Protein AF-0000000086632650 (afdb_homodimer)

Solvent-accessible surface area (backbone atoms only — not comparable to full-atom values): 35530 Å² total; per-residue (Å²): 118,73,44,81,46,38,28,44,38,28,64,39,25,47,88,72,67,30,54,43,81,38,80,39,34,30,62,71,78,50,44,56,21,27,35,32,38,31,40,9,20,22,61,50,70,66,44,47,57,39,37,42,43,65,56,88,70,71,51,87,59,32,62,64,42,24,26,45,28,38,10,17,9,29,32,30,64,41,55,19,86,68,38,77,82,60,48,62,69,35,35,32,43,24,20,51,44,57,82,67,72,48,72,42,26,69,72,55,37,34,57,45,21,90,57,30,58,54,51,20,44,55,36,46,69,42,37,48,93,68,22,25,20,20,15,31,14,26,13,26,38,20,43,48,30,68,20,40,42,72,10,56,25,72,43,57,88,69,75,68,50,75,67,50,37,40,70,48,4,40,44,33,35,45,38,34,22,17,24,22,33,33,53,65,67,62,54,60,40,48,86,32,27,36,34,33,30,32,60,43,48,31,30,42,27,24,36,27,38,37,41,71,44,46,33,66,34,30,33,38,31,36,71,53,64,71,40,46,53,49,35,45,76,51,39,25,73,41,68,44,68,51,68,96,52,53,56,70,54,53,24,50,53,46,12,63,70,37,83,64,54,19,23,45,32,34,38,32,51,57,44,44,48,69,60,51,51,27,46,62,73,19,32,17,71,61,13,39,38,36,37,52,26,53,44,56,95,83,39,50,42,75,41,51,42,39,68,45,22,53,35,35,29,35,41,33,24,45,40,53,7,56,43,51,60,75,58,47,44,59,51,51,52,50,34,35,75,71,60,65,42,67,56,73,82,41,51,45,81,34,53,52,91,41,47,66,57,40,54,50,35,42,73,72,59,80,33,62,30,31,23,30,37,90,118,71,44,81,45,38,28,44,37,27,63,39,24,47,88,71,67,30,55,44,79,38,81,38,36,30,61,70,78,50,44,54,21,28,34,32,40,33,40,10,19,22,62,49,69,66,46,47,58,38,38,43,43,66,57,87,71,71,52,85,61,33,64,64,41,24,26,44,29,36,9,17,10,29,32,30,64,42,56,20,84,68,37,78,82,59,49,62,69,36,34,32,41,24,19,50,45,59,82,68,73,48,72,42,26,68,71,57,37,34,57,45,21,90,57,32,60,54,50,21,44,55,36,44,68,42,37,48,94,69,22,25,20,20,15,31,13,26,13,26,37,20,41,49,28,67,20,39,42,73,12,56,24,71,44,56,87,69,74,67,50,75,68,48,37,42,72,48,5,39,44,30,34,45,38,36,21,18,24,22,34,35,52,64,66,63,56,60,39,47,86,31,27,37,36,33,32,32,58,45,47,31,28,44,27,23,36,27,37,36,40,70,43,45,32,66,33,31,33,38,30,37,69,50,65,71,42,46,54,49,36,43,76,52,40,25,74,42,68,44,67,49,67,96,53,53,56,70,54,52,24,50,53,45,12,63,72,37,82,64,54,18,23,44,32,32,38,32,52,58,43,45,49,69,61,50,50,28,45,61,70,19,34,17,71,62,14,40,39,37,36,52,26,53,44,55,95,81,39,51,43,76,41,52,43,40,67,45,24,55,35,36,29,35,42,33,24,44,40,52,8,56,41,51,60,75,59,47,43,58,50,50,50,51,35,34,75,70,60,65,43,67,57,73,82,41,51,45,82,34,51,51,91,41,47,68,57,40,54,51,34,41,72,74,59,81,34,62,29,32,24,32,36,91

Structure (mmCIF, N/CA/C/O backbone):
data_AF-0000000086632650-model_v1
#
loop_
_entity.id
_entity.type
_entity.pdbx_description
1 polymer 'Enoyl reductase (ER) domain-containing protein'
#
loop_
_atom_site.group_PDB
_atom_site.id
_atom_site.type_symbol
_atom_site.label_atom_id
_atom_site.label_alt_id
_atom_site.label_comp_id
_atom_site.label_asym_id
_atom_site.label_entity_id
_atom_site.label_seq_id
_atom_site.pdbx_PDB_ins_code
_atom_site.Cartn_x
_atom_site.Cartn_y
_atom_site.Cartn_z
_atom_site.occupancy
_atom_site.B_iso_or_equiv
_atom_site.auth_seq_id
_atom_site.auth_comp_id
_atom_site.auth_asym_id
_atom_site.auth_atom_id
_atom_site.pdbx_PDB_model_num
ATOM 1 N N . MET A 1 1 ? -20.438 35.781 27.906 1 65.75 1 MET A N 1
ATOM 2 C CA . MET A 1 1 ? -20.297 37.125 27.312 1 65.75 1 MET A CA 1
ATOM 3 C C . MET A 1 1 ? -19.328 37.094 26.141 1 65.75 1 MET A C 1
ATOM 5 O O . MET A 1 1 ? -18.344 36.344 26.156 1 65.75 1 MET A O 1
ATOM 9 N N . PRO A 1 2 ? -19.703 37.625 25.031 1 80.56 2 PRO A N 1
ATOM 10 C CA . PRO A 1 2 ? -18.812 37.656 23.875 1 80.56 2 PRO A CA 1
ATOM 11 C C . PRO A 1 2 ? -17.406 38.188 24.219 1 80.56 2 PRO A C 1
ATOM 13 O O . PRO A 1 2 ? -17.266 39 25.141 1 80.56 2 PRO A O 1
ATOM 16 N N . PHE A 1 3 ? -16.391 37.562 23.75 1 92.69 3 PHE A N 1
ATOM 17 C CA . PHE A 1 3 ? -14.992 37.875 24 1 92.69 3 PHE A CA 1
ATOM 18 C C . PHE A 1 3 ? -14.422 38.75 22.875 1 92.69 3 PHE A C 1
ATOM 20 O O . PHE A 1 3 ? -14.398 38.312 21.719 1 92.69 3 PHE A O 1
ATOM 27 N N . GLN A 1 4 ? -13.953 40 23.25 1 96.69 4 GLN A N 1
ATOM 28 C CA . GLN A 1 4 ? -13.391 40.906 22.266 1 96.69 4 GLN A CA 1
ATOM 29 C C . GLN A 1 4 ? -11.906 40.625 22.031 1 96.69 4 GLN A C 1
ATOM 31 O O . GLN A 1 4 ? -11.172 40.344 22.969 1 96.69 4 GLN A O 1
ATOM 36 N N . SER A 1 5 ? -11.516 40.562 20.75 1 97.69 5 SER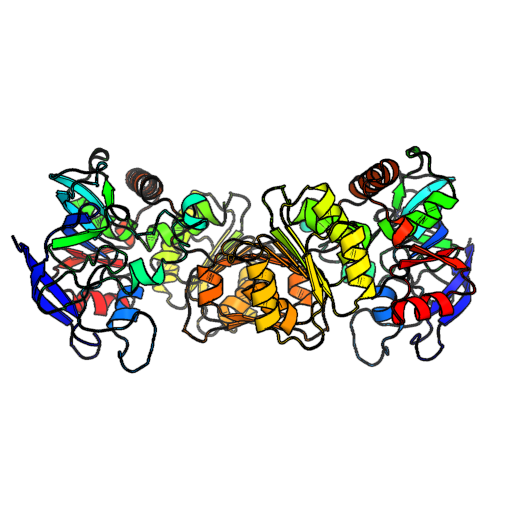 A N 1
ATOM 37 C CA . SER A 1 5 ? -10.125 40.281 20.375 1 97.69 5 SER A CA 1
ATOM 38 C C . SER A 1 5 ? -9.812 40.844 18.984 1 97.69 5 SER A C 1
ATOM 40 O O . SER A 1 5 ? -10.461 41.781 18.531 1 97.69 5 SER A O 1
ATOM 42 N N . GLU A 1 6 ? -8.727 40.406 18.359 1 98.19 6 GLU A N 1
ATOM 43 C CA . GLU A 1 6 ? -8.359 40.719 16.984 1 98.19 6 GLU A CA 1
ATOM 44 C C . GLU A 1 6 ? -7.844 39.5 16.25 1 98.19 6 GLU A C 1
ATOM 46 O O . GLU A 1 6 ? -7.359 38.531 16.875 1 98.19 6 GLU A O 1
ATOM 51 N N . ALA A 1 7 ? -7.984 39.469 14.992 1 98.69 7 ALA A N 1
ATOM 52 C CA . ALA A 1 7 ? -7.574 38.344 14.156 1 98.69 7 ALA A CA 1
ATOM 53 C C . ALA A 1 7 ? -7.168 38.812 12.758 1 98.69 7 ALA A C 1
ATOM 55 O O . ALA A 1 7 ? -7.461 39.938 12.367 1 98.69 7 ALA A O 1
ATOM 56 N N . ILE A 1 8 ? -6.367 38.062 12.109 1 98.69 8 ILE A N 1
ATOM 57 C CA . ILE A 1 8 ? -6.172 38.219 10.672 1 98.69 8 ILE A CA 1
ATOM 58 C C . ILE A 1 8 ? -7.352 37.625 9.914 1 98.69 8 ILE A C 1
ATOM 60 O O . ILE A 1 8 ? -7.457 36.406 9.781 1 98.69 8 ILE A O 1
ATOM 64 N N . VAL A 1 9 ? -8.203 38.469 9.422 1 98.5 9 VAL A N 1
ATOM 65 C CA . VAL A 1 9 ? -9.43 38.062 8.758 1 98.5 9 VAL A CA 1
ATOM 66 C C . VAL A 1 9 ? -9.211 38.031 7.242 1 98.5 9 VAL A C 1
ATOM 68 O O . VAL A 1 9 ? -8.781 39.031 6.664 1 98.5 9 VAL A O 1
ATOM 71 N N . ALA A 1 10 ? -9.422 36.906 6.625 1 98.38 10 ALA A N 1
ATOM 72 C CA . ALA A 1 10 ? -9.445 36.781 5.168 1 98.38 10 ALA A CA 1
ATOM 73 C C . ALA A 1 10 ? -10.852 37.031 4.625 1 98.38 10 ALA A C 1
ATOM 75 O O . ALA A 1 10 ? -11.75 36.219 4.816 1 98.38 10 ALA A O 1
ATOM 76 N N . ARG A 1 11 ? -11.047 38.094 3.943 1 97.69 11 ARG A N 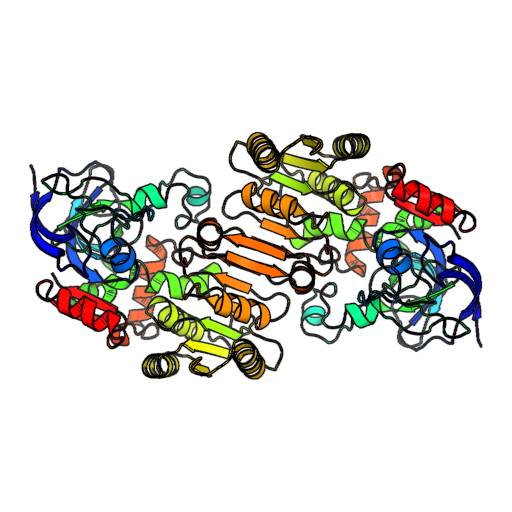1
ATOM 77 C CA . ARG A 1 11 ? -12.352 38.406 3.361 1 97.69 11 ARG A CA 1
ATOM 78 C C . ARG A 1 11 ? -12.375 38.062 1.874 1 97.69 11 ARG A C 1
ATOM 80 O O . ARG A 1 11 ? -13.414 38.188 1.221 1 97.69 11 ARG A O 1
ATOM 87 N N . GLY A 1 12 ? -11.312 37.656 1.345 1 97.44 12 GLY A N 1
ATOM 88 C CA . GLY A 1 12 ? -11.016 37.188 0 1 97.44 12 GLY A CA 1
ATOM 89 C C . GLY A 1 12 ? -9.578 36.719 -0.161 1 97.44 12 GLY A C 1
ATOM 90 O O . GLY A 1 12 ? -8.852 36.594 0.824 1 97.44 12 GLY A O 1
ATOM 91 N N . PRO A 1 13 ? -9.195 36.469 -1.425 1 97.44 13 PRO A N 1
ATOM 92 C CA . PRO A 1 13 ? -7.848 35.969 -1.656 1 97.44 13 PRO A CA 1
ATOM 93 C C . PRO A 1 13 ? -6.758 36.906 -1.166 1 97.44 13 PRO A C 1
ATOM 95 O O . PRO A 1 13 ? -6.887 38.125 -1.313 1 97.44 13 PRO A O 1
ATOM 98 N N . PHE A 1 14 ? -5.734 36.281 -0.589 1 97.62 14 PHE A N 1
ATOM 99 C CA . PHE A 1 14 ? -4.586 37.031 -0.118 1 97.62 14 PHE A CA 1
ATOM 100 C C . PHE A 1 14 ? -4 37.906 -1.241 1 97.62 14 PHE A C 1
ATOM 102 O O . PHE A 1 14 ? -3.646 39.062 -1.03 1 97.62 14 PHE A O 1
ATOM 109 N N . SER A 1 15 ? -3.895 37.312 -2.412 1 95.62 15 SER A N 1
ATOM 110 C CA . SER A 1 15 ? -3.293 37.969 -3.566 1 95.62 15 SER A CA 1
ATOM 111 C C . SER A 1 15 ? -4.098 39.188 -3.982 1 95.62 15 SER A C 1
ATOM 113 O O . SER A 1 15 ? -3.582 40.094 -4.676 1 95.62 15 SER A O 1
ATOM 115 N N . ASP A 1 16 ? -5.316 39.312 -3.555 1 96.94 16 ASP A N 1
ATOM 116 C CA . ASP A 1 16 ? -6.168 40.469 -3.842 1 96.94 16 ASP A CA 1
ATOM 117 C C . ASP A 1 16 ? -6.125 41.469 -2.705 1 96.94 16 ASP A C 1
ATOM 119 O O . ASP A 1 16 ? -6.953 42.406 -2.645 1 96.94 16 ASP A O 1
ATOM 123 N N . ASP A 1 17 ? -5.246 41.25 -1.79 1 97.12 17 ASP A N 1
ATOM 124 C CA . ASP A 1 17 ? -5.055 42.125 -0.646 1 97.12 17 ASP A CA 1
ATOM 125 C C . ASP A 1 17 ? -6.312 42.188 0.216 1 97.12 17 ASP A C 1
ATOM 127 O O . ASP A 1 17 ? -6.742 43.281 0.618 1 97.12 17 ASP A O 1
ATOM 131 N N . LYS A 1 18 ? -6.855 41.031 0.406 1 97.88 18 LYS A N 1
ATOM 132 C CA . LYS A 1 18 ? -8.125 41 1.123 1 97.88 18 LYS A CA 1
ATOM 133 C C . LYS A 1 18 ? -7.957 40.406 2.523 1 97.88 18 LYS A C 1
ATOM 135 O O . LYS A 1 18 ? -8.93 40 3.15 1 97.88 18 LYS A O 1
ATOM 140 N N . TRP A 1 19 ? -6.75 40.25 3.021 1 98.44 19 TRP A N 1
ATOM 141 C CA . TRP A 1 19 ? -6.465 39.906 4.41 1 98.44 19 TRP A CA 1
ATOM 142 C C . TRP A 1 19 ? -6.164 41.156 5.227 1 98.44 19 TRP A C 1
ATOM 144 O O . TRP A 1 19 ? -5.477 42.062 4.75 1 98.44 19 TRP A O 1
ATOM 154 N N . ALA A 1 20 ? -6.633 41.219 6.461 1 98.38 20 ALA A N 1
ATOM 155 C CA . ALA A 1 20 ? -6.336 42.344 7.344 1 98.38 20 ALA A CA 1
ATOM 156 C C . ALA A 1 20 ? -6.5 41.938 8.812 1 98.38 20 ALA A C 1
ATOM 158 O O . ALA A 1 20 ? -7.277 41.031 9.133 1 98.38 20 ALA A O 1
ATOM 159 N N . VAL A 1 21 ? -5.727 42.656 9.656 1 98.44 21 VAL A N 1
ATOM 160 C CA . VAL A 1 21 ? -5.984 42.531 11.094 1 98.44 21 VAL A CA 1
ATOM 161 C C . VAL A 1 21 ? -7.238 43.344 11.453 1 98.44 21 VAL A C 1
ATOM 163 O O . VAL A 1 21 ? -7.332 44.531 11.172 1 98.44 21 VAL A O 1
ATOM 166 N N . GLU A 1 22 ? -8.172 42.688 12.031 1 98.19 22 GLU A N 1
ATOM 167 C CA . GLU A 1 22 ? -9.453 43.312 12.375 1 98.19 22 GLU A CA 1
ATOM 168 C C . GLU A 1 22 ? -9.852 42.969 13.812 1 98.19 22 GLU A C 1
ATOM 170 O O . GLU A 1 22 ? -9.492 41.906 14.336 1 98.19 22 GLU A O 1
ATOM 175 N N . PRO A 1 23 ? -10.586 43.938 14.383 1 97.75 23 PRO A N 1
ATOM 176 C CA . PRO A 1 23 ? -11.25 43.531 15.625 1 97.75 23 PRO A CA 1
ATOM 177 C C . PRO A 1 23 ? -12.328 42.469 15.398 1 97.75 23 PRO A C 1
ATOM 179 O O . PRO A 1 23 ? -13.055 42.531 14.406 1 97.75 23 PRO A O 1
ATOM 182 N N . VAL A 1 24 ? -12.359 41.531 16.281 1 98.12 24 VAL A N 1
ATOM 183 C CA . VAL A 1 24 ? -13.383 40.469 16.188 1 98.12 24 VAL A CA 1
ATOM 184 C C . VAL A 1 24 ? -13.961 40.188 17.578 1 98.12 24 VAL A C 1
ATOM 186 O O . VAL A 1 24 ? -13.352 40.531 18.594 1 98.12 24 VAL A O 1
ATOM 189 N N . THR A 1 25 ? -15.188 39.688 17.547 1 97.88 25 THR A N 1
ATOM 190 C CA . THR A 1 25 ? -15.812 39.156 18.75 1 97.88 25 THR A CA 1
ATOM 191 C C . THR A 1 25 ? -16.031 37.656 18.641 1 97.88 25 THR A C 1
ATOM 193 O O . THR A 1 25 ? -16.547 37.188 17.625 1 97.88 25 THR A O 1
ATOM 196 N N . LEU A 1 26 ? -15.617 36.938 19.625 1 98.06 26 LEU A N 1
ATOM 197 C CA . LEU A 1 26 ? -15.789 35.5 19.625 1 98.06 26 LEU A CA 1
ATOM 198 C C . LEU A 1 26 ? -17.109 35.125 20.281 1 98.06 26 LEU A C 1
ATOM 200 O O . LEU A 1 26 ? -17.5 35.719 21.297 1 98.06 26 LEU A O 1
ATOM 204 N N . ARG A 1 27 ? -17.719 34.125 19.781 1 95.88 27 ARG A N 1
ATOM 205 C CA . ARG A 1 27 ? -18.906 33.594 20.422 1 95.88 27 ARG A CA 1
ATOM 206 C C . ARG A 1 27 ? -18.547 32.875 21.719 1 95.88 27 ARG A C 1
ATOM 208 O O . ARG A 1 27 ? -17.359 32.656 22.016 1 95.88 27 ARG A O 1
ATOM 215 N N . ASP A 1 28 ? -19.578 32.469 22.422 1 94.62 28 ASP A N 1
ATOM 216 C CA . ASP A 1 28 ? -19.391 31.719 23.672 1 94.62 28 ASP A CA 1
ATOM 217 C C . ASP A 1 28 ? -18.812 30.328 23.406 1 94.62 28 ASP A C 1
ATOM 219 O O . ASP A 1 28 ? -19.062 29.75 22.344 1 94.62 28 ASP A O 1
ATOM 223 N N . LEU A 1 29 ? -18.125 29.781 24.391 1 95.62 29 LEU A N 1
ATOM 224 C CA . LEU A 1 29 ? -17.5 28.469 24.297 1 95.62 29 LEU A CA 1
ATOM 225 C C . LEU A 1 29 ? -18.547 27.359 24.422 1 95.62 29 LEU A C 1
ATOM 227 O O . LEU A 1 29 ? -19.453 27.453 25.25 1 95.62 29 LEU A O 1
ATOM 231 N N . ARG A 1 30 ? -18.547 26.453 23.688 1 96.69 30 ARG A N 1
ATOM 232 C CA . ARG A 1 30 ? -19.266 25.203 23.906 1 96.69 30 ARG A CA 1
ATOM 233 C C . ARG A 1 30 ? -18.516 24.312 24.891 1 96.69 30 ARG A C 1
ATOM 235 O O . ARG A 1 30 ? -17.344 24.562 25.203 1 96.69 30 ARG A O 1
ATOM 242 N N . PRO A 1 31 ? -19.109 23.281 25.391 1 98.25 31 PRO A N 1
ATOM 243 C CA . PRO A 1 31 ? -18.531 22.469 26.469 1 98.25 31 PRO A CA 1
ATOM 244 C C . PRO A 1 31 ? -17.234 21.781 26.031 1 98.25 31 PRO A C 1
ATOM 246 O O . PRO A 1 31 ? -16.359 21.531 26.875 1 98.25 31 PRO A O 1
ATOM 249 N N . ASP A 1 32 ? -17.031 21.453 24.797 1 98.25 32 ASP A N 1
ATOM 250 C CA . ASP A 1 32 ? -15.867 20.688 24.328 1 98.25 32 ASP A CA 1
ATOM 251 C C . ASP A 1 32 ? -14.82 21.609 23.703 1 98.25 32 ASP A C 1
ATOM 253 O O . ASP A 1 32 ? -13.961 21.156 22.938 1 98.25 32 ASP A O 1
ATOM 257 N N . GLU A 1 33 ? -14.875 22.875 24 1 98.31 33 GLU A N 1
ATOM 258 C CA . GLU A 1 33 ? -14 23.875 23.375 1 98.31 33 GLU A CA 1
ATOM 259 C C . GLU A 1 33 ? -13.125 24.562 24.422 1 98.31 33 GLU A C 1
ATOM 261 O O . GLU A 1 33 ? -13.367 24.453 25.625 1 98.31 33 GLU A O 1
ATOM 266 N N . VAL A 1 34 ? -12.102 25.25 23.953 1 98.75 34 VAL A N 1
ATOM 267 C CA . VAL A 1 34 ? -11.133 25.984 24.766 1 98.75 34 VAL A CA 1
ATOM 268 C C . VAL A 1 34 ? -10.859 27.359 24.156 1 98.75 34 VAL A C 1
ATOM 270 O O . VAL A 1 34 ? -10.719 27.469 22.938 1 98.75 34 VAL A O 1
ATOM 273 N N . LEU A 1 35 ? -10.93 28.359 24.984 1 98.75 35 LEU A N 1
ATOM 274 C CA . LEU A 1 35 ? -10.445 29.672 24.562 1 98.75 35 LEU A CA 1
ATOM 275 C C . LEU A 1 35 ? -8.945 29.812 24.781 1 98.75 35 LEU A C 1
ATOM 277 O O . LEU A 1 35 ? -8.469 29.656 25.922 1 98.75 35 LEU A O 1
ATOM 281 N N . VAL A 1 36 ? -8.242 30.047 23.781 1 98.88 36 VAL A N 1
ATOM 282 C CA . VAL A 1 36 ? -6.789 30.125 23.875 1 98.88 36 VAL A CA 1
ATOM 283 C C . VAL A 1 36 ? -6.316 31.531 23.484 1 98.88 36 VAL A C 1
ATOM 285 O O . VAL A 1 36 ? -6.793 32.094 22.516 1 98.88 36 VAL A O 1
ATOM 288 N N . GLU A 1 37 ? -5.496 32.094 24.297 1 98.88 37 GLU A N 1
ATOM 289 C CA . GLU A 1 37 ? -4.707 33.25 23.891 1 98.88 37 GLU A CA 1
ATOM 290 C C . GLU A 1 37 ? -3.445 32.844 23.156 1 98.88 37 GLU A C 1
ATOM 292 O O . GLU A 1 37 ? -2.541 32.25 23.734 1 98.88 37 GLU A O 1
ATOM 297 N N . MET A 1 38 ? -3.395 33.219 21.938 1 98.88 38 MET A N 1
ATOM 298 C CA . MET A 1 38 ? -2.281 32.812 21.094 1 98.88 38 MET A CA 1
ATOM 299 C C . MET A 1 38 ? -1.018 33.594 21.422 1 98.88 38 MET A C 1
ATOM 301 O O . MET A 1 38 ? -1.066 34.812 21.562 1 98.88 38 MET A O 1
ATOM 305 N N . ILE A 1 39 ? 0.035 32.844 21.531 1 98.75 39 ILE A N 1
ATOM 306 C CA . ILE A 1 39 ? 1.359 33.438 21.562 1 98.75 39 ILE A CA 1
ATOM 307 C C . ILE A 1 39 ? 1.909 33.562 20.141 1 98.75 39 ILE A C 1
ATOM 309 O O . ILE A 1 39 ? 2.518 34.562 19.766 1 98.75 39 ILE A O 1
ATOM 313 N N . ALA A 1 40 ? 1.691 32.5 19.375 1 98.81 40 ALA A N 1
ATOM 314 C CA . ALA A 1 40 ? 2.217 32.469 18.016 1 98.81 40 ALA A CA 1
ATOM 315 C C . ALA A 1 40 ? 1.429 31.5 17.141 1 98.81 40 ALA A C 1
ATOM 317 O O . ALA A 1 40 ? 0.698 30.641 17.656 1 98.81 40 ALA A O 1
ATOM 318 N N . SER A 1 41 ? 1.504 31.672 15.828 1 98.75 41 SER A N 1
ATOM 319 C CA . SER A 1 41 ? 0.922 30.812 14.805 1 98.75 41 SER A CA 1
ATOM 320 C C . SER A 1 41 ? 1.884 30.609 13.641 1 98.75 41 SER A C 1
ATOM 322 O O . SER A 1 41 ? 2.414 31.578 13.086 1 98.75 41 SER A O 1
ATOM 324 N N . GLY A 1 42 ? 2.141 29.359 13.312 1 98.25 42 GLY A N 1
ATOM 325 C CA . GLY A 1 42 ? 2.871 29.109 12.078 1 98.25 42 GLY A CA 1
ATOM 326 C C . GLY A 1 42 ? 2.018 29.281 10.836 1 98.25 42 GLY A C 1
ATOM 327 O O . GLY A 1 42 ? 0.829 28.953 10.844 1 98.25 42 GLY A O 1
ATOM 328 N N . ILE A 1 43 ? 2.625 29.797 9.797 1 97.31 43 ILE A N 1
ATOM 329 C CA . ILE A 1 43 ? 1.938 29.859 8.508 1 97.31 43 ILE A CA 1
ATOM 330 C C . ILE A 1 43 ? 2.303 28.656 7.66 1 97.31 43 ILE A C 1
ATOM 332 O O . ILE A 1 43 ? 3.479 28.297 7.539 1 97.31 43 ILE A O 1
ATOM 336 N N . CYS A 1 44 ? 1.325 27.984 7.148 1 94.94 44 CYS A N 1
ATOM 337 C CA . CYS A 1 44 ? 1.495 26.797 6.324 1 94.94 44 CYS A CA 1
ATOM 338 C C . CYS A 1 44 ? 0.956 27.031 4.918 1 94.94 44 CYS A C 1
ATOM 340 O O . CYS A 1 44 ? 0.101 27.891 4.711 1 94.94 44 CYS A O 1
ATOM 342 N N . HIS A 1 45 ? 1.453 26.281 3.967 1 91.44 45 HIS A N 1
ATOM 343 C CA . HIS A 1 45 ? 0.974 26.375 2.592 1 91.44 45 HIS A CA 1
ATOM 344 C C . HIS A 1 45 ? -0.529 26.125 2.516 1 91.44 45 HIS A C 1
ATOM 346 O O . HIS A 1 45 ? -1.211 26.688 1.657 1 91.44 45 HIS A O 1
ATOM 352 N N . THR A 1 46 ? -1.017 25.312 3.352 1 93.31 46 THR A N 1
ATOM 353 C CA . THR A 1 46 ? -2.445 25.031 3.361 1 93.31 46 THR A CA 1
ATOM 354 C C . THR A 1 46 ? -3.25 26.266 3.736 1 93.31 46 THR A C 1
ATOM 356 O O . THR A 1 46 ? -4.367 26.453 3.256 1 93.31 46 THR A O 1
ATOM 359 N N . ASP A 1 47 ? -2.715 27.156 4.594 1 95.88 47 ASP A N 1
ATOM 360 C CA . ASP A 1 47 ? -3.348 28.438 4.859 1 95.88 47 ASP A CA 1
ATOM 361 C C . ASP A 1 47 ? -3.527 29.234 3.568 1 95.88 47 ASP A C 1
ATOM 363 O O . ASP A 1 47 ? -4.598 29.797 3.324 1 95.88 47 ASP A O 1
ATOM 367 N N . LEU A 1 48 ? -2.484 29.234 2.816 1 93 48 LEU A N 1
ATOM 368 C CA . LEU A 1 48 ? -2.482 30.031 1.594 1 93 48 LEU A CA 1
ATOM 369 C C . LEU A 1 48 ? -3.34 29.375 0.516 1 93 48 LEU A C 1
ATOM 371 O O . LEU A 1 48 ? -4.004 30.062 -0.258 1 93 48 LEU A O 1
ATOM 375 N N . HIS A 1 49 ? -3.287 28.047 0.466 1 90.56 49 HIS A N 1
ATOM 376 C CA . HIS A 1 49 ? -4.148 27.344 -0.482 1 90.56 49 HIS A CA 1
ATOM 377 C C . HIS A 1 49 ? -5.617 27.688 -0.244 1 90.56 49 HIS A C 1
ATOM 379 O O . HIS A 1 49 ? -6.336 28.047 -1.181 1 90.56 49 HIS A O 1
ATOM 385 N N . CYS A 1 50 ? -6.066 27.672 0.953 1 93.69 50 CYS A N 1
ATOM 386 C CA . CYS A 1 50 ? -7.461 27.922 1.298 1 93.69 50 CYS A CA 1
ATOM 387 C C . CYS A 1 50 ? -7.746 29.422 1.359 1 93.69 50 CYS A C 1
ATOM 389 O O . CYS A 1 50 ? -8.891 29.844 1.208 1 93.69 50 CYS A O 1
ATOM 391 N N . GLY A 1 51 ? -6.691 30.172 1.497 1 95.81 51 GLY A N 1
ATOM 392 C CA . GLY A 1 51 ? -6.875 31.594 1.741 1 95.81 51 GLY A CA 1
ATOM 393 C C . GLY A 1 51 ? -6.496 32.469 0.553 1 95.81 51 GLY A C 1
ATOM 394 O O . GLY A 1 51 ? -6.621 33.688 0.605 1 95.81 51 GLY A O 1
ATOM 395 N N . ASP A 1 52 ? -6.031 31.875 -0.45 1 95.19 52 ASP A N 1
ATOM 396 C CA . ASP A 1 52 ? -5.609 32.688 -1.593 1 95.19 52 ASP A CA 1
ATOM 397 C C . ASP A 1 52 ? -6.289 32.219 -2.875 1 95.19 52 ASP A C 1
ATOM 399 O O . ASP A 1 52 ? -6.055 32.781 -3.951 1 95.19 52 ASP A O 1
ATOM 403 N N . THR A 1 53 ? -7.094 31.172 -2.844 1 92.19 53 THR A N 1
ATOM 404 C CA . THR A 1 53 ? -7.891 30.703 -3.973 1 92.19 53 THR A CA 1
ATOM 405 C C . THR A 1 53 ? -9.227 31.438 -4.035 1 92.19 53 THR A C 1
ATOM 407 O O . THR A 1 53 ? -9.844 31.703 -3 1 92.19 53 THR A O 1
ATOM 410 N N . ALA A 1 54 ? -9.664 31.766 -5.277 1 92 54 ALA A N 1
ATOM 411 C CA . ALA A 1 54 ? -10.961 32.406 -5.441 1 92 54 ALA A CA 1
ATOM 412 C C . ALA A 1 54 ? -12.094 31.469 -5.055 1 92 54 ALA A C 1
ATOM 414 O O . ALA A 1 54 ? -12.047 30.266 -5.352 1 92 54 ALA A O 1
ATOM 415 N N . ASP A 1 55 ? -13.078 31.984 -4.355 1 88.94 55 ASP A N 1
ATOM 416 C CA . ASP A 1 55 ? -14.125 31.125 -3.807 1 88.94 55 ASP A CA 1
ATOM 417 C C . ASP A 1 55 ? -15.125 30.719 -4.891 1 88.94 55 ASP A C 1
ATOM 419 O O . ASP A 1 55 ? -15.984 29.875 -4.656 1 88.94 55 ASP A O 1
ATOM 423 N N . ASP A 1 56 ? -15.039 31.312 -6.031 1 88.38 56 ASP A N 1
ATOM 424 C CA . ASP A 1 56 ? -15.992 31 -7.09 1 88.38 56 ASP A CA 1
ATOM 425 C C . ASP A 1 56 ? -15.469 29.875 -7.98 1 88.38 56 ASP A C 1
ATOM 427 O O . ASP A 1 56 ? -16.094 29.516 -8.984 1 88.38 56 ASP A O 1
ATOM 431 N N . LEU A 1 57 ? -14.344 29.266 -7.562 1 84.75 57 LEU A N 1
ATOM 432 C CA . LEU A 1 57 ? -13.758 28.203 -8.375 1 84.75 57 LEU A CA 1
ATOM 433 C C . LEU A 1 57 ? -14.25 26.828 -7.91 1 84.75 57 LEU A C 1
ATOM 435 O O . LEU A 1 57 ? -13.906 25.812 -8.516 1 84.75 57 LEU A O 1
ATOM 439 N N . GLY A 1 58 ? -14.992 26.828 -6.887 1 82.25 58 GLY A N 1
ATOM 440 C CA . GLY A 1 58 ? -15.586 25.578 -6.426 1 82.25 58 GLY A CA 1
ATOM 441 C C . GLY A 1 58 ? -14.578 24.656 -5.762 1 82.25 58 GLY A C 1
ATOM 442 O O . GLY A 1 58 ? -14.789 23.438 -5.707 1 82.25 58 GLY A O 1
ATOM 443 N N . VAL A 1 59 ? -13.422 25.141 -5.379 1 84 59 VAL A N 1
ATOM 444 C CA . VAL A 1 59 ? -12.422 24.344 -4.668 1 84 59 VAL A CA 1
ATOM 445 C C . VAL A 1 59 ? -12.906 24.062 -3.25 1 84 59 VAL A C 1
ATOM 447 O O . VAL A 1 59 ? -13.234 24.984 -2.498 1 84 59 VAL A O 1
ATOM 450 N N . PRO A 1 60 ? -12.961 22.797 -2.926 1 83.88 60 PRO A N 1
ATOM 451 C CA . PRO A 1 60 ? -13.43 22.453 -1.582 1 83.88 60 PRO A CA 1
ATOM 452 C C . PRO A 1 60 ? -12.594 23.094 -0.479 1 83.88 60 PRO A C 1
ATOM 454 O O . PRO A 1 60 ? -11.359 23.156 -0.588 1 83.88 60 PRO A O 1
ATOM 457 N N . GLY A 1 61 ? -13.258 23.609 0.558 1 90.06 61 GLY A N 1
ATOM 458 C CA . GLY A 1 61 ? -12.57 24.172 1.705 1 90.06 61 GLY A CA 1
ATOM 459 C C . GLY A 1 61 ? -12.25 25.656 1.543 1 90.06 61 GLY A C 1
ATOM 460 O O . GLY A 1 61 ? -11.734 26.281 2.465 1 90.06 61 GLY A O 1
ATOM 461 N N . VAL A 1 62 ? -12.555 26.188 0.369 1 93.44 62 VAL A N 1
ATOM 462 C CA . VAL A 1 62 ? -12.297 27.594 0.11 1 93.44 62 VAL A CA 1
ATOM 463 C C . VAL A 1 62 ? -13.586 28.391 0.257 1 93.44 62 VAL A C 1
ATOM 465 O O . VAL A 1 62 ? -14.531 28.203 -0.515 1 93.44 62 VAL A O 1
ATOM 468 N N . TYR A 1 63 ? -13.57 29.312 1.216 1 95.44 63 TYR A N 1
ATOM 469 C CA . TYR A 1 63 ? -14.672 30.25 1.383 1 95.44 63 TYR A CA 1
ATOM 470 C C . TYR A 1 63 ? -14.227 31.469 2.191 1 95.44 63 TYR A C 1
ATOM 472 O O . TYR A 1 63 ? -13.219 31.406 2.898 1 95.44 63 TYR A O 1
ATOM 480 N N . TYR A 1 64 ? -14.914 32.531 2.107 1 96.44 64 TYR A N 1
ATOM 481 C CA . TYR A 1 64 ? -14.688 33.781 2.797 1 96.44 64 TYR A CA 1
ATOM 482 C C . TYR A 1 64 ? -15.992 34.375 3.332 1 96.44 64 TYR A C 1
ATOM 484 O O . TYR A 1 64 ? -17.062 34.094 2.791 1 96.44 64 TYR A O 1
ATOM 492 N N . PRO A 1 65 ? -15.969 35.188 4.445 1 97.56 65 PRO A N 1
ATOM 493 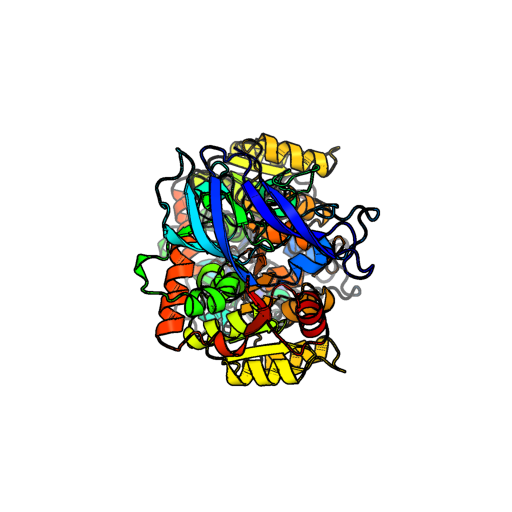C CA . PRO A 1 65 ? -14.766 35.5 5.23 1 97.56 65 PRO A CA 1
ATOM 494 C C . PRO A 1 65 ? -14.445 34.406 6.258 1 97.56 65 PRO A C 1
ATOM 496 O O . PRO A 1 65 ? -15.352 33.75 6.742 1 97.56 65 PRO A O 1
ATOM 499 N N . ARG A 1 66 ? -13.188 34.188 6.578 1 98.12 66 ARG A N 1
ATOM 500 C CA . ARG A 1 66 ? -12.812 33.25 7.633 1 98.12 66 ARG A CA 1
ATOM 501 C C . ARG A 1 66 ? -11.461 33.625 8.227 1 98.12 66 ARG A C 1
ATOM 503 O O . ARG A 1 66 ? -10.727 34.438 7.676 1 98.12 66 ARG A O 1
ATOM 510 N N . VAL A 1 67 ? -11.188 33.156 9.43 1 98.69 67 VAL A N 1
ATOM 511 C CA . VAL A 1 67 ? -9.867 33.188 10.047 1 98.69 67 VAL A CA 1
ATOM 512 C C . VAL A 1 67 ? -9.195 31.812 9.875 1 98.69 67 VAL A C 1
ATOM 514 O O . VAL A 1 67 ? -9.758 30.781 10.266 1 98.69 67 VAL A O 1
ATOM 517 N N . LEU A 1 68 ? -8.008 31.797 9.227 1 98.5 68 LEU A N 1
ATOM 518 C CA . LEU A 1 68 ? -7.254 30.578 8.992 1 98.5 68 LEU A CA 1
ATOM 519 C C . LEU A 1 68 ? -6.219 30.359 10.086 1 98.5 68 LEU A C 1
ATOM 521 O O . LEU A 1 68 ? -6.363 30.875 11.195 1 98.5 68 LEU A O 1
ATOM 525 N N . GLY A 1 69 ? -5.32 29.516 9.867 1 98.5 69 GLY A N 1
ATOM 526 C CA . GLY A 1 69 ? -4.297 29.141 10.828 1 98.5 69 GLY A CA 1
ATOM 527 C C . GLY A 1 69 ? -4.555 27.812 11.5 1 98.5 69 GLY A C 1
ATOM 528 O O . GLY A 1 69 ? -5.668 27.547 11.961 1 98.5 69 GLY A O 1
ATOM 529 N N . HIS A 1 70 ? -3.523 26.953 11.562 1 98.69 70 HIS A N 1
ATOM 530 C CA . HIS A 1 70 ? -3.701 25.625 12.141 1 98.69 70 HIS A CA 1
ATOM 531 C C . HIS A 1 70 ? -2.422 25.141 12.82 1 98.69 70 HIS A C 1
ATOM 533 O O . HIS A 1 70 ? -2.229 23.938 13.008 1 98.69 70 HIS A O 1
ATOM 539 N N . GLU A 1 71 ? -1.524 26.031 13.102 1 98.69 71 GLU A N 1
ATOM 540 C CA . GLU A 1 71 ? -0.296 25.812 13.859 1 98.69 71 GLU A CA 1
ATOM 541 C C . GLU A 1 71 ? -0.156 26.828 14.984 1 98.69 71 GLU A C 1
ATOM 543 O O . GLU A 1 71 ? 0.649 27.766 14.891 1 98.69 71 GLU A O 1
ATOM 548 N N . GLY A 1 72 ? -0.819 26.594 16.094 1 98.81 72 GLY A N 1
ATOM 549 C CA . GLY A 1 72 ? -0.868 27.594 17.141 1 98.81 72 GLY A CA 1
ATOM 550 C C . GLY A 1 72 ? -0.188 27.156 18.422 1 98.81 72 GLY A C 1
ATOM 551 O O . GLY A 1 72 ? -0.001 25.953 18.656 1 98.81 72 GLY A O 1
ATOM 552 N N . SER A 1 73 ? 0.224 28.078 19.219 1 98.88 73 SER A N 1
ATOM 553 C CA . SER A 1 73 ? 0.679 27.922 20.594 1 98.88 73 SER A CA 1
ATOM 554 C C . SER A 1 73 ? 0.143 29.031 21.484 1 98.88 73 SER A C 1
ATOM 556 O O . SER A 1 73 ? -0.15 30.125 21 1 98.88 73 SER A O 1
ATOM 558 N N . GLY A 1 74 ? -0.01 28.75 22.75 1 98.88 74 GLY A N 1
ATOM 559 C CA . GLY A 1 74 ? -0.48 29.812 23.625 1 98.88 74 GLY A CA 1
ATOM 560 C C . GLY A 1 74 ? -0.847 29.328 25.016 1 98.88 74 GLY A C 1
ATOM 561 O O . GLY A 1 74 ? -0.273 28.344 25.5 1 98.88 74 GLY A O 1
ATOM 562 N N . TYR A 1 75 ? -1.729 30.094 25.625 1 98.88 75 TYR A N 1
ATOM 563 C CA . TYR A 1 75 ? -2.205 29.781 26.969 1 98.88 75 TYR A CA 1
ATOM 564 C C . TYR A 1 75 ? -3.725 29.672 27 1 98.88 75 TYR A C 1
ATOM 566 O O . TYR A 1 75 ? -4.422 30.453 26.344 1 98.88 75 TYR A O 1
ATOM 574 N N . VAL A 1 76 ? -4.188 28.75 27.797 1 98.88 76 VAL A N 1
ATOM 575 C CA . VAL A 1 76 ? -5.625 28.578 27.984 1 98.88 76 VAL A CA 1
ATOM 576 C C . VAL A 1 76 ? -6.191 29.734 28.781 1 98.88 76 VAL A C 1
ATOM 578 O O . VAL A 1 76 ? -5.668 30.078 29.844 1 98.88 76 VAL A O 1
ATOM 581 N N . VAL A 1 77 ? -7.191 30.359 28.266 1 98.69 77 VAL A N 1
ATOM 582 C CA . VAL A 1 77 ? -7.891 31.422 28.984 1 98.69 77 VAL A CA 1
ATOM 583 C C . VAL A 1 77 ? -9.102 30.844 29.703 1 98.69 77 VAL A C 1
ATOM 585 O O . VAL A 1 77 ? -9.352 31.172 30.875 1 98.69 77 VAL A O 1
ATOM 588 N N . ARG A 1 78 ? -9.875 30.047 28.969 1 98.06 78 ARG A N 1
ATOM 589 C CA . ARG A 1 78 ? -11.055 29.359 29.484 1 98.06 78 ARG A CA 1
ATOM 590 C C . ARG A 1 78 ? -11.195 27.969 28.875 1 98.06 78 ARG A C 1
ATOM 592 O O . ARG A 1 78 ? -10.789 27.75 27.734 1 98.06 78 ARG A O 1
ATOM 599 N N . SER A 1 79 ? -11.711 27.031 29.688 1 98.06 79 SER A N 1
ATOM 600 C CA . SER A 1 79 ? -12 25.703 29.188 1 98.06 79 SER A CA 1
ATOM 601 C C . SER A 1 79 ? -13.477 25.359 29.359 1 98.06 79 SER A C 1
ATOM 603 O O . SER A 1 79 ? -14.078 25.688 30.375 1 98.06 79 SER A O 1
ATOM 605 N N . GLY A 1 80 ? -14.039 24.812 28.312 1 97.94 80 GLY A N 1
ATOM 606 C CA . GLY A 1 80 ? -15.398 24.328 28.422 1 97.94 80 GLY A CA 1
ATOM 607 C C . GLY A 1 80 ? -15.555 23.234 29.469 1 97.94 80 GLY A C 1
ATOM 608 O O . GLY A 1 80 ? -14.578 22.609 29.875 1 97.94 80 GLY A O 1
ATOM 609 N N . SER A 1 81 ? -16.812 22.922 29.812 1 97.88 81 SER A N 1
ATOM 610 C CA . SER A 1 81 ? -17.109 22.047 30.938 1 97.88 81 SER A CA 1
ATOM 611 C C . SER A 1 81 ? -16.734 20.609 30.641 1 97.88 81 SER A C 1
ATOM 613 O O . SER A 1 81 ? -16.5 19.812 31.562 1 97.88 81 SER A O 1
ATOM 615 N N . ALA A 1 82 ? -16.609 20.219 29.391 1 98.19 82 ALA A N 1
ATOM 616 C CA . ALA A 1 82 ? -16.328 18.828 29.047 1 98.19 82 ALA A CA 1
ATOM 617 C C . ALA A 1 82 ? -14.828 18.609 28.797 1 98.19 82 ALA A C 1
ATOM 619 O O . ALA A 1 82 ? -14.383 17.484 28.609 1 98.19 82 ALA A O 1
ATOM 620 N N . VAL A 1 83 ? -14.086 19.672 28.781 1 98.44 83 VAL A N 1
ATOM 621 C CA . VAL A 1 83 ? -12.641 19.578 28.562 1 98.44 83 VAL A CA 1
ATOM 622 C C . VAL A 1 83 ? -11.93 19.422 29.906 1 98.44 83 VAL A C 1
ATOM 624 O O . VAL A 1 83 ? -11.992 20.328 30.75 1 98.44 83 VAL A O 1
ATOM 627 N N . THR A 1 84 ? -11.211 18.297 30.094 1 98.12 84 THR A N 1
ATOM 628 C CA . THR A 1 84 ? -10.672 18.016 31.422 1 98.12 84 THR A CA 1
ATOM 629 C C . THR A 1 84 ? -9.141 18 31.391 1 98.12 84 THR A C 1
ATOM 631 O O . THR A 1 84 ? -8.5 18 32.438 1 98.12 84 THR A O 1
ATOM 634 N N . HIS A 1 85 ? -8.547 18 30.234 1 98.31 85 HIS A N 1
ATOM 635 C CA . HIS A 1 85 ? -7.109 17.766 30.156 1 98.31 85 HIS A CA 1
ATOM 636 C C . HIS A 1 85 ? -6.336 19.078 30.188 1 98.31 85 HIS A C 1
ATOM 638 O O . HIS A 1 85 ? -5.105 19.078 30.172 1 98.31 85 HIS A O 1
ATOM 644 N N . VAL A 1 86 ? -7.074 20.25 30.266 1 98.69 86 VAL A N 1
ATOM 645 C CA . VAL A 1 86 ? -6.426 21.547 30.422 1 98.69 86 VAL A CA 1
ATOM 646 C C . VAL A 1 86 ? -7.25 22.438 31.344 1 98.69 86 VAL A C 1
ATOM 648 O O . VAL A 1 86 ? -8.438 22.188 31.578 1 98.69 86 VAL A O 1
ATOM 651 N N . GLN A 1 87 ? -6.641 23.484 31.828 1 98.31 87 GLN A N 1
ATOM 652 C CA . GLN A 1 87 ? -7.262 24.531 32.656 1 98.31 87 GLN A CA 1
ATOM 653 C C . GLN A 1 87 ? -6.664 25.891 32.344 1 98.31 87 GLN A C 1
ATOM 655 O O . GLN A 1 87 ? -5.59 26 31.75 1 98.31 87 GLN A O 1
ATOM 660 N N . PRO A 1 88 ? -7.379 26.984 32.781 1 98.62 88 PRO A N 1
ATOM 661 C CA . PRO A 1 88 ? -6.848 28.328 32.562 1 98.62 88 PRO A CA 1
ATOM 662 C C . PRO A 1 88 ? -5.414 28.484 33.062 1 98.62 88 PRO A C 1
ATOM 664 O O . PRO A 1 88 ? -5.09 28.047 34.156 1 98.62 88 PRO A O 1
ATOM 667 N N . GLY A 1 89 ? -4.582 29 32.219 1 98.56 89 GLY A N 1
ATOM 668 C CA . GLY A 1 89 ? -3.189 29.219 32.562 1 98.56 89 GLY A CA 1
ATOM 669 C C . GLY A 1 89 ? -2.25 28.188 31.969 1 98.56 89 GLY A C 1
ATOM 670 O O . GLY A 1 89 ? -1.039 28.422 31.891 1 98.56 89 GLY A O 1
ATOM 671 N N . ASP A 1 90 ? -2.789 27.062 31.531 1 98.81 90 ASP A N 1
ATOM 672 C CA . ASP A 1 90 ? -1.957 26 30.953 1 98.81 90 ASP A CA 1
ATOM 673 C C . ASP A 1 90 ? -1.354 26.453 29.625 1 98.81 90 ASP A C 1
ATOM 675 O O . ASP A 1 90 ? -2.029 27.094 28.812 1 98.81 90 ASP A O 1
ATOM 679 N N . ALA A 1 91 ? -0 26.141 29.359 1 98.88 91 ALA A N 1
ATOM 680 C CA . ALA A 1 91 ? 0.638 26.297 28.062 1 98.88 91 ALA A CA 1
ATOM 681 C C . ALA A 1 91 ? 0.211 25.172 27.109 1 98.88 91 ALA A C 1
ATOM 683 O O . ALA A 1 91 ? 0.106 24.016 27.516 1 98.88 91 ALA A O 1
ATOM 684 N N . VAL A 1 92 ? -0.073 25.547 25.875 1 98.94 92 VAL A N 1
ATOM 685 C CA . VAL A 1 92 ? -0.578 24.547 24.953 1 98.94 92 VAL A CA 1
ATOM 686 C C . VAL A 1 92 ? 0.076 24.719 23.578 1 98.94 92 VAL A C 1
ATOM 688 O O . VAL A 1 92 ? 0.459 25.828 23.219 1 98.94 92 VAL A O 1
ATOM 691 N N . LEU A 1 93 ? 0.355 23.703 22.891 1 98.94 93 LEU A N 1
ATOM 692 C CA . LEU A 1 93 ? 0.527 23.625 21.438 1 98.94 93 LEU A CA 1
ATOM 693 C C . LEU A 1 93 ? -0.718 23.047 20.766 1 98.94 93 LEU A C 1
ATOM 695 O O . LEU A 1 93 ? -1.381 22.172 21.328 1 98.94 93 LEU A O 1
ATOM 699 N N . LEU A 1 94 ? -1.071 23.594 19.594 1 98.94 94 LEU A N 1
ATOM 700 C CA . LEU A 1 94 ? -2.344 23.234 18.984 1 98.94 94 LEU A CA 1
ATOM 701 C C . LEU A 1 94 ? -2.125 22.422 17.703 1 98.94 94 LEU A C 1
ATOM 703 O O . LEU A 1 94 ? -1.153 22.656 16.984 1 98.94 94 LEU A O 1
ATOM 707 N N . SER A 1 95 ? -2.988 21.438 17.5 1 98.75 95 SER A N 1
ATOM 708 C CA . SER A 1 95 ? -2.941 20.578 16.328 1 98.75 95 SER A CA 1
ATOM 709 C C . SER A 1 95 ? -4.328 20.391 15.719 1 98.75 95 SER A C 1
ATOM 711 O O . SER A 1 95 ? -5.129 21.328 15.703 1 98.75 95 SER A O 1
ATOM 713 N N . PHE A 1 96 ? -4.625 19.328 15.07 1 98.69 96 PHE A N 1
ATOM 714 C CA . PHE A 1 96 ? -5.863 19.125 14.32 1 98.69 96 PHE A CA 1
ATOM 715 C C . PHE A 1 96 ? -6.93 18.484 15.211 1 98.69 96 PHE A C 1
ATOM 717 O O . PHE A 1 96 ? -6.648 18.094 16.344 1 98.69 96 PHE A O 1
ATOM 724 N N . SER A 1 97 ? -8.148 18.531 14.695 1 98.62 97 SER A N 1
ATOM 725 C CA . SER A 1 97 ? -9.273 17.938 15.406 1 98.62 97 SER A CA 1
ATOM 726 C C . SER A 1 97 ? -9.773 16.688 14.703 1 98.62 97 SER A C 1
ATOM 728 O O . SER A 1 97 ? -9.219 16.281 13.68 1 98.62 97 SER A O 1
ATOM 730 N N . TYR A 1 98 ? -10.617 15.93 15.328 1 98.56 98 TYR A N 1
ATOM 731 C CA . TYR A 1 98 ? -11.195 14.688 14.844 1 98.56 98 TYR A CA 1
ATOM 732 C C . TYR A 1 98 ? -12.523 14.391 15.523 1 98.56 98 TYR A C 1
ATOM 734 O O . TYR A 1 98 ? -12.844 14.984 16.547 1 98.56 98 TYR A O 1
ATOM 742 N N . CYS A 1 99 ? -13.328 13.492 15.031 1 98.31 99 CYS A N 1
ATOM 743 C CA . CYS A 1 99 ? -14.664 13.25 15.57 1 98.31 99 CYS A CA 1
ATOM 744 C C . CYS A 1 99 ? -14.594 12.383 16.828 1 98.31 99 CYS A C 1
ATOM 746 O O . CYS A 1 99 ? -15.398 12.547 17.734 1 98.31 99 CYS A O 1
ATOM 748 N N . GLY A 1 100 ? -13.703 11.391 16.844 1 97.94 100 GLY A N 1
ATOM 749 C CA . GLY A 1 100 ? -13.523 10.508 17.969 1 97.94 100 GLY A CA 1
ATOM 750 C C . GLY A 1 100 ? -14.484 9.328 17.969 1 97.94 100 GLY A C 1
ATOM 751 O O . GLY A 1 100 ? -14.375 8.43 18.797 1 97.94 100 GLY A O 1
ATOM 752 N N . THR A 1 101 ? -15.398 9.266 16.953 1 97.88 101 THR A N 1
ATOM 753 C CA . THR A 1 101 ? -16.453 8.258 17.031 1 97.88 101 THR A CA 1
ATOM 754 C C . THR A 1 101 ? -16.375 7.32 15.82 1 97.88 101 THR A C 1
ATOM 756 O O . THR A 1 101 ? -16.906 6.207 15.859 1 97.88 101 THR A O 1
ATOM 759 N N . CYS A 1 102 ? -15.766 7.727 14.758 1 97.75 102 CYS A N 1
ATOM 760 C CA . CYS A 1 102 ? -15.688 6.855 13.594 1 97.75 102 CYS A CA 1
ATOM 761 C C . CYS A 1 102 ? -14.672 5.738 13.812 1 97.75 102 CYS A C 1
ATOM 763 O O . CYS A 1 102 ? -13.906 5.77 14.781 1 97.75 102 CYS A O 1
ATOM 765 N N . HIS A 1 103 ? -14.617 4.754 12.93 1 96.88 103 HIS A N 1
ATOM 766 C CA . HIS A 1 103 ? -13.789 3.568 13.141 1 96.88 103 HIS A CA 1
ATOM 767 C C . HIS A 1 103 ? -12.305 3.92 13.102 1 96.88 103 HIS A C 1
ATOM 769 O O . HIS A 1 103 ? -11.516 3.342 13.852 1 96.88 103 HIS A O 1
ATOM 775 N N . VAL A 1 104 ? -11.93 4.914 12.312 1 97.94 104 VAL A N 1
ATOM 776 C CA . VAL A 1 104 ? -10.516 5.258 12.195 1 97.94 104 VAL A CA 1
ATOM 777 C C . VAL A 1 104 ? -10.039 5.945 13.477 1 97.94 104 VAL A C 1
ATOM 779 O O . VAL A 1 104 ? -8.914 5.719 13.93 1 97.94 104 VAL A O 1
ATOM 782 N N . CYS A 1 105 ? -10.867 6.812 14.016 1 98.06 105 CYS A N 1
ATOM 783 C CA . CYS A 1 105 ? -10.539 7.465 15.273 1 98.06 105 CYS A CA 1
ATOM 784 C C . CYS A 1 105 ? -10.406 6.441 16.406 1 98.06 105 CYS A C 1
ATOM 786 O O . CYS A 1 105 ? -9.477 6.516 17.203 1 98.06 105 CYS A O 1
ATOM 788 N N . LYS A 1 106 ? -11.297 5.508 16.391 1 97.19 106 LYS A N 1
ATOM 789 C CA . LYS A 1 106 ? -11.281 4.484 17.438 1 97.19 106 LYS A CA 1
ATOM 790 C C . LYS A 1 106 ? -10.039 3.6 17.312 1 97.19 106 LYS A C 1
ATOM 792 O O . LYS A 1 106 ? -9.508 3.123 18.312 1 97.19 106 LYS A O 1
ATOM 797 N N . ASP A 1 107 ? -9.602 3.42 16.094 1 95.62 107 ASP A N 1
ATOM 798 C CA . ASP A 1 107 ? -8.43 2.582 15.844 1 95.62 107 ASP A CA 1
ATOM 799 C C . ASP A 1 107 ? -7.137 3.359 16.078 1 95.62 107 ASP A C 1
ATOM 801 O O . ASP A 1 107 ? -6.043 2.799 15.984 1 95.62 107 ASP A O 1
ATOM 805 N N . GLY A 1 108 ? -7.199 4.641 16.312 1 96.44 108 GLY A N 1
ATOM 806 C CA . GLY A 1 108 ? -6.035 5.434 16.688 1 96.44 108 GLY A CA 1
ATOM 807 C C . GLY A 1 108 ? -5.469 6.246 15.547 1 96.44 108 GLY A C 1
ATOM 808 O O . GLY A 1 108 ? -4.453 6.922 15.695 1 96.44 108 GLY A O 1
ATOM 809 N N . TYR A 1 109 ? -6.117 6.191 14.375 1 97.62 109 TYR A N 1
ATOM 810 C CA . TYR A 1 109 ? -5.66 6.941 13.211 1 97.62 109 TYR A CA 1
ATOM 811 C C . TYR A 1 109 ? -6.52 8.18 12.984 1 97.62 109 TYR A C 1
ATOM 813 O O . TYR A 1 109 ? -7.043 8.391 11.891 1 97.62 109 TYR A O 1
ATOM 821 N N . ARG A 1 110 ? -6.496 9.07 13.969 1 98.12 110 ARG A N 1
ATOM 822 C CA . ARG A 1 110 ? -7.402 10.211 14.062 1 98.12 110 ARG A CA 1
ATOM 823 C C . ARG A 1 110 ? -7.18 11.18 12.906 1 98.12 110 ARG A C 1
ATOM 825 O O . ARG A 1 110 ? -8.109 11.875 12.484 1 98.12 110 ARG A O 1
ATOM 832 N N . SER A 1 111 ? -5.938 11.188 12.375 1 97.94 111 SER A N 1
ATOM 833 C CA . SER A 1 111 ? -5.625 12.102 11.281 1 97.94 111 SER A CA 1
ATOM 834 C C . SER A 1 111 ? -6.383 11.727 10.016 1 97.94 111 SER A C 1
ATOM 836 O O . SER A 1 111 ? -6.48 12.523 9.078 1 97.94 111 SER A O 1
ATOM 838 N N . HIS A 1 112 ? -6.93 10.523 9.938 1 98.56 112 HIS A N 1
ATOM 839 C CA . HIS A 1 112 ? -7.707 10.047 8.805 1 98.56 112 HIS A CA 1
ATOM 840 C C . HIS A 1 112 ? -9.195 9.984 9.133 1 98.56 112 HIS A C 1
ATOM 842 O O . HIS A 1 112 ? -9.953 9.258 8.492 1 98.56 112 HIS A O 1
ATOM 848 N N . CYS A 1 113 ? -9.609 10.758 10.125 1 98.5 113 CYS A N 1
ATOM 849 C CA . CYS A 1 113 ? -11 10.82 10.555 1 98.5 113 CYS A CA 1
ATOM 850 C C . CYS A 1 113 ? -11.938 10.961 9.359 1 98.5 113 CYS A C 1
ATOM 852 O O . CYS A 1 113 ? -11.664 11.75 8.445 1 98.5 113 CYS A O 1
ATOM 854 N N . LEU A 1 114 ? -13.109 10.258 9.367 1 97.94 114 LEU A N 1
ATOM 855 C CA . LEU A 1 114 ? -14.047 10.242 8.242 1 97.94 114 LEU A CA 1
ATOM 856 C C . LEU A 1 114 ? -14.656 11.617 8.023 1 97.94 114 LEU A C 1
ATOM 858 O O . LEU A 1 114 ? -15.094 11.938 6.914 1 97.94 114 LEU A O 1
ATOM 862 N N . THR A 1 115 ? -14.688 12.43 9.047 1 97.75 115 THR A N 1
ATOM 863 C CA . THR A 1 115 ? -15.273 13.758 8.914 1 97.75 115 THR A CA 1
ATOM 864 C C . THR A 1 115 ? -14.203 14.836 9.078 1 97.75 115 THR A C 1
ATOM 866 O O . THR A 1 115 ? -14.508 15.961 9.484 1 97.75 115 THR A O 1
ATOM 869 N N . PHE A 1 116 ? -12.984 14.477 8.82 1 98.06 116 PHE A N 1
ATOM 870 C CA . PHE A 1 116 ? -11.844 15.375 8.977 1 98.06 116 PHE A CA 1
ATOM 871 C C . PHE A 1 116 ? -12.062 16.672 8.203 1 98.06 116 PHE A C 1
ATOM 873 O O . PHE A 1 116 ? -11.836 17.766 8.734 1 98.06 116 PHE A O 1
ATOM 880 N N . PHE A 1 117 ? -12.492 16.562 6.969 1 96.94 117 PHE A N 1
ATOM 881 C CA . PHE A 1 117 ? -12.648 17.719 6.094 1 96.94 117 PHE A CA 1
ATOM 882 C C . PHE A 1 117 ? -13.664 18.703 6.668 1 96.94 117 PHE A C 1
ATOM 884 O O . PHE A 1 117 ? -13.398 19.906 6.762 1 96.94 117 PHE A O 1
ATOM 891 N N . ASP A 1 118 ? -14.781 18.266 7.133 1 97.56 118 ASP A N 1
ATOM 892 C CA . ASP A 1 118 ? -15.836 19.109 7.68 1 97.56 118 ASP A CA 1
ATOM 893 C C . ASP A 1 118 ? -15.383 19.781 8.969 1 97.56 118 ASP A C 1
ATOM 895 O O . ASP A 1 118 ? -15.609 20.984 9.156 1 97.56 118 ASP A O 1
ATOM 899 N N . ILE A 1 119 ? -14.68 18.984 9.766 1 97.56 119 ILE A N 1
ATOM 900 C CA . ILE A 1 119 ? -14.289 19.453 11.086 1 97.56 119 ILE A CA 1
ATOM 901 C C . ILE A 1 119 ? -13.133 20.438 10.969 1 97.56 119 ILE A C 1
ATOM 903 O O . ILE A 1 119 ? -13.125 21.484 11.625 1 97.56 119 ILE A O 1
ATOM 907 N N . ASN A 1 120 ? -12.219 20.172 10.062 1 98 120 ASN A N 1
ATOM 908 C CA . ASN A 1 120 ? -10.938 20.859 10.086 1 98 120 ASN A CA 1
ATOM 909 C C . ASN A 1 120 ? -10.828 21.891 8.961 1 98 120 ASN A C 1
ATOM 911 O O . ASN A 1 120 ? -10.094 22.875 9.086 1 98 120 ASN A O 1
ATOM 915 N N . PHE A 1 121 ? -11.523 21.703 7.895 1 97 121 PHE A N 1
ATOM 916 C CA . PHE A 1 121 ? -11.391 22.625 6.77 1 97 121 PHE A CA 1
ATOM 917 C C . PHE A 1 121 ? -12.602 23.547 6.676 1 97 121 PHE A C 1
ATOM 919 O O . PHE A 1 121 ? -12.461 24.734 6.414 1 97 121 PHE A O 1
ATOM 926 N N . MET A 1 122 ? -13.758 23.031 6.852 1 96.5 122 MET A N 1
ATOM 927 C CA . MET A 1 122 ? -14.969 23.844 6.758 1 96.5 122 MET A CA 1
ATOM 928 C C . MET A 1 122 ? -15.195 24.625 8.047 1 96.5 122 MET A C 1
ATOM 930 O O . MET A 1 122 ? -15.391 25.844 8.008 1 96.5 122 MET A O 1
ATOM 934 N N . GLY A 1 123 ? -15.078 23.859 9.102 1 96.12 123 GLY A N 1
ATOM 935 C CA . GLY A 1 123 ? -15.258 24.516 10.391 1 96.12 123 GLY A CA 1
ATOM 936 C C . GLY A 1 123 ? -16.656 25.078 10.57 1 96.12 123 GLY A C 1
ATOM 937 O O . GLY A 1 123 ? -17.641 24.469 10.18 1 96.12 123 GLY A O 1
ATOM 938 N N . GLU A 1 124 ? -16.766 26.203 11.297 1 94.62 124 GLU A N 1
ATOM 939 C CA . GLU A 1 124 ? -18.016 26.859 11.625 1 94.62 124 GLU A CA 1
ATOM 940 C C . GLU A 1 124 ? -17.797 28.312 12.008 1 94.62 124 GLU A C 1
ATOM 942 O O . GLU A 1 124 ? -16.656 28.734 12.219 1 94.62 124 GLU A O 1
ATOM 947 N N . PRO A 1 125 ? -18.891 29.109 12.078 1 94.94 125 PRO A N 1
ATOM 948 C CA . PRO A 1 125 ? -18.734 30.5 12.531 1 94.94 125 PRO A CA 1
ATOM 949 C C . PRO A 1 125 ? -18.234 30.594 13.977 1 94.94 125 PRO A C 1
ATOM 951 O O . PRO A 1 125 ? -18.828 29.984 14.867 1 94.94 125 PRO A O 1
ATOM 954 N N . VAL A 1 126 ? -17.172 31.203 14.203 1 96.56 126 VAL A N 1
ATOM 955 C CA . VAL A 1 126 ? -16.578 31.359 15.523 1 96.56 126 VAL A CA 1
ATOM 956 C C . VAL A 1 126 ? -16.516 32.844 15.875 1 96.56 126 VAL A C 1
ATOM 958 O O . VAL A 1 126 ? -16.656 33.219 17.047 1 96.56 126 VAL A O 1
ATOM 961 N N . PHE A 1 127 ? -16.344 33.688 14.891 1 96.69 127 PHE A N 1
ATOM 962 C CA . PHE A 1 127 ? -16.109 35.125 15.055 1 96.69 127 PHE A CA 1
ATOM 963 C C . PHE A 1 127 ? -17.344 35.906 14.672 1 96.69 127 PHE A C 1
ATOM 965 O O . PHE A 1 127 ? -18.281 35.375 14.07 1 96.69 127 PHE A O 1
ATOM 972 N N . SER A 1 128 ? -17.312 37.188 15.062 1 91.12 128 SER A N 1
ATOM 973 C CA . SER A 1 128 ? -18.422 38.094 14.789 1 91.12 128 SER A CA 1
ATOM 974 C C . SER A 1 128 ? -18.688 38.219 13.289 1 91.12 128 SER A C 1
ATOM 976 O O . SER A 1 128 ? -17.781 38 12.477 1 91.12 128 SER A O 1
ATOM 978 N N . ASP A 1 129 ? -19.938 38.625 12.961 1 91.81 129 ASP A N 1
ATOM 979 C CA . ASP A 1 129 ? -20.328 39 11.602 1 91.81 129 ASP A CA 1
ATOM 980 C C . ASP A 1 129 ? -20.219 37.812 10.664 1 91.81 129 ASP A C 1
ATOM 982 O O . ASP A 1 129 ? -19.828 37.938 9.508 1 91.81 129 ASP A O 1
ATOM 986 N N . GLY A 1 130 ? -20.375 36.594 11.219 1 93.25 130 GLY A N 1
ATOM 987 C CA . GLY A 1 130 ? -20.422 35.406 10.398 1 93.25 130 GLY A CA 1
ATOM 988 C C . GLY A 1 130 ? -19.062 34.969 9.898 1 93.25 130 GLY A C 1
ATOM 989 O O . GLY A 1 130 ? -18.969 34.156 8.969 1 93.25 130 GLY A O 1
ATOM 990 N N . ILE A 1 131 ? -17.984 35.531 10.414 1 97.25 131 ILE A N 1
ATOM 991 C CA . ILE A 1 131 ? -16.625 35.156 10.023 1 97.25 131 ILE A CA 1
ATOM 992 C C . ILE A 1 131 ? -16.328 33.719 10.469 1 97.25 131 ILE A C 1
ATOM 994 O O . ILE A 1 131 ? -16.453 33.406 11.648 1 97.25 131 ILE A O 1
ATOM 998 N N . GLY A 1 132 ? -15.93 32.938 9.453 1 96.88 132 GLY A N 1
ATOM 999 C CA . GLY A 1 132 ? -15.656 31.531 9.711 1 96.88 132 GLY A CA 1
ATOM 1000 C C . GLY A 1 132 ? -14.406 31.312 10.547 1 96.88 132 GLY A C 1
ATOM 1001 O O . GLY A 1 132 ? -13.469 32.094 10.492 1 96.88 132 GLY A O 1
ATOM 1002 N N . GLY A 1 133 ? -14.266 30.344 11.367 1 96.94 133 GLY A N 1
ATOM 1003 C CA . GLY A 1 133 ? -13.148 29.797 12.117 1 96.94 133 GLY A CA 1
ATOM 1004 C C . GLY A 1 133 ? -13.164 28.281 12.195 1 96.94 133 GLY A C 1
ATOM 1005 O O . GLY A 1 133 ? -13.688 27.625 11.297 1 96.94 133 GLY A O 1
ATOM 1006 N N . ARG A 1 134 ? -12.086 27.703 12.891 1 84.38 134 ARG A N 1
ATOM 1007 C CA . ARG A 1 134 ? -12.102 26.281 13.203 1 84.38 134 ARG A CA 1
ATOM 1008 C C . ARG A 1 134 ? -11.586 25.453 12.023 1 84.38 134 ARG A C 1
ATOM 1010 O O . ARG A 1 134 ? -11.859 24.266 11.93 1 84.38 134 ARG A O 1
ATOM 1017 N N . PHE A 1 135 ? -11.031 26.125 11.32 1 97.25 135 PHE A N 1
ATOM 1018 C CA . PHE A 1 135 ? -9.977 25.547 10.5 1 97.25 135 PHE A CA 1
ATOM 1019 C C . PHE A 1 135 ? -8.984 24.766 11.352 1 97.25 135 PHE A C 1
ATOM 1021 O O . PHE A 1 135 ? -9.156 24.672 12.57 1 97.25 135 PHE A O 1
ATOM 1028 N N . PHE A 1 136 ? -8.07 24.031 10.852 1 78.25 136 PHE A N 1
ATOM 1029 C CA . PHE A 1 136 ? -7.535 22.859 11.531 1 78.25 136 PHE A CA 1
ATOM 1030 C C . PHE A 1 136 ? -7.238 23.172 12.992 1 78.25 136 PHE A C 1
ATOM 1032 O O . PHE A 1 136 ? -6.469 24.078 13.297 1 78.25 136 PHE A O 1
ATOM 1039 N N . GLY A 1 137 ? -8.547 22.688 13.641 1 72.62 137 GLY A N 1
ATOM 1040 C CA . GLY A 1 137 ? -9.555 23.078 14.609 1 72.62 137 GLY A CA 1
ATOM 1041 C C . GLY A 1 137 ? -8.992 23.891 15.758 1 72.62 137 GLY A C 1
ATOM 1042 O O . GLY A 1 137 ? -9.586 23.938 16.844 1 72.62 137 GLY A O 1
ATOM 1043 N N . GLN A 1 138 ? -8.602 25.219 15.117 1 98.44 138 GLN A N 1
ATOM 1044 C CA . GLN A 1 138 ? -8.07 26.219 16.047 1 98.44 138 GLN A CA 1
ATOM 1045 C C . GLN A 1 138 ? -8.156 27.625 15.453 1 98.44 138 GLN A C 1
ATOM 1047 O O . GLN A 1 138 ? -8.344 28.594 16.188 1 98.44 138 GLN A O 1
ATOM 1052 N N . SER A 1 139 ? -8.023 27.859 14.156 1 98.69 139 SER A N 1
ATOM 1053 C CA . SER A 1 139 ? -7.949 29.188 13.547 1 98.69 139 SER A CA 1
ATOM 1054 C C . SER A 1 139 ? -7.016 30.109 14.328 1 98.69 139 SER A C 1
ATOM 1056 O O . SER A 1 139 ? -7.43 31.172 14.789 1 98.69 139 SER A O 1
ATOM 1058 N N . SER A 1 140 ? -5.75 29.75 14.266 1 98.81 140 SER A N 1
ATOM 1059 C CA . SER A 1 140 ? -4.777 30.344 15.172 1 98.81 140 SER A CA 1
ATOM 1060 C C . SER A 1 140 ? -4.266 31.672 14.633 1 98.81 140 SER A C 1
ATOM 1062 O O . SER A 1 140 ? -3.539 32.406 15.32 1 98.81 140 SER A O 1
ATOM 1064 N N . LEU A 1 141 ? -4.648 32.062 13.43 1 98.75 141 LEU A N 1
ATOM 1065 C CA . LEU A 1 141 ? -4.305 33.406 12.977 1 98.75 141 LEU A CA 1
ATOM 1066 C C . LEU A 1 141 ? -5.203 34.438 13.633 1 98.75 141 LEU A C 1
ATOM 1068 O O . LEU A 1 141 ? -5.84 35.25 12.938 1 98.75 141 LEU A O 1
ATOM 1072 N N . ALA A 1 142 ? -5.199 34.438 14.914 1 98.75 142 ALA A N 1
ATOM 1073 C CA . ALA A 1 142 ? -5.977 35.312 15.805 1 98.75 142 ALA A CA 1
ATOM 1074 C C . ALA A 1 142 ? -5.301 35.438 17.172 1 98.75 142 ALA A C 1
ATOM 1076 O O . ALA A 1 142 ? -4.652 34.5 17.641 1 98.75 142 ALA A O 1
ATOM 1077 N N . ARG A 1 143 ? -5.48 36.562 17.797 1 98.69 143 ARG A N 1
ATOM 1078 C CA . ARG A 1 143 ? -4.93 36.75 19.141 1 98.69 143 ARG A CA 1
ATOM 1079 C C . ARG A 1 143 ? -5.602 35.812 20.141 1 98.69 143 ARG A C 1
ATOM 1081 O O . ARG A 1 143 ? -4.965 35.375 21.094 1 98.69 143 ARG A O 1
ATOM 1088 N N . HIS A 1 144 ? -6.871 35.688 20.016 1 98.62 144 HIS A N 1
ATOM 1089 C CA . HIS A 1 144 ? -7.668 34.719 20.734 1 98.62 144 HIS A CA 1
ATOM 1090 C C . HIS A 1 144 ? -8.539 33.906 19.781 1 98.62 144 HIS A C 1
ATOM 1092 O O . HIS A 1 144 ? -9.07 34.438 18.812 1 98.62 144 HIS A O 1
ATOM 1098 N N . SER A 1 145 ? -8.695 32.656 20.109 1 98.38 145 SER A N 1
ATOM 1099 C CA . SER A 1 145 ? -9.562 31.844 19.266 1 98.38 145 SER A CA 1
ATOM 1100 C C . SER A 1 145 ? -10.281 30.781 20.094 1 98.38 145 SER A C 1
ATOM 1102 O O . SER A 1 145 ? -9.82 30.406 21.172 1 98.38 145 SER A O 1
ATOM 1104 N N . VAL A 1 146 ? -11.469 30.391 19.594 1 98.25 146 VAL A N 1
ATOM 1105 C CA . VAL A 1 146 ? -12.148 29.203 20.094 1 98.25 146 VAL A CA 1
ATOM 1106 C C . VAL A 1 146 ? -11.562 27.953 19.438 1 98.25 146 VAL A C 1
ATOM 1108 O O . VAL A 1 146 ? -11.648 27.781 18.219 1 98.25 146 VAL A O 1
ATOM 1111 N N . VAL A 1 147 ? -10.969 27.047 20.25 1 98.62 147 VAL A N 1
ATOM 1112 C CA . VAL A 1 147 ? -10.234 25.891 19.766 1 98.62 147 VAL A CA 1
ATOM 1113 C C . VAL A 1 147 ? -10.953 24.609 20.219 1 98.62 147 VAL A C 1
ATOM 1115 O O . VAL A 1 147 ? -11.461 24.531 21.328 1 98.62 147 VAL A O 1
ATOM 1118 N N . SER A 1 148 ? -11.047 23.625 19.297 1 98.62 148 SER A N 1
ATOM 1119 C CA . SER A 1 148 ? -11.555 22.328 19.719 1 98.62 148 SER A CA 1
ATOM 1120 C C . SER A 1 148 ? -10.711 21.75 20.844 1 98.62 148 SER A C 1
ATOM 1122 O O . SER A 1 148 ? -9.477 21.734 20.781 1 98.62 148 SER A O 1
ATOM 1124 N N . GLY A 1 149 ? -11.383 21.25 21.875 1 98.69 149 GLY A N 1
ATOM 1125 C CA . GLY A 1 149 ? -10.641 20.594 22.938 1 98.69 149 GLY A CA 1
ATOM 1126 C C . GLY A 1 149 ? -9.727 19.484 22.438 1 98.69 149 GLY A C 1
ATOM 1127 O O . GLY A 1 149 ? -8.648 19.25 23 1 98.69 149 GLY A O 1
ATOM 1128 N N . LYS A 1 150 ? -10.031 18.828 21.328 1 98.31 150 LYS A N 1
ATOM 1129 C CA . LYS A 1 150 ? -9.281 17.719 20.766 1 98.31 150 LYS A CA 1
ATOM 1130 C C . LYS A 1 150 ? -8.023 18.203 20.062 1 98.31 150 LYS A C 1
ATOM 1132 O O . LYS A 1 150 ? -7.125 17.406 19.766 1 98.31 150 LYS A O 1
ATOM 1137 N N . SER A 1 151 ? -7.926 19.5 19.797 1 98.62 151 SER A N 1
ATOM 1138 C CA . SER A 1 151 ? -6.789 20.078 19.109 1 98.62 151 SER A CA 1
ATOM 1139 C C . SER A 1 151 ? -5.738 20.594 20.078 1 98.62 151 SER A C 1
ATOM 1141 O O . SER A 1 151 ? -4.684 21.078 19.672 1 98.62 151 SER A O 1
ATOM 1143 N N . VAL A 1 152 ? -6.012 20.5 21.375 1 98.88 152 VAL A N 1
ATOM 1144 C CA . VAL A 1 152 ? -5.18 21.156 22.391 1 98.88 152 VAL A CA 1
ATOM 1145 C C . VAL A 1 152 ? -4.238 20.125 23.016 1 98.88 152 VAL A C 1
ATOM 1147 O O . VAL A 1 152 ? -4.688 19.125 23.562 1 98.88 152 VAL A O 1
ATOM 1150 N N . VAL A 1 153 ? -2.963 20.328 22.938 1 98.88 153 VAL A N 1
ATOM 1151 C CA . VAL A 1 153 ? -1.94 19.531 23.594 1 98.88 153 VAL A CA 1
ATOM 1152 C C . VAL A 1 153 ? -1.371 20.297 24.781 1 98.88 153 VAL A C 1
ATOM 1154 O O . VAL A 1 153 ? -0.751 21.359 24.609 1 98.88 153 VAL A O 1
ATOM 1157 N N . ASN A 1 154 ? -1.621 19.766 25.953 1 98.88 154 ASN A N 1
ATOM 1158 C CA . ASN A 1 154 ? -1.101 20.406 27.156 1 98.88 154 ASN A CA 1
ATOM 1159 C C . ASN A 1 154 ? 0.407 20.203 27.281 1 98.88 154 ASN A C 1
ATOM 1161 O O . ASN A 1 154 ? 0.888 19.078 27.344 1 98.88 154 ASN A O 1
ATOM 1165 N N . VAL A 1 155 ? 1.146 21.281 27.359 1 98.75 155 VAL A N 1
ATOM 1166 C CA . VAL A 1 155 ? 2.6 21.156 27.438 1 98.75 155 VAL A CA 1
ATOM 1167 C C . VAL A 1 155 ? 3.107 21.891 28.672 1 98.75 155 VAL A C 1
ATOM 1169 O O . VAL A 1 155 ? 4.277 22.266 28.75 1 98.75 155 VAL A O 1
ATOM 1172 N N . SER A 1 156 ? 2.285 22.109 29.656 1 98.44 156 SER A N 1
ATOM 1173 C CA . SER A 1 156 ? 2.607 22.875 30.844 1 98.44 156 SER A CA 1
ATOM 1174 C C . SER A 1 156 ? 3.734 22.234 31.641 1 98.44 156 SER A C 1
ATOM 1176 O O . SER A 1 156 ? 4.52 22.922 32.312 1 98.44 156 SER A O 1
ATOM 1178 N N . ASP A 1 157 ? 3.787 20.953 31.547 1 97.88 157 ASP A N 1
ATOM 1179 C CA . ASP A 1 157 ? 4.734 20.219 32.406 1 97.88 157 ASP A CA 1
ATOM 1180 C C . ASP A 1 157 ? 6.094 20.109 31.703 1 97.88 157 ASP A C 1
ATOM 1182 O O . ASP A 1 157 ? 7.031 19.531 32.281 1 97.88 157 ASP A O 1
ATOM 1186 N N . LEU A 1 158 ? 6.223 20.688 30.578 1 98.31 158 LEU A N 1
ATOM 1187 C CA . LEU A 1 158 ? 7.449 20.484 29.828 1 98.31 158 LEU A CA 1
ATOM 1188 C C . LEU A 1 158 ? 8.43 21.625 30.047 1 98.31 158 LEU A C 1
ATOM 1190 O O . LEU A 1 158 ? 9.516 21.641 29.453 1 98.31 158 LEU A O 1
ATOM 1194 N N . GLY A 1 159 ? 8.078 22.609 30.875 1 97.5 159 GLY A N 1
ATOM 1195 C CA . GLY A 1 159 ? 8.984 23.688 31.25 1 97.5 159 GLY A CA 1
ATOM 1196 C C . GLY A 1 159 ? 9.281 24.625 30.094 1 97.5 159 GLY A C 1
ATOM 1197 O O . GLY A 1 159 ? 10.414 25.078 29.938 1 97.5 159 GLY A O 1
ATOM 1198 N N . LEU A 1 160 ? 8.281 24.953 29.312 1 98.31 160 LEU A N 1
ATOM 1199 C CA . LEU A 1 160 ? 8.477 25.812 28.141 1 98.31 160 LEU A CA 1
ATOM 1200 C C . LEU A 1 160 ? 8.273 27.281 28.5 1 98.31 160 LEU A C 1
ATOM 1202 O O . LEU A 1 160 ? 7.324 27.625 29.203 1 98.31 160 LEU A O 1
ATOM 1206 N N . SER A 1 161 ? 9.172 28.125 28.031 1 98.25 161 SER A N 1
ATOM 1207 C CA . SER A 1 161 ? 8.992 29.562 28.125 1 98.25 161 SER A CA 1
ATOM 1208 C C . SER A 1 161 ? 8.055 30.094 27.047 1 98.25 161 SER A C 1
ATOM 1210 O O . SER A 1 161 ? 7.688 29.344 26.125 1 98.25 161 SER A O 1
ATOM 1212 N N . ARG A 1 162 ? 7.699 31.328 27.203 1 97.44 162 ARG A N 1
ATOM 1213 C CA . ARG A 1 162 ? 6.898 31.984 26.172 1 97.44 162 ARG A CA 1
ATOM 1214 C C . ARG A 1 162 ? 7.613 31.969 24.828 1 97.44 162 ARG A C 1
ATOM 1216 O O . ARG A 1 162 ? 6.988 31.75 23.797 1 97.44 162 ARG A O 1
ATOM 1223 N N . ASP A 1 163 ? 8.898 32.188 24.891 1 97.69 163 ASP A N 1
ATOM 1224 C CA . ASP A 1 163 ? 9.695 32.156 23.672 1 97.69 163 ASP A CA 1
ATOM 1225 C C . ASP A 1 163 ? 9.75 30.766 23.062 1 97.69 163 ASP A C 1
ATOM 1227 O O . ASP A 1 163 ? 9.781 30.625 21.828 1 97.69 163 ASP A O 1
ATOM 1231 N N . ASP A 1 164 ? 9.828 29.734 23.906 1 98.12 164 ASP A N 1
ATOM 1232 C CA . ASP A 1 164 ? 9.766 28.359 23.391 1 98.12 164 ASP A CA 1
ATOM 1233 C C . ASP A 1 164 ? 8.445 28.094 22.672 1 98.12 164 ASP A C 1
ATOM 1235 O O . ASP A 1 164 ? 8.438 27.5 21.594 1 98.12 164 ASP A O 1
ATOM 1239 N N . LEU A 1 165 ? 7.367 28.547 23.25 1 98.31 165 LEU A N 1
ATOM 1240 C CA . LEU A 1 165 ? 6.055 28.359 22.641 1 98.31 165 LEU A CA 1
ATOM 1241 C C . LEU A 1 165 ? 5.988 29.016 21.266 1 98.31 165 LEU A C 1
ATOM 1243 O O . LEU A 1 165 ? 5.383 28.469 20.344 1 98.31 165 LEU A O 1
ATOM 1247 N N . LYS A 1 166 ? 6.59 30.234 21.156 1 97.56 166 LYS A N 1
ATOM 1248 C CA . LYS A 1 166 ? 6.645 30.922 19.875 1 97.56 166 LYS A CA 1
ATOM 1249 C C . LYS A 1 166 ? 7.344 30.062 18.812 1 97.56 166 LYS A C 1
ATOM 1251 O O . LYS A 1 166 ? 6.832 29.891 17.703 1 97.56 166 LYS A O 1
ATOM 1256 N N . LEU A 1 167 ? 8.422 29.531 19.25 1 97.5 167 LEU A N 1
ATOM 1257 C CA . LEU A 1 167 ? 9.273 28.75 18.359 1 97.5 167 LEU A CA 1
ATOM 1258 C C . LEU A 1 167 ? 8.594 27.453 17.953 1 97.5 167 LEU A C 1
ATOM 1260 O O . LEU A 1 167 ? 8.734 27 16.812 1 97.5 167 LEU A O 1
ATOM 1264 N N . LEU A 1 168 ? 7.82 26.844 18.844 1 98.44 168 LEU A N 1
ATOM 1265 C CA . LEU A 1 168 ? 7.359 25.469 18.688 1 98.44 168 LEU A CA 1
ATOM 1266 C C . LEU A 1 168 ? 5.938 25.438 18.141 1 98.44 168 LEU A C 1
ATOM 1268 O O . LEU A 1 168 ? 5.379 24.359 17.906 1 98.44 168 LEU A O 1
ATOM 1272 N N . ALA A 1 169 ? 5.391 26.609 17.812 1 98.44 169 ALA A N 1
ATOM 1273 C CA . ALA A 1 169 ? 4.023 26.703 17.312 1 98.44 169 ALA A CA 1
ATOM 1274 C C . ALA A 1 169 ? 3.814 25.797 16.094 1 98.44 169 ALA A C 1
ATOM 1276 O O . ALA A 1 169 ? 2.779 25.141 15.984 1 98.44 169 ALA A O 1
ATOM 1277 N N . PRO A 1 170 ? 4.828 25.594 15.195 1 98.06 170 PRO A N 1
ATOM 1278 C CA . PRO A 1 170 ? 4.613 24.797 13.984 1 98.06 170 PRO A CA 1
ATOM 1279 C C . PRO A 1 170 ? 4.633 23.297 14.25 1 98.06 170 PRO A C 1
ATOM 1281 O O . PRO A 1 170 ? 4.5 22.5 13.32 1 98.06 170 PRO A O 1
ATOM 1284 N N . PHE A 1 171 ? 4.75 22.828 15.5 1 98.5 171 PHE A N 1
ATOM 1285 C CA . PHE A 1 171 ? 4.84 21.406 15.82 1 98.5 171 PHE A CA 1
ATOM 1286 C C . PHE A 1 171 ? 3.502 20.719 15.586 1 98.5 171 PHE A C 1
ATOM 1288 O O . PHE A 1 171 ? 3.445 19.5 15.445 1 98.5 171 PHE A O 1
ATOM 1295 N N . GLY A 1 172 ? 2.48 21.5 15.477 1 97.75 172 GLY A N 1
ATOM 1296 C CA . GLY A 1 172 ? 1.147 20.922 15.5 1 97.75 172 GLY A CA 1
ATOM 1297 C C . GLY A 1 172 ? 0.68 20.453 14.141 1 97.75 172 GLY A C 1
ATOM 1298 O O . GLY A 1 172 ? -0.416 19.906 14.008 1 97.75 172 GLY A O 1
ATOM 1299 N N . CYS A 1 173 ? 1.488 20.656 13.039 1 97.69 173 CYS A N 1
ATOM 1300 C CA . CYS A 1 173 ? 1.034 20.203 11.727 1 97.69 173 CYS A CA 1
ATOM 1301 C C . CYS A 1 173 ? 2.211 19.766 10.859 1 97.69 173 CYS A C 1
ATOM 1303 O O . CYS A 1 173 ? 2.619 18.609 10.906 1 97.69 173 CYS A O 1
ATOM 1305 N N . GLY A 1 174 ? 2.949 20.672 10.25 1 96.38 174 GLY A N 1
ATOM 1306 C CA . GLY A 1 174 ? 3.959 20.359 9.258 1 96.38 174 GLY A CA 1
ATOM 1307 C C . GLY A 1 174 ? 5.086 19.5 9.797 1 96.38 174 GLY A C 1
ATOM 1308 O O . GLY A 1 174 ? 5.484 18.516 9.18 1 96.38 174 GLY A O 1
ATOM 1309 N N . PHE A 1 175 ? 5.645 19.906 10.961 1 98.19 175 PHE A N 1
ATOM 1310 C CA . PHE A 1 175 ? 6.789 19.203 11.523 1 98.19 175 PHE A CA 1
ATOM 1311 C C . PHE A 1 175 ? 6.375 17.828 12.023 1 98.19 175 PHE A C 1
ATOM 1313 O O . PHE A 1 175 ? 7.105 16.844 11.852 1 98.19 175 PHE A O 1
ATOM 1320 N N . GLN A 1 176 ? 5.168 17.781 12.641 1 98.31 176 GLN A N 1
ATOM 1321 C CA . GLN A 1 176 ? 4.66 16.469 13.062 1 98.31 176 GLN A CA 1
ATOM 1322 C C . GLN A 1 176 ? 4.348 15.594 11.859 1 98.31 176 GLN A C 1
ATOM 1324 O O . GLN A 1 176 ? 4.5 14.367 11.922 1 98.31 176 GLN A O 1
ATOM 1329 N N . THR A 1 177 ? 3.873 16.188 10.758 1 98.38 177 THR A N 1
ATOM 1330 C CA . THR A 1 177 ? 3.557 15.453 9.539 1 98.38 177 THR A CA 1
ATOM 1331 C C . THR A 1 177 ? 4.812 14.805 8.961 1 98.38 177 THR A C 1
ATOM 1333 O O . THR A 1 177 ? 4.84 13.594 8.734 1 98.38 177 THR A O 1
ATOM 1336 N N . GLY A 1 178 ? 5.832 15.594 8.758 1 98.56 178 GLY A N 1
ATOM 1337 C CA . GLY A 1 178 ? 7.059 15.086 8.164 1 98.56 178 GLY A CA 1
ATOM 1338 C C . GLY A 1 178 ? 7.75 14.047 9.016 1 98.56 178 GLY A C 1
ATOM 1339 O O . GLY A 1 178 ? 8.047 12.945 8.539 1 98.56 178 GLY A O 1
ATOM 1340 N N . SER A 1 179 ? 7.984 14.359 10.305 1 98.81 179 SER A N 1
ATOM 1341 C CA . SER A 1 179 ? 8.703 13.445 11.195 1 98.81 179 SER A CA 1
ATOM 1342 C C . SER A 1 179 ? 7.875 12.203 11.492 1 98.81 179 SER A C 1
ATOM 1344 O O . SER A 1 179 ? 8.398 11.086 11.5 1 98.81 179 SER A O 1
ATOM 1346 N N . GLY A 1 180 ? 6.57 12.422 11.703 1 98.75 180 GLY A N 1
ATOM 1347 C CA . GLY A 1 180 ? 5.695 11.289 11.984 1 98.75 180 GLY A CA 1
ATOM 1348 C C . GLY A 1 180 ? 5.594 10.312 10.828 1 98.75 180 GLY A C 1
ATOM 1349 O O . GLY A 1 180 ? 5.438 9.109 11.039 1 98.75 180 GLY A O 1
ATOM 1350 N N . THR A 1 181 ? 5.68 10.812 9.586 1 98.94 181 THR A N 1
ATOM 1351 C CA . THR A 1 181 ? 5.645 9.93 8.422 1 98.94 181 THR A CA 1
ATOM 1352 C C . THR A 1 181 ? 6.844 8.984 8.422 1 98.94 181 THR A C 1
ATOM 1354 O O . THR A 1 181 ? 6.711 7.805 8.102 1 98.94 181 THR A O 1
ATOM 1357 N N . VAL A 1 182 ? 7.996 9.469 8.828 1 98.94 182 VAL A N 1
ATOM 1358 C CA . VAL A 1 182 ? 9.211 8.656 8.875 1 98.94 182 VAL A CA 1
ATOM 1359 C C . VAL A 1 182 ? 9.117 7.66 10.031 1 98.94 182 VAL A C 1
ATOM 1361 O O . VAL A 1 182 ? 9.438 6.48 9.867 1 98.94 182 VAL A O 1
ATOM 1364 N N . ILE A 1 183 ? 8.609 8.109 11.164 1 98.62 183 ILE A N 1
ATOM 1365 C CA . ILE A 1 183 ? 8.703 7.332 12.398 1 98.62 183 ILE A CA 1
ATOM 1366 C C . ILE A 1 183 ? 7.488 6.41 12.523 1 98.62 183 ILE A C 1
ATOM 1368 O O . ILE A 1 183 ? 7.637 5.195 12.664 1 98.62 183 ILE A O 1
ATOM 1372 N N . ASN A 1 184 ? 6.309 6.988 12.422 1 98.44 184 ASN A N 1
ATOM 1373 C CA . ASN A 1 184 ? 5.086 6.242 12.711 1 98.44 184 ASN A CA 1
ATOM 1374 C C . ASN A 1 184 ? 4.598 5.473 11.484 1 98.44 184 ASN A C 1
ATOM 1376 O O . ASN A 1 184 ? 4.148 4.332 11.602 1 98.44 184 ASN A O 1
ATOM 1380 N N . VAL A 1 185 ? 4.68 6.098 10.289 1 98.69 185 VAL A N 1
ATOM 1381 C CA . VAL A 1 185 ? 4.066 5.531 9.094 1 98.69 185 VAL A CA 1
ATOM 1382 C C . VAL A 1 185 ? 5.039 4.562 8.422 1 98.69 185 VAL A C 1
ATOM 1384 O O . VAL A 1 185 ? 4.715 3.393 8.211 1 98.69 185 VAL A O 1
ATOM 1387 N N . ALA A 1 186 ? 6.266 5.047 8.125 1 98.75 186 ALA A N 1
ATOM 1388 C CA . ALA A 1 186 ? 7.266 4.238 7.438 1 98.75 186 ALA A CA 1
ATOM 1389 C C . ALA A 1 186 ? 7.949 3.273 8.398 1 98.75 186 ALA A C 1
ATOM 1391 O O . ALA A 1 186 ? 8.461 2.229 7.984 1 98.75 186 ALA A O 1
ATOM 1392 N N . ASN A 1 187 ? 7.98 3.637 9.719 1 98.56 187 ASN A N 1
ATOM 1393 C CA . ASN A 1 187 ? 8.758 2.891 10.711 1 98.56 187 ASN A CA 1
ATOM 1394 C C . ASN A 1 187 ? 10.188 2.652 10.234 1 98.56 187 ASN A C 1
ATOM 1396 O O . ASN A 1 187 ? 10.648 1.512 10.195 1 98.56 187 ASN A O 1
ATOM 1400 N N . ALA A 1 188 ? 10.852 3.723 9.82 1 98.75 188 ALA A N 1
ATOM 1401 C CA . ALA A 1 188 ? 12.18 3.66 9.211 1 98.75 188 ALA A CA 1
ATOM 1402 C C . ALA A 1 188 ? 13.211 3.131 10.203 1 98.75 188 ALA A C 1
ATOM 1404 O O . ALA A 1 188 ? 13.055 3.291 11.414 1 98.75 188 ALA A O 1
ATOM 1405 N N . SER A 1 189 ? 14.242 2.494 9.742 1 98.56 189 SER A N 1
ATOM 1406 C CA . SER A 1 189 ? 15.328 1.9 10.508 1 98.56 189 SER A CA 1
ATOM 1407 C C . SER A 1 189 ? 16.688 2.227 9.891 1 98.56 189 SER A C 1
ATOM 1409 O O . SER A 1 189 ? 16.75 2.805 8.805 1 98.56 189 SER A O 1
ATOM 1411 N N . PRO A 1 190 ? 17.734 1.9 10.562 1 98.56 190 PRO A N 1
ATOM 1412 C CA . PRO A 1 190 ? 19.062 2.18 10.039 1 98.56 190 PRO A CA 1
ATOM 1413 C C . PRO A 1 190 ? 19.359 1.453 8.727 1 98.56 190 PRO A C 1
ATOM 1415 O O . PRO A 1 190 ? 20.297 1.799 8.023 1 98.56 190 PRO A O 1
ATOM 1418 N N . ASP A 1 191 ? 18.578 0.479 8.328 1 97.75 191 ASP A N 1
ATOM 1419 C CA . ASP A 1 191 ? 18.781 -0.276 7.098 1 97.75 191 ASP A CA 1
ATOM 1420 C C . ASP A 1 191 ? 18.141 0.428 5.906 1 97.75 191 ASP A C 1
ATOM 1422 O O . ASP A 1 191 ? 18.406 0.083 4.754 1 97.75 191 ASP A O 1
ATOM 1426 N N . ASP A 1 192 ? 17.391 1.469 6.184 1 98.75 192 ASP A N 1
ATOM 1427 C CA . ASP A 1 192 ? 16.547 2.047 5.137 1 98.75 192 ASP A CA 1
ATOM 1428 C C . ASP A 1 192 ? 17.312 3.105 4.344 1 98.75 192 ASP A C 1
ATOM 1430 O O . ASP A 1 192 ? 18.188 3.793 4.891 1 98.75 192 ASP A O 1
ATOM 1434 N N . CYS A 1 193 ? 17.031 3.168 3.041 1 98.88 193 CYS A N 1
ATOM 1435 C CA . CYS A 1 193 ? 17.312 4.262 2.119 1 98.88 193 CYS A CA 1
ATOM 1436 C C . CYS A 1 193 ? 16.062 5.059 1.809 1 98.88 193 CYS A C 1
ATOM 1438 O O . CYS A 1 193 ? 15.148 4.555 1.147 1 98.88 193 CYS A O 1
ATOM 1440 N N . ILE A 1 194 ? 16.062 6.305 2.246 1 98.94 194 ILE A N 1
ATOM 1441 C CA . ILE A 1 194 ? 14.82 7.07 2.193 1 98.94 194 ILE A CA 1
ATOM 1442 C C . ILE A 1 194 ? 14.984 8.258 1.244 1 98.94 194 ILE A C 1
ATOM 1444 O O . ILE A 1 194 ? 16.031 8.914 1.237 1 98.94 194 ILE A O 1
ATOM 1448 N N . THR A 1 195 ? 14.039 8.422 0.309 1 98.94 195 THR A N 1
ATOM 1449 C CA . THR A 1 195 ? 13.938 9.625 -0.507 1 98.94 195 THR A CA 1
ATOM 1450 C C . THR A 1 195 ? 12.789 10.508 -0.032 1 98.94 195 THR A C 1
ATOM 1452 O O . THR A 1 195 ? 11.68 10.016 0.193 1 98.94 195 THR A O 1
ATOM 1455 N N . VAL A 1 196 ? 13.023 11.75 0.179 1 98.94 196 VAL A N 1
ATOM 1456 C CA . VAL A 1 196 ? 12.008 12.75 0.522 1 98.94 196 VAL A CA 1
ATOM 1457 C C . VAL A 1 196 ? 11.93 13.805 -0.578 1 98.94 196 VAL A C 1
ATOM 1459 O O . VAL A 1 196 ? 12.922 14.469 -0.884 1 98.94 196 VAL A O 1
ATOM 1462 N N . VAL A 1 197 ? 10.727 13.914 -1.156 1 98.69 197 VAL A N 1
ATOM 1463 C CA . VAL A 1 197 ? 10.516 14.875 -2.236 1 98.69 197 VAL A CA 1
ATOM 1464 C C . VAL A 1 197 ? 9.82 16.125 -1.692 1 98.69 197 VAL A C 1
ATOM 1466 O O . VAL A 1 197 ? 8.719 16.031 -1.138 1 98.69 197 VAL A O 1
ATOM 1469 N N . GLY A 1 198 ? 10.43 17.281 -1.921 1 97.25 198 GLY A N 1
ATOM 1470 C CA . GLY A 1 198 ? 9.977 18.547 -1.366 1 97.25 198 GLY A CA 1
ATOM 1471 C C . GLY A 1 198 ? 10.695 18.922 -0.086 1 97.25 198 GLY A C 1
ATOM 1472 O O . GLY A 1 198 ? 10.641 18.188 0.906 1 97.25 198 GLY A O 1
ATOM 1473 N N . MET A 1 199 ? 11.391 20.125 -0.171 1 96.88 199 MET A N 1
ATOM 1474 C CA . MET A 1 199 ? 12.172 20.547 0.986 1 96.88 199 MET A CA 1
ATOM 1475 C C . MET A 1 199 ? 11.555 21.766 1.642 1 96.88 199 MET A C 1
ATOM 1477 O O . MET A 1 199 ? 12.242 22.766 1.895 1 96.88 199 MET A O 1
ATOM 1481 N N . GLY A 1 200 ? 10.25 21.703 1.8 1 95.56 200 GLY A N 1
ATOM 1482 C CA . GLY A 1 200 ? 9.562 22.594 2.721 1 95.56 200 GLY A CA 1
ATOM 1483 C C . GLY A 1 200 ? 9.609 22.125 4.16 1 95.56 200 GLY A C 1
ATOM 1484 O O . GLY A 1 200 ? 10.422 21.266 4.508 1 95.56 200 GLY A O 1
ATOM 1485 N N . GLY A 1 201 ? 8.766 22.734 4.984 1 95.94 201 GLY A N 1
ATOM 1486 C CA . GLY A 1 201 ? 8.75 22.375 6.395 1 95.94 201 GLY A CA 1
ATOM 1487 C C . GLY A 1 201 ? 8.508 20.891 6.617 1 95.94 201 GLY A C 1
ATOM 1488 O O . GLY A 1 201 ? 9.195 20.266 7.43 1 95.94 201 GLY A O 1
ATOM 1489 N N . VAL A 1 202 ? 7.559 20.297 5.902 1 97.44 202 VAL A N 1
ATOM 1490 C CA . VAL A 1 202 ? 7.215 18.891 6.047 1 97.44 202 VAL A CA 1
ATOM 1491 C C . VAL A 1 202 ? 8.398 18.016 5.625 1 97.44 202 VAL A C 1
ATOM 1493 O O . VAL A 1 202 ? 8.82 17.125 6.367 1 97.44 202 VAL A O 1
ATOM 1496 N N . GLY A 1 203 ? 8.961 18.297 4.488 1 98.31 203 GLY A N 1
ATOM 1497 C CA . GLY A 1 203 ? 10.07 17.516 3.971 1 98.31 203 GLY A CA 1
ATOM 1498 C C . GLY A 1 203 ? 11.312 17.609 4.836 1 98.31 203 GLY A C 1
ATOM 1499 O O . GLY A 1 203 ? 11.977 16.594 5.082 1 98.31 203 GLY A O 1
ATOM 1500 N N . LEU A 1 204 ? 11.648 18.797 5.285 1 98.5 204 LEU A N 1
ATOM 1501 C CA . LEU A 1 204 ? 12.844 18.969 6.105 1 98.5 204 LEU A CA 1
ATOM 1502 C C . LEU A 1 204 ? 12.672 18.297 7.461 1 98.5 204 LEU A C 1
ATOM 1504 O O . LEU A 1 204 ? 13.633 17.734 8.008 1 98.5 204 LEU A O 1
ATOM 1508 N N . ALA A 1 205 ? 11.445 18.312 7.961 1 98.56 205 ALA A N 1
ATOM 1509 C CA . ALA A 1 205 ? 11.18 17.562 9.18 1 98.56 205 ALA A CA 1
ATOM 1510 C C . ALA A 1 205 ? 11.391 16.062 8.961 1 98.56 205 ALA A C 1
ATOM 1512 O O . ALA A 1 205 ? 11.898 15.367 9.844 1 98.56 205 ALA A O 1
ATOM 1513 N N . ALA A 1 206 ? 11.008 15.57 7.836 1 98.88 206 ALA A N 1
ATOM 1514 C CA . ALA A 1 206 ? 11.234 14.172 7.492 1 98.88 206 ALA A CA 1
ATOM 1515 C C . ALA A 1 206 ? 12.719 13.859 7.391 1 98.88 206 ALA A C 1
ATOM 1517 O O . ALA A 1 206 ? 13.172 12.805 7.844 1 98.88 206 ALA A O 1
ATOM 1518 N N . ILE A 1 207 ? 13.508 14.805 6.809 1 98.88 207 ILE A N 1
ATOM 1519 C CA . ILE A 1 207 ? 14.953 14.641 6.707 1 98.88 207 ILE A CA 1
ATOM 1520 C C . ILE A 1 207 ? 15.555 14.508 8.102 1 98.88 207 ILE A C 1
ATOM 1522 O O . ILE A 1 207 ? 16.344 13.594 8.359 1 98.88 207 ILE A O 1
ATOM 1526 N N . ILE A 1 208 ? 15.156 15.375 8.992 1 98.81 208 ILE A N 1
ATOM 1527 C CA . ILE A 1 208 ? 15.672 15.359 10.359 1 98.81 208 ILE A CA 1
ATOM 1528 C C . ILE A 1 208 ? 15.32 14.039 11.031 1 98.81 208 ILE A C 1
ATOM 1530 O O . ILE A 1 208 ? 16.172 13.406 11.664 1 98.81 208 ILE A O 1
ATOM 1534 N N . ALA A 1 209 ? 14.07 13.602 10.898 1 98.81 209 ALA A N 1
ATOM 1535 C CA . ALA A 1 209 ? 13.617 12.352 11.516 1 98.81 209 ALA A CA 1
ATOM 1536 C C . ALA A 1 209 ? 14.383 11.156 10.953 1 98.81 209 ALA A C 1
ATOM 1538 O O . ALA A 1 209 ? 14.727 10.227 11.688 1 98.81 209 ALA A O 1
ATOM 1539 N N . ALA A 1 210 ? 14.609 11.133 9.648 1 98.94 210 ALA A N 1
ATOM 1540 C CA . ALA A 1 210 ? 15.359 10.047 9.016 1 98.94 210 ALA A CA 1
ATOM 1541 C C . ALA A 1 210 ? 16.781 9.969 9.578 1 98.94 210 ALA A C 1
ATOM 1543 O O . ALA A 1 210 ? 17.281 8.875 9.844 1 98.94 210 ALA A O 1
ATOM 1544 N N . LYS A 1 211 ? 17.406 11.117 9.711 1 98.75 211 LYS A N 1
ATOM 1545 C CA . LYS A 1 211 ? 18.719 11.164 10.336 1 98.75 211 LYS A CA 1
ATOM 1546 C C . LYS A 1 211 ? 18.688 10.602 11.75 1 98.75 211 LYS A C 1
ATOM 1548 O O . LYS A 1 211 ? 19.531 9.805 12.133 1 98.75 211 LYS A O 1
ATOM 1553 N N . ASN A 1 212 ? 17.656 11.031 12.469 1 98.06 212 ASN A N 1
ATOM 1554 C CA . ASN A 1 212 ? 17.516 10.586 13.852 1 98.06 212 ASN A CA 1
ATOM 1555 C C . ASN A 1 212 ? 17.312 9.078 13.945 1 98.06 212 ASN A C 1
ATOM 1557 O O . ASN A 1 212 ? 17.734 8.453 14.914 1 98.06 212 ASN A O 1
ATOM 1561 N N . ARG A 1 213 ? 16.703 8.5 12.961 1 98.38 213 ARG A N 1
ATOM 1562 C CA . ARG A 1 213 ? 16.516 7.055 12.898 1 98.38 213 ARG A CA 1
ATOM 1563 C C . ARG A 1 213 ? 17.766 6.363 12.344 1 98.38 213 ARG A C 1
ATOM 1565 O O . ARG A 1 213 ? 17.797 5.137 12.227 1 98.38 213 ARG A O 1
ATOM 1572 N N . LYS A 1 214 ? 18.766 7.141 11.969 1 98.69 214 LYS A N 1
ATOM 1573 C CA . LYS A 1 214 ? 20.062 6.66 11.469 1 98.69 214 LYS A CA 1
ATOM 1574 C C . LYS A 1 214 ? 19.891 5.898 10.156 1 98.69 214 LYS A C 1
ATOM 1576 O O . LYS A 1 214 ? 20.547 4.883 9.93 1 98.69 214 LYS A O 1
ATOM 1581 N N . CYS A 1 215 ? 18.938 6.34 9.344 1 98.81 215 CYS A N 1
ATOM 1582 C CA . CYS A 1 215 ? 18.781 5.711 8.031 1 98.81 215 CYS A CA 1
ATOM 1583 C C . CYS A 1 215 ? 20.094 5.723 7.262 1 98.81 215 CYS A C 1
ATOM 1585 O O . CYS A 1 215 ? 20.828 6.711 7.289 1 98.81 215 CYS A O 1
ATOM 1587 N N . ARG A 1 216 ? 20.312 4.664 6.551 1 98.62 216 ARG A N 1
ATOM 1588 C CA . ARG A 1 216 ? 21.578 4.465 5.863 1 98.62 216 ARG A CA 1
ATOM 1589 C C . ARG A 1 216 ? 21.797 5.527 4.789 1 98.62 216 ARG A C 1
ATOM 1591 O O . ARG A 1 216 ? 22.891 6.043 4.629 1 98.62 216 ARG A O 1
ATOM 1598 N N . VAL A 1 217 ? 20.797 5.781 3.996 1 98.88 217 VAL A N 1
ATOM 1599 C CA . VAL A 1 217 ? 20.797 6.797 2.949 1 98.88 217 VAL A CA 1
ATOM 1600 C C . VAL A 1 217 ? 19.578 7.695 3.098 1 98.88 217 VAL A C 1
ATOM 1602 O O . VAL A 1 217 ? 18.469 7.207 3.328 1 98.88 217 VAL A O 1
ATOM 1605 N N . VAL A 1 218 ? 19.797 9 3.102 1 98.94 218 VAL A N 1
ATOM 1606 C CA . VAL A 1 218 ? 18.734 9.992 3.139 1 98.94 218 VAL A CA 1
ATOM 1607 C C . VAL A 1 218 ? 18.891 10.961 1.966 1 98.94 218 VAL A C 1
ATOM 1609 O O . VAL A 1 218 ? 19.844 11.75 1.925 1 98.94 218 VAL A O 1
ATOM 1612 N N . ILE A 1 219 ? 17.953 10.914 1.009 1 99 219 ILE A N 1
ATOM 1613 C CA . ILE A 1 219 ? 18.047 11.711 -0.214 1 99 219 ILE A CA 1
ATOM 1614 C C . ILE A 1 219 ? 16.969 12.805 -0.197 1 99 219 ILE A C 1
ATOM 1616 O O . ILE A 1 219 ? 15.781 12.516 -0.126 1 99 219 ILE A O 1
ATOM 1620 N N . GLY A 1 220 ? 17.344 14.062 -0.22 1 98.94 220 GLY A N 1
ATOM 1621 C CA . GLY A 1 220 ? 16.438 15.172 -0.415 1 98.94 220 GLY A CA 1
ATOM 1622 C C . GLY A 1 220 ? 16.297 15.594 -1.868 1 98.94 220 GLY A C 1
ATOM 1623 O O . GLY A 1 220 ? 17.312 15.742 -2.57 1 98.94 220 GLY A O 1
ATOM 1624 N N . VAL A 1 221 ? 15.125 15.734 -2.398 1 98.88 221 VAL A N 1
ATOM 1625 C CA . VAL A 1 221 ? 14.859 16.109 -3.783 1 98.88 221 VAL A CA 1
ATOM 1626 C C . VAL A 1 221 ? 14.07 17.422 -3.818 1 98.88 221 VAL A C 1
ATOM 1628 O O . VAL A 1 221 ? 13.016 17.531 -3.18 1 98.88 221 VAL A O 1
ATOM 1631 N N . ASP A 1 222 ? 14.508 18.391 -4.48 1 97.81 222 ASP A N 1
ATOM 1632 C CA . ASP A 1 222 ? 13.859 19.688 -4.617 1 97.81 222 ASP A CA 1
ATOM 1633 C C . ASP A 1 222 ? 14.414 20.453 -5.816 1 97.81 222 ASP A C 1
ATOM 1635 O O . ASP A 1 222 ? 15.391 20.016 -6.441 1 97.81 222 ASP A O 1
ATOM 1639 N N . ARG A 1 223 ? 13.766 21.594 -6.164 1 96 223 ARG A N 1
ATOM 1640 C CA . ARG A 1 223 ? 14.258 22.406 -7.266 1 96 223 ARG A CA 1
ATOM 1641 C C . ARG A 1 223 ? 15.07 23.594 -6.746 1 96 223 ARG A C 1
ATOM 1643 O O . ARG A 1 223 ? 15.797 24.219 -7.508 1 96 223 ARG A O 1
ATOM 1650 N N . VAL A 1 224 ? 14.961 23.922 -5.449 1 94.56 224 VAL A N 1
ATOM 1651 C CA . VAL A 1 224 ? 15.578 25.109 -4.879 1 94.56 224 VAL A CA 1
ATOM 1652 C C . VAL A 1 224 ? 16.891 24.734 -4.188 1 94.56 224 VAL A C 1
ATOM 1654 O O . VAL A 1 224 ? 16.891 24.031 -3.17 1 94.56 224 VAL A O 1
ATOM 1657 N N . GLU A 1 225 ? 17.984 25.281 -4.648 1 95.69 225 GLU A N 1
ATOM 1658 C CA . GLU A 1 225 ? 19.312 24.906 -4.188 1 95.69 225 GLU A CA 1
ATOM 1659 C C . GLU A 1 225 ? 19.484 25.219 -2.705 1 95.69 225 GLU A C 1
ATOM 1661 O O . GLU A 1 225 ? 20.078 24.422 -1.965 1 95.69 225 GLU A O 1
ATOM 1666 N N . SER A 1 226 ? 19.047 26.359 -2.297 1 94.5 226 SER A N 1
ATOM 1667 C CA . SER A 1 226 ? 19.219 26.75 -0.903 1 94.5 226 SER A CA 1
ATOM 1668 C C . SER A 1 226 ? 18.5 25.781 0.042 1 94.5 226 SER A C 1
ATOM 1670 O O . SER A 1 226 ? 18.984 25.516 1.146 1 94.5 226 SER A O 1
ATOM 1672 N N . ARG A 1 227 ? 17.391 25.234 -0.382 1 95.38 227 ARG A N 1
ATOM 1673 C CA . ARG A 1 227 ? 16.656 24.25 0.411 1 95.38 227 ARG A CA 1
ATOM 1674 C C . ARG A 1 227 ? 17.406 22.922 0.465 1 95.38 227 ARG A C 1
ATOM 1676 O O . ARG A 1 227 ? 17.375 22.234 1.483 1 95.38 227 ARG A O 1
ATOM 1683 N N . LEU A 1 228 ? 18.016 22.578 -0.624 1 97.94 228 LEU A N 1
ATOM 1684 C CA . LEU A 1 228 ? 18.812 21.359 -0.668 1 97.94 228 LEU A CA 1
ATOM 1685 C C . LEU A 1 228 ? 20.031 21.469 0.233 1 97.94 228 LEU A C 1
ATOM 1687 O O . LEU A 1 228 ? 20.406 20.5 0.918 1 97.94 228 LEU A O 1
ATOM 1691 N N . ASP A 1 229 ? 20.641 22.672 0.225 1 97.62 229 ASP A N 1
ATOM 1692 C CA . ASP A 1 229 ? 21.766 22.922 1.132 1 97.62 229 ASP A CA 1
ATOM 1693 C C . ASP A 1 229 ? 21.328 22.766 2.588 1 97.62 229 ASP A C 1
ATOM 1695 O O . ASP A 1 229 ? 22.047 22.172 3.398 1 97.62 229 ASP A O 1
ATOM 1699 N N . LEU A 1 230 ? 20.188 23.344 2.807 1 97 230 LEU A N 1
ATOM 1700 C CA . LEU A 1 230 ? 19.641 23.219 4.152 1 97 230 LEU A CA 1
ATOM 1701 C C . LEU A 1 230 ? 19.359 21.766 4.5 1 97 230 LEU A C 1
ATOM 1703 O O . LEU A 1 230 ? 19.656 21.328 5.617 1 97 230 LEU A O 1
ATOM 1707 N N . ALA A 1 231 ? 18.828 20.969 3.617 1 98.44 231 ALA A N 1
ATOM 1708 C CA . ALA A 1 231 ? 18.562 19.547 3.83 1 98.44 231 ALA A CA 1
ATOM 1709 C C . ALA A 1 231 ? 19.859 18.812 4.195 1 98.44 231 ALA A C 1
ATOM 1711 O O . ALA A 1 231 ? 19.859 17.984 5.109 1 98.44 231 ALA A O 1
ATOM 1712 N N . LYS A 1 232 ? 20.922 19.078 3.514 1 98.56 232 LYS A N 1
ATOM 1713 C CA . LYS A 1 232 ? 22.219 18.453 3.814 1 98.56 232 LYS A CA 1
ATOM 1714 C C . LYS A 1 232 ? 22.656 18.781 5.238 1 98.56 232 LYS A C 1
ATOM 1716 O O . LYS A 1 232 ? 23.125 17.906 5.965 1 98.56 232 LYS A O 1
ATOM 1721 N N . SER A 1 233 ? 22.469 20.016 5.566 1 98.06 233 SER A N 1
ATOM 1722 C CA . SER A 1 233 ? 22.891 20.453 6.895 1 98.06 233 SER A CA 1
ATOM 1723 C C . SER A 1 233 ? 22.062 19.797 7.984 1 98.06 233 SER A C 1
ATOM 1725 O O . SER A 1 233 ? 22.516 19.641 9.117 1 98.06 233 SER A O 1
ATOM 1727 N N . LEU A 1 234 ? 20.875 19.344 7.613 1 98.19 234 LEU A N 1
ATOM 1728 C CA . LEU A 1 234 ? 19.953 18.828 8.617 1 98.19 234 LEU A CA 1
ATOM 1729 C C . LEU A 1 234 ? 19.984 17.297 8.641 1 98.19 234 LEU A C 1
ATOM 1731 O O . LEU A 1 234 ? 19.391 16.688 9.531 1 98.19 234 LEU A O 1
ATOM 1735 N N . GLY A 1 235 ? 20.625 16.672 7.617 1 98.5 235 GLY A N 1
ATOM 1736 C CA . GLY A 1 235 ? 20.734 15.227 7.777 1 98.5 235 GLY A CA 1
ATOM 1737 C C . GLY A 1 235 ? 20.719 14.477 6.461 1 98.5 235 GLY A C 1
ATOM 1738 O O . GLY A 1 235 ? 21 13.281 6.418 1 98.5 235 GLY A O 1
ATOM 1739 N N . ALA A 1 236 ? 20.453 15.117 5.34 1 98.88 236 ALA A N 1
ATOM 1740 C CA . ALA A 1 236 ? 20.469 14.438 4.051 1 98.88 236 ALA A CA 1
ATOM 1741 C C . ALA A 1 236 ? 21.875 13.984 3.682 1 98.88 236 ALA A C 1
ATOM 1743 O O . ALA A 1 236 ? 22.828 14.766 3.777 1 98.88 236 ALA A O 1
ATOM 1744 N N . THR A 1 237 ? 21.984 12.758 3.271 1 98.88 237 THR A N 1
ATOM 1745 C CA . THR A 1 237 ? 23.266 12.25 2.801 1 98.88 237 THR A CA 1
ATOM 1746 C C . THR A 1 237 ? 23.484 12.602 1.332 1 98.88 237 THR A C 1
ATOM 1748 O O . THR A 1 237 ? 24.625 12.703 0.873 1 98.88 237 THR A O 1
ATOM 1751 N N . HIS A 1 238 ? 22.438 12.695 0.573 1 98.88 238 HIS A N 1
ATOM 1752 C CA . HIS A 1 238 ? 22.406 13.062 -0.839 1 98.88 238 HIS A CA 1
ATOM 1753 C C . HIS A 1 238 ? 21.297 14.07 -1.127 1 98.88 238 HIS A C 1
ATOM 1755 O O . HIS A 1 238 ? 20.312 14.148 -0.386 1 98.88 238 HIS A O 1
ATOM 1761 N N . VAL A 1 239 ? 21.531 14.883 -2.125 1 98.88 239 VAL A N 1
ATOM 1762 C CA . VAL A 1 239 ? 20.469 15.773 -2.6 1 98.88 239 VAL A CA 1
ATOM 1763 C C . VAL A 1 239 ? 20.406 15.727 -4.125 1 98.88 239 VAL A C 1
ATOM 1765 O O . VAL A 1 239 ? 21.406 15.453 -4.789 1 98.88 239 VAL A O 1
ATOM 1768 N N . ILE A 1 240 ? 19.266 15.906 -4.668 1 98.88 240 ILE A N 1
ATOM 1769 C CA . ILE A 1 240 ? 19.031 15.969 -6.105 1 98.88 240 ILE A CA 1
ATOM 1770 C C . ILE A 1 240 ? 18.281 17.25 -6.457 1 98.88 240 ILE A C 1
ATOM 1772 O O . ILE A 1 240 ? 17.141 17.453 -6.031 1 98.88 240 ILE A O 1
ATOM 1776 N N . ASN A 1 241 ? 18.906 18.125 -7.137 1 98.62 241 ASN A N 1
ATOM 1777 C CA . ASN A 1 241 ? 18.25 19.281 -7.742 1 98.62 241 ASN A CA 1
ATOM 1778 C C . ASN A 1 241 ? 17.578 18.922 -9.055 1 98.62 241 ASN A C 1
ATOM 1780 O O . ASN A 1 241 ? 18.234 18.562 -10.023 1 98.62 241 ASN A O 1
ATOM 1784 N N . THR A 1 242 ? 16.266 18.953 -9.125 1 98.12 242 THR A N 1
ATOM 1785 C CA . THR A 1 242 ? 15.508 18.438 -10.258 1 98.12 242 THR A CA 1
ATOM 1786 C C . THR A 1 242 ? 15.57 19.391 -11.438 1 98.12 242 THR A C 1
ATOM 1788 O O . THR A 1 242 ? 15.117 19.062 -12.539 1 98.12 242 THR A O 1
ATOM 1791 N N . THR A 1 243 ? 16.094 20.641 -11.211 1 97.12 243 THR A N 1
ATOM 1792 C CA . THR A 1 243 ? 16.141 21.641 -12.266 1 97.12 243 THR A CA 1
ATOM 1793 C C . THR A 1 243 ? 16.906 21.125 -13.484 1 97.12 243 THR A C 1
ATOM 1795 O O . THR A 1 243 ? 18.062 20.719 -13.359 1 97.12 243 THR A O 1
ATOM 1798 N N . GLY A 1 244 ? 16.203 21.141 -14.633 1 97 244 GLY A N 1
ATOM 1799 C CA . GLY A 1 244 ? 16.828 20.75 -15.883 1 97 244 GLY A CA 1
ATOM 1800 C C . GLY A 1 244 ? 16.922 19.234 -16.047 1 97 244 GLY A C 1
ATOM 1801 O O . GLY A 1 244 ? 17.469 18.75 -17.047 1 97 244 GLY A O 1
ATOM 1802 N N . LEU A 1 245 ? 16.375 18.469 -15.133 1 97.88 245 LEU A N 1
ATOM 1803 C CA . LEU A 1 245 ? 16.438 17.016 -15.211 1 97.88 245 LEU A CA 1
ATOM 1804 C C . LEU A 1 245 ? 15.109 16.453 -15.711 1 97.88 245 LEU A C 1
ATOM 1806 O O . LEU A 1 245 ? 14.039 16.938 -15.352 1 97.88 245 LEU A O 1
ATOM 1810 N N . GLN A 1 246 ? 15.227 15.5 -16.5 1 98.12 246 GLN A N 1
ATOM 1811 C CA . GLN A 1 246 ? 14.062 14.688 -16.844 1 98.12 246 GLN A CA 1
ATOM 1812 C C . GLN A 1 246 ? 13.758 13.688 -15.727 1 98.12 246 GLN A C 1
ATOM 1814 O O . GLN A 1 246 ? 14.625 13.359 -14.922 1 98.12 246 GLN A O 1
ATOM 1819 N N . MET A 1 247 ? 12.539 13.195 -15.727 1 98.12 247 MET A N 1
ATOM 1820 C CA . MET A 1 247 ? 12.094 12.305 -14.656 1 98.12 247 MET A CA 1
ATOM 1821 C C . MET A 1 247 ? 12.938 11.039 -14.609 1 98.12 247 MET A C 1
ATOM 1823 O O . MET A 1 247 ? 13.273 10.547 -13.531 1 98.12 247 MET A O 1
ATOM 1827 N N . ASP A 1 248 ? 13.266 10.484 -15.781 1 98.06 248 ASP A N 1
ATOM 1828 C CA . ASP A 1 248 ? 14.07 9.258 -15.828 1 98.06 248 ASP A CA 1
ATOM 1829 C C . ASP A 1 248 ? 15.461 9.492 -15.258 1 98.06 248 ASP A C 1
ATOM 1831 O O . ASP A 1 248 ? 16.078 8.586 -14.703 1 98.06 248 ASP A O 1
ATOM 1835 N N . GLU A 1 249 ? 15.992 10.695 -15.352 1 98.69 249 GLU A N 1
ATOM 1836 C CA . GLU A 1 249 ? 17.281 11.039 -14.773 1 98.69 249 GLU A CA 1
ATOM 1837 C C . GLU A 1 249 ? 17.203 11.109 -13.25 1 98.69 249 GLU A C 1
ATOM 1839 O O . GLU A 1 249 ? 18.156 10.727 -12.555 1 98.69 249 GLU A O 1
ATOM 1844 N N . ILE A 1 250 ? 16.062 11.625 -12.773 1 98.75 250 ILE A N 1
ATOM 1845 C CA . ILE A 1 250 ? 15.844 11.656 -11.328 1 98.75 250 ILE A CA 1
ATOM 1846 C C . ILE A 1 250 ? 15.82 10.227 -10.789 1 98.75 250 ILE A C 1
ATOM 1848 O O . ILE A 1 250 ? 16.469 9.93 -9.773 1 98.75 250 ILE A O 1
ATOM 1852 N N . VAL A 1 251 ? 15.125 9.328 -11.484 1 98.88 251 VAL A N 1
ATOM 1853 C CA . VAL A 1 251 ? 15.062 7.918 -11.117 1 98.88 251 VAL A CA 1
ATOM 1854 C C . VAL A 1 251 ? 16.469 7.328 -11.062 1 98.88 251 VAL A C 1
ATOM 1856 O O . VAL A 1 251 ? 16.828 6.66 -10.094 1 98.88 251 VAL A O 1
ATOM 1859 N N . THR A 1 252 ? 17.25 7.57 -12.078 1 98.75 252 THR A N 1
ATOM 1860 C CA . THR A 1 252 ? 18.609 7.051 -12.172 1 98.75 252 THR A CA 1
ATOM 1861 C C . THR A 1 252 ? 19.469 7.547 -11.008 1 98.75 252 THR A C 1
ATOM 1863 O O . THR A 1 252 ? 20.203 6.766 -10.391 1 98.75 252 THR A O 1
ATOM 1866 N N . LYS A 1 253 ? 19.391 8.844 -10.633 1 98.81 253 LYS A N 1
ATOM 1867 C CA . LYS A 1 253 ? 20.188 9.43 -9.555 1 98.81 253 LYS A CA 1
ATOM 1868 C C . LYS A 1 253 ? 19.812 8.812 -8.211 1 98.81 253 LYS A C 1
ATOM 1870 O O . LYS A 1 253 ? 20.688 8.57 -7.371 1 98.81 253 LYS A O 1
ATOM 1875 N N . ILE A 1 254 ? 18.516 8.586 -7.988 1 98.88 254 ILE A N 1
ATOM 1876 C CA . ILE A 1 254 ? 18.078 7.949 -6.746 1 98.88 254 ILE A CA 1
ATOM 1877 C C . ILE A 1 254 ? 18.641 6.531 -6.668 1 98.88 254 ILE A C 1
ATOM 1879 O O . ILE A 1 254 ? 19.172 6.121 -5.633 1 98.88 254 ILE A O 1
ATOM 1883 N N . LYS A 1 255 ? 18.516 5.766 -7.758 1 98.75 255 LYS A N 1
ATOM 1884 C CA . LYS A 1 255 ? 19 4.391 -7.77 1 98.75 255 LYS A CA 1
ATOM 1885 C C . LYS A 1 255 ? 20.516 4.352 -7.562 1 98.75 255 LYS A C 1
ATOM 1887 O O . LYS A 1 255 ? 21.031 3.494 -6.836 1 98.75 255 LYS A O 1
ATOM 1892 N N . GLU A 1 256 ? 21.266 5.281 -8.164 1 98.62 256 GLU A N 1
ATOM 1893 C CA . GLU A 1 256 ? 22.703 5.359 -7.988 1 98.62 256 GLU A CA 1
ATOM 1894 C C . GLU A 1 256 ? 23.062 5.59 -6.523 1 98.62 256 GLU A C 1
ATOM 1896 O O . GLU A 1 256 ? 24.031 5.016 -6.02 1 98.62 256 GLU A O 1
ATOM 1901 N N . ALA A 1 257 ? 22.234 6.383 -5.82 1 98.62 257 ALA A N 1
ATOM 1902 C CA . ALA A 1 257 ? 22.5 6.727 -4.426 1 98.62 257 ALA A CA 1
ATOM 1903 C C . ALA A 1 257 ? 22.125 5.574 -3.498 1 98.62 257 ALA A C 1
ATOM 1905 O O . ALA A 1 257 ? 22.469 5.594 -2.311 1 98.62 257 ALA A O 1
ATOM 1906 N N . THR A 1 258 ? 21.438 4.57 -3.99 1 98.44 258 THR A N 1
ATOM 1907 C CA . THR A 1 258 ? 20.906 3.49 -3.166 1 98.44 258 THR A CA 1
ATOM 1908 C C . THR A 1 258 ? 21.359 2.133 -3.697 1 98.44 258 THR A C 1
ATOM 1910 O O . THR A 1 258 ? 20.562 1.197 -3.787 1 98.44 258 THR A O 1
ATOM 1913 N N . ASP A 1 259 ? 22.594 2.018 -4.176 1 95.56 259 AS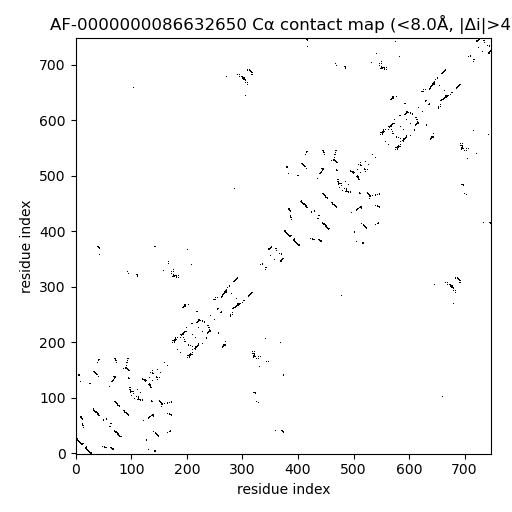P A N 1
ATOM 1914 C CA . ASP A 1 259 ? 23.281 0.792 -4.57 1 95.56 259 ASP A CA 1
ATOM 1915 C C . ASP A 1 259 ? 22.641 0.192 -5.828 1 95.56 259 ASP A C 1
ATOM 1917 O O . ASP A 1 259 ? 22.641 -1.028 -6 1 95.56 259 ASP A O 1
ATOM 1921 N N . GLY A 1 260 ? 21.969 1.029 -6.578 1 97.5 260 GLY A N 1
ATOM 1922 C CA . GLY A 1 260 ? 21.391 0.582 -7.836 1 97.5 260 GLY A CA 1
ATOM 1923 C C . GLY A 1 260 ? 20.031 -0.074 -7.668 1 97.5 260 GLY A C 1
ATOM 1924 O O . GLY A 1 260 ? 19.375 -0.422 -8.656 1 97.5 260 GLY A O 1
ATOM 1925 N N . LEU A 1 261 ? 19.5 -0.203 -6.48 1 97.19 261 LEU A N 1
ATOM 1926 C CA . LEU A 1 261 ? 18.297 -0.973 -6.195 1 97.19 261 LEU A CA 1
ATOM 1927 C C . LEU A 1 261 ? 17.078 -0.058 -6.086 1 97.19 261 LEU A C 1
ATOM 1929 O O . LEU A 1 261 ? 15.945 -0.49 -6.32 1 97.19 261 LEU A O 1
ATOM 1933 N N . GLY A 1 262 ? 17.281 1.231 -5.715 1 98.56 262 GLY A N 1
ATOM 1934 C CA . GLY A 1 262 ? 16.188 2.15 -5.426 1 98.56 262 GLY A CA 1
ATOM 1935 C C . GLY A 1 262 ? 15.945 2.344 -3.943 1 98.56 262 GLY A C 1
ATOM 1936 O O . GLY A 1 262 ? 16.469 1.594 -3.119 1 98.56 262 GLY A O 1
ATOM 1937 N N . ALA A 1 263 ? 15.164 3.309 -3.607 1 98.88 263 ALA A N 1
ATOM 1938 C CA . ALA A 1 263 ? 14.852 3.631 -2.217 1 98.88 263 ALA A CA 1
ATOM 1939 C C . ALA A 1 263 ? 13.969 2.562 -1.589 1 98.88 263 ALA A C 1
ATOM 1941 O O . ALA A 1 263 ? 13.133 1.959 -2.27 1 98.88 263 ALA A O 1
ATOM 1942 N N . THR A 1 264 ? 14.172 2.271 -0.255 1 98.81 264 THR A N 1
ATOM 1943 C CA . THR A 1 264 ? 13.258 1.405 0.484 1 98.81 264 THR A CA 1
ATOM 1944 C C . THR A 1 264 ? 11.984 2.156 0.855 1 98.81 264 THR A C 1
ATOM 1946 O O . THR A 1 264 ? 10.922 1.549 1 1 98.81 264 THR A O 1
ATOM 1949 N N . ILE A 1 265 ? 12.109 3.473 1.064 1 98.94 265 ILE A N 1
ATOM 1950 C CA . ILE A 1 265 ? 11.008 4.352 1.428 1 98.94 265 ILE A CA 1
ATOM 1951 C C . ILE A 1 265 ? 11.062 5.625 0.588 1 98.94 265 ILE A C 1
ATOM 1953 O O . ILE A 1 265 ? 12.109 6.277 0.506 1 98.94 265 ILE A O 1
ATOM 1957 N N . SER A 1 266 ? 10 5.934 -0.11 1 98.94 266 SER A N 1
ATOM 1958 C CA . SER A 1 266 ? 9.852 7.207 -0.806 1 98.94 266 SER A CA 1
ATOM 1959 C C . SER A 1 266 ? 8.711 8.031 -0.212 1 98.94 266 SER A C 1
ATOM 1961 O O . SER A 1 266 ? 7.562 7.57 -0.166 1 98.94 266 SER A O 1
ATOM 1963 N N . ILE A 1 267 ? 9 9.219 0.26 1 98.94 267 ILE A N 1
ATOM 1964 C CA . ILE A 1 267 ? 8.008 10.141 0.815 1 98.94 267 ILE A CA 1
ATOM 1965 C C . ILE A 1 267 ? 7.848 11.344 -0.109 1 98.94 267 ILE A C 1
ATOM 1967 O O . ILE A 1 267 ? 8.82 12.023 -0.425 1 98.94 267 ILE A O 1
ATOM 1971 N N . ASP A 1 268 ? 6.66 11.586 -0.538 1 98.81 268 ASP A N 1
ATOM 1972 C CA . ASP A 1 268 ? 6.402 12.695 -1.452 1 98.81 268 ASP A CA 1
ATOM 1973 C C . ASP A 1 268 ? 5.582 13.789 -0.773 1 98.81 268 ASP A C 1
ATOM 1975 O O . ASP A 1 268 ? 4.441 13.555 -0.371 1 98.81 268 ASP A O 1
ATOM 1979 N N . THR A 1 269 ? 6.137 14.93 -0.632 1 97.56 269 THR A N 1
ATOM 1980 C CA . THR A 1 269 ? 5.391 16.047 -0.065 1 97.56 269 THR A CA 1
ATOM 1981 C C . THR A 1 269 ? 4.977 17.031 -1.156 1 97.56 269 THR A C 1
ATOM 1983 O O . THR A 1 269 ? 4.441 18.109 -0.864 1 97.56 269 THR A O 1
ATOM 1986 N N . SER A 1 270 ? 5.133 16.719 -2.414 1 94.19 270 SER A N 1
ATOM 1987 C CA . SER A 1 270 ? 4.855 17.641 -3.516 1 94.19 270 SER A CA 1
ATOM 1988 C C . SER A 1 270 ? 3.508 17.328 -4.16 1 94.19 270 SER A C 1
ATOM 1990 O O . SER A 1 270 ? 2.807 18.234 -4.609 1 94.19 270 SER A O 1
ATOM 1992 N N . ALA A 1 271 ? 3.23 16.078 -4.309 1 93.19 271 ALA A N 1
ATOM 1993 C CA . ALA A 1 271 ? 2.066 15.547 -5.012 1 93.19 271 ALA A CA 1
ATOM 1994 C C . ALA A 1 271 ? 2.064 15.977 -6.477 1 93.19 271 ALA A C 1
ATOM 1996 O O . ALA A 1 271 ? 1.002 16.172 -7.07 1 93.19 271 ALA A O 1
ATOM 1997 N N . HIS A 1 272 ? 3.215 16.312 -7.02 1 95.81 272 HIS A N 1
ATOM 1998 C CA . HIS A 1 272 ? 3.352 16.5 -8.461 1 95.81 272 HIS A CA 1
ATOM 1999 C C . HIS A 1 272 ? 3.379 15.172 -9.195 1 95.81 272 HIS A C 1
ATOM 2001 O O . HIS A 1 272 ? 4.344 14.414 -9.078 1 95.81 272 HIS A O 1
ATOM 2007 N N . PRO A 1 273 ? 2.32 14.898 -10.008 1 97 273 PRO A N 1
ATOM 2008 C CA . PRO A 1 273 ? 2.115 13.531 -10.492 1 97 273 PRO A CA 1
ATOM 2009 C C . PRO A 1 273 ? 3.34 12.969 -11.211 1 97 273 PRO A C 1
ATOM 2011 O O . PRO A 1 273 ? 3.756 11.844 -10.938 1 97 273 PRO A O 1
ATOM 2014 N N . PRO A 1 274 ? 4.062 13.703 -12.117 1 96.94 274 PRO A N 1
ATOM 2015 C CA . PRO A 1 274 ? 5.246 13.141 -12.766 1 96.94 274 PRO A CA 1
ATOM 2016 C C . PRO A 1 274 ? 6.348 12.781 -11.773 1 96.94 274 PRO A C 1
ATOM 2018 O O . PRO A 1 274 ? 7.043 11.781 -11.953 1 96.94 274 PRO A O 1
ATOM 2021 N N . LEU A 1 275 ? 6.504 13.578 -10.766 1 97.44 275 LEU A N 1
ATOM 2022 C CA . LEU A 1 275 ? 7.535 13.32 -9.766 1 97.44 275 LEU A CA 1
ATOM 2023 C C . LEU A 1 275 ? 7.156 12.133 -8.891 1 97.44 275 LEU A C 1
ATOM 2025 O O . LEU A 1 275 ? 8.023 11.352 -8.484 1 97.44 275 LEU A O 1
ATOM 2029 N N . VAL A 1 276 ? 5.855 12.07 -8.555 1 98.31 276 VAL A N 1
ATOM 2030 C CA . VAL A 1 276 ? 5.395 10.898 -7.812 1 98.31 276 VAL A CA 1
ATOM 2031 C C . VAL A 1 276 ? 5.617 9.641 -8.648 1 98.31 276 VAL A C 1
ATOM 2033 O O . VAL A 1 276 ? 6.066 8.617 -8.125 1 98.31 276 VAL A O 1
ATOM 2036 N N . GLN A 1 277 ? 5.309 9.719 -9.945 1 98.31 277 GLN A N 1
ATOM 2037 C CA . GLN A 1 277 ? 5.57 8.594 -10.828 1 98.31 277 GLN A CA 1
ATOM 2038 C C . GLN A 1 277 ? 7.051 8.219 -10.828 1 98.31 277 GLN A C 1
ATOM 2040 O O . GLN A 1 277 ? 7.402 7.039 -10.828 1 98.31 277 GLN A O 1
ATOM 2045 N N . ALA A 1 278 ? 7.945 9.188 -10.867 1 98.56 278 ALA A N 1
ATOM 2046 C CA . ALA A 1 278 ? 9.383 8.938 -10.805 1 98.56 278 ALA A CA 1
ATOM 2047 C C . ALA A 1 278 ? 9.75 8.211 -9.516 1 98.56 278 ALA A C 1
ATOM 2049 O O . ALA A 1 278 ? 10.648 7.359 -9.508 1 98.56 278 ALA A O 1
ATOM 2050 N N . GLN A 1 279 ? 9.07 8.547 -8.414 1 98.62 279 GLN A N 1
ATOM 2051 C CA . GLN A 1 279 ? 9.32 7.855 -7.152 1 98.62 279 GLN A CA 1
ATOM 2052 C C . GLN A 1 279 ? 8.852 6.406 -7.219 1 98.62 279 GLN A C 1
ATOM 2054 O O . GLN A 1 279 ? 9.508 5.516 -6.668 1 98.62 279 GLN A O 1
ATOM 2059 N N . VAL A 1 280 ? 7.711 6.195 -7.84 1 98.69 280 VAL A N 1
ATOM 2060 C CA . VAL A 1 280 ? 7.246 4.828 -8.047 1 98.69 280 VAL A CA 1
ATOM 2061 C C . VAL A 1 280 ? 8.328 4.02 -8.766 1 98.69 280 VAL A C 1
ATOM 2063 O O . VAL A 1 280 ? 8.656 2.904 -8.352 1 98.69 280 VAL A O 1
ATOM 2066 N N . ASP A 1 281 ? 8.922 4.602 -9.773 1 98.62 281 ASP A N 1
ATOM 2067 C CA . ASP A 1 281 ? 9.93 3.922 -10.578 1 98.62 281 ASP A CA 1
ATOM 2068 C C . ASP A 1 281 ? 11.234 3.773 -9.805 1 98.62 281 ASP A C 1
ATOM 2070 O O . ASP A 1 281 ? 11.977 2.809 -10.008 1 98.62 281 ASP A O 1
ATOM 2074 N N . ALA A 1 282 ? 11.547 4.676 -8.867 1 98.81 282 ALA A N 1
ATOM 2075 C CA . ALA A 1 282 ? 12.836 4.746 -8.195 1 98.81 282 ALA A CA 1
ATOM 2076 C C . ALA A 1 282 ? 12.82 3.951 -6.891 1 98.81 282 ALA A C 1
ATOM 2078 O O . ALA A 1 282 ? 13.867 3.729 -6.277 1 98.81 282 ALA A O 1
ATOM 2079 N N . THR A 1 283 ? 11.648 3.564 -6.445 1 98.88 283 THR A N 1
ATOM 2080 C CA . THR A 1 283 ? 11.539 2.762 -5.23 1 98.88 283 THR A CA 1
ATOM 2081 C C . THR A 1 283 ? 11.828 1.294 -5.523 1 98.88 283 THR A C 1
ATOM 2083 O O . THR A 1 283 ? 11.375 0.758 -6.539 1 98.88 283 THR A O 1
ATOM 2086 N N . ARG A 1 284 ? 12.594 0.658 -4.715 1 98.5 284 ARG A N 1
ATOM 2087 C CA . ARG A 1 284 ? 12.977 -0.723 -4.992 1 98.5 284 ARG A CA 1
ATOM 2088 C C . ARG A 1 284 ? 11.812 -1.675 -4.738 1 98.5 284 ARG A C 1
ATOM 2090 O O . ARG A 1 284 ? 10.797 -1.282 -4.156 1 98.5 284 ARG A O 1
ATOM 2097 N N . TYR A 1 285 ? 11.898 -2.939 -5.199 1 98.62 285 TYR A N 1
ATOM 2098 C CA . TYR A 1 285 ? 10.898 -3.965 -4.93 1 98.62 285 TYR A CA 1
ATOM 2099 C C . TYR A 1 285 ? 10.602 -4.062 -3.439 1 98.62 285 TYR A C 1
ATOM 2101 O O . TYR A 1 285 ? 11.508 -3.947 -2.611 1 98.62 285 TYR A O 1
ATOM 2109 N N . MET A 1 286 ? 9.336 -4.219 -3.086 1 98.56 286 MET A N 1
ATOM 2110 C CA . MET A 1 286 ? 8.852 -4.402 -1.723 1 98.56 286 MET A CA 1
ATOM 2111 C C . MET A 1 286 ? 8.969 -3.107 -0.924 1 98.56 286 MET A C 1
ATOM 2113 O O . MET A 1 286 ? 8.797 -3.109 0.297 1 98.56 286 MET A O 1
ATOM 2117 N N . GLY A 1 287 ? 9.336 -1.983 -1.582 1 98.75 287 GLY A N 1
ATOM 2118 C CA . GLY A 1 287 ? 9.461 -0.709 -0.891 1 98.75 287 GLY A CA 1
ATOM 2119 C C . GLY A 1 287 ? 8.133 -0.013 -0.68 1 98.75 287 GLY A C 1
ATOM 2120 O O . GLY A 1 287 ? 7.086 -0.517 -1.098 1 98.75 287 GLY A O 1
ATOM 2121 N N . LYS A 1 288 ? 8.188 1.147 -0.017 1 98.81 288 LYS A N 1
ATOM 2122 C CA . LYS A 1 288 ? 7.012 1.95 0.303 1 98.81 288 LYS A CA 1
ATOM 2123 C C . LYS A 1 288 ? 7.055 3.301 -0.407 1 98.81 288 LYS A C 1
ATOM 2125 O O . LYS A 1 288 ? 8.109 3.945 -0.461 1 98.81 288 LYS A O 1
ATOM 2130 N N . ILE A 1 289 ? 5.977 3.678 -1.045 1 98.94 289 ILE A N 1
ATOM 2131 C CA . ILE A 1 289 ? 5.762 5.012 -1.596 1 98.94 289 ILE A CA 1
ATOM 2132 C C . ILE A 1 289 ? 4.641 5.711 -0.834 1 98.94 289 ILE A C 1
ATOM 2134 O O . ILE A 1 289 ? 3.475 5.316 -0.932 1 98.94 289 ILE A O 1
ATOM 2138 N N . ILE A 1 290 ? 4.984 6.73 -0.085 1 98.94 290 ILE A N 1
ATOM 2139 C CA . ILE A 1 290 ? 4.062 7.383 0.835 1 98.94 290 ILE A CA 1
ATOM 2140 C C . ILE A 1 290 ? 3.752 8.797 0.34 1 98.94 290 ILE A C 1
ATOM 2142 O O . ILE A 1 290 ? 4.633 9.656 0.31 1 98.94 290 ILE A O 1
ATOM 2146 N N . GLN A 1 291 ? 2.541 9.008 -0.037 1 98.69 291 GLN A N 1
ATOM 2147 C CA . GLN A 1 291 ? 2.102 10.328 -0.457 1 98.69 291 GLN A CA 1
ATOM 2148 C C . GLN A 1 291 ? 1.662 11.172 0.741 1 98.69 291 GLN A C 1
ATOM 2150 O O . GLN A 1 291 ? 0.769 10.766 1.49 1 98.69 291 GLN A O 1
ATOM 2155 N N . VAL A 1 292 ? 2.266 12.273 0.916 1 98.25 292 VAL A N 1
ATOM 2156 C CA . VAL A 1 292 ? 1.941 13.211 1.99 1 98.25 292 VAL A CA 1
ATOM 2157 C C . VAL A 1 292 ? 1.346 14.484 1.404 1 98.25 292 VAL A C 1
ATOM 2159 O O . VAL A 1 292 ? 0.417 15.062 1.975 1 98.25 292 VAL A O 1
ATOM 2162 N N . GLY A 1 293 ? 1.843 14.859 0.288 1 95.44 293 GLY A N 1
ATOM 2163 C CA . GLY A 1 293 ? 1.288 16.016 -0.384 1 95.44 293 GLY A CA 1
ATOM 2164 C C . GLY A 1 293 ? -0.107 15.789 -0.931 1 95.44 293 GLY A C 1
ATOM 2165 O O . GLY A 1 293 ? -0.413 14.695 -1.42 1 95.44 293 GLY A O 1
ATOM 2166 N N . THR A 1 294 ? -1.062 16.641 -0.882 1 86.19 294 THR A N 1
ATOM 2167 C CA . THR A 1 294 ? -2.455 16.5 -1.292 1 86.19 294 THR A CA 1
ATOM 2168 C C . THR A 1 294 ? -2.596 16.656 -2.803 1 86.19 294 THR A C 1
ATOM 2170 O O . THR A 1 294 ? -3.371 15.945 -3.441 1 86.19 294 THR A O 1
ATOM 2173 N N . GLY A 1 295 ? -1.846 17.328 -3.516 1 78.44 295 GLY A N 1
ATOM 2174 C CA . GLY A 1 295 ? -1.922 17.594 -4.945 1 78.44 295 GLY A CA 1
ATOM 2175 C C . GLY A 1 295 ? -3.088 18.484 -5.328 1 78.44 295 GLY A C 1
ATOM 2176 O O . GLY A 1 295 ? -3.924 18.812 -4.484 1 78.44 295 GLY A O 1
ATOM 2177 N N . MET A 1 296 ? -3.176 18.844 -6.559 1 85 296 MET A N 1
ATOM 2178 C CA . MET A 1 296 ? -4.289 19.594 -7.133 1 85 296 MET A CA 1
ATOM 2179 C C . MET A 1 296 ? -5.562 18.75 -7.141 1 85 296 MET A C 1
ATOM 2181 O O . MET A 1 296 ? -5.504 17.531 -7.125 1 85 296 MET A O 1
ATOM 2185 N N . PRO A 1 297 ? -6.699 19.359 -7.184 1 85.81 297 PRO A N 1
ATOM 2186 C CA . PRO A 1 297 ? -7.969 18.641 -7.07 1 85.81 297 PRO A CA 1
ATOM 2187 C C . PRO A 1 297 ? -8.125 17.547 -8.117 1 85.81 297 PRO A C 1
ATOM 2189 O O . PRO A 1 297 ? -8.719 16.5 -7.844 1 85.81 297 PRO A O 1
ATOM 2192 N N . ASP A 1 298 ? -7.52 17.656 -9.25 1 91.06 298 ASP A N 1
ATOM 2193 C CA . ASP A 1 298 ? -7.746 16.688 -10.328 1 91.06 298 ASP A CA 1
ATOM 2194 C C . ASP A 1 298 ? -6.496 15.852 -10.578 1 91.06 298 ASP A C 1
ATOM 2196 O O . ASP A 1 298 ? -6.406 15.148 -11.594 1 91.06 298 ASP A O 1
ATOM 2200 N N . ALA A 1 299 ? -5.59 15.93 -9.656 1 94.69 299 ALA A N 1
ATOM 2201 C CA . ALA A 1 299 ? -4.344 15.195 -9.844 1 94.69 299 ALA A CA 1
ATOM 2202 C C . ALA A 1 299 ? -4.57 13.695 -9.688 1 94.69 299 ALA A C 1
ATOM 2204 O O . ALA A 1 299 ? -5.281 13.258 -8.781 1 94.69 299 ALA A O 1
ATOM 2205 N N . HIS A 1 300 ? -4.027 12.922 -10.672 1 97.81 300 HIS A N 1
ATOM 2206 C CA . HIS A 1 300 ? -4.105 11.469 -10.656 1 97.81 300 HIS A CA 1
ATOM 2207 C C . HIS A 1 300 ? -2.73 10.844 -10.859 1 97.81 300 HIS A C 1
ATOM 2209 O O . HIS A 1 300 ? -1.892 11.391 -11.578 1 97.81 300 HIS A O 1
ATOM 2215 N N . LEU A 1 301 ? -2.51 9.789 -10.203 1 98 301 LEU A N 1
ATOM 2216 C CA . LEU A 1 301 ? -1.361 8.93 -10.469 1 98 301 LEU A CA 1
ATOM 2217 C C . LEU A 1 301 ? -1.771 7.723 -11.305 1 98 301 LEU A C 1
ATOM 2219 O O . LEU A 1 301 ? -2.73 7.023 -10.969 1 98 301 LEU A O 1
ATOM 2223 N N . SER A 1 302 ? -1.15 7.5 -12.391 1 97.81 302 SER A N 1
ATOM 2224 C CA . SER A 1 302 ? -1.396 6.348 -13.242 1 97.81 302 SER A CA 1
ATOM 2225 C C . SER A 1 302 ? -0.395 5.23 -12.961 1 97.81 302 SER A C 1
ATOM 2227 O O . SER A 1 302 ? 0.795 5.367 -13.258 1 97.81 302 SER A O 1
ATOM 2229 N N . ILE A 1 303 ? -0.857 4.125 -12.43 1 97.69 303 ILE A N 1
ATOM 2230 C CA . ILE A 1 303 ? 0.005 3.014 -12.039 1 97.69 303 ILE A CA 1
ATOM 2231 C C . ILE A 1 303 ? -0.089 1.899 -13.078 1 97.69 303 ILE A C 1
ATOM 2233 O O . ILE A 1 303 ? -1.18 1.399 -13.367 1 97.69 303 ILE A O 1
ATOM 2237 N N . HIS A 1 304 ? 0.99 1.561 -13.703 1 97.69 304 HIS A N 1
ATOM 2238 C CA . HIS A 1 304 ? 1.025 0.379 -14.562 1 97.69 304 HIS A CA 1
ATOM 2239 C C . HIS A 1 304 ? 0.801 -0.894 -13.75 1 97.69 304 HIS A C 1
ATOM 2241 O O . HIS A 1 304 ? 1.643 -1.27 -12.93 1 97.69 304 HIS A O 1
ATOM 2247 N N . MET A 1 305 ? -0.23 -1.613 -13.992 1 97.12 305 MET A N 1
ATOM 2248 C CA . MET A 1 305 ? -0.756 -2.621 -13.078 1 97.12 305 MET A CA 1
ATOM 2249 C C . MET A 1 305 ? 0.186 -3.816 -12.984 1 97.12 305 MET A C 1
ATOM 2251 O O . MET A 1 305 ? 0.489 -4.289 -11.891 1 97.12 305 MET A O 1
ATOM 2255 N N . GLN A 1 306 ? 0.718 -4.309 -14.055 1 95.44 306 GLN A N 1
ATOM 2256 C CA . GLN A 1 306 ? 1.537 -5.516 -14.039 1 95.44 306 GLN A CA 1
ATOM 2257 C C . GLN A 1 306 ? 2.852 -5.281 -13.305 1 95.44 306 GLN A C 1
ATOM 2259 O O . GLN A 1 306 ? 3.186 -6.016 -12.375 1 95.44 306 GLN A O 1
ATOM 2264 N N . SER A 1 307 ? 3.594 -4.223 -13.734 1 96.38 307 SER A N 1
ATOM 2265 C CA . SER A 1 307 ? 4.91 -3.996 -13.141 1 96.38 307 SER A CA 1
ATOM 2266 C C . SER A 1 307 ? 4.797 -3.629 -11.664 1 96.38 307 SER A C 1
ATOM 2268 O O . SER A 1 307 ? 5.656 -4 -10.859 1 96.38 307 SER A O 1
ATOM 2270 N N . PHE A 1 308 ? 3.727 -2.904 -11.328 1 97.88 308 PHE A N 1
ATOM 2271 C CA . PHE A 1 308 ? 3.541 -2.535 -9.93 1 97.88 308 PHE A CA 1
ATOM 2272 C C . PHE A 1 308 ? 3.246 -3.764 -9.078 1 97.88 308 PHE A C 1
ATOM 2274 O O . PHE A 1 308 ? 3.838 -3.945 -8.016 1 97.88 308 PHE A O 1
ATOM 2281 N N . MET A 1 309 ? 2.43 -4.629 -9.531 1 97.81 309 MET A N 1
ATOM 2282 C CA . MET A 1 309 ? 2.08 -5.852 -8.82 1 97.81 309 MET A CA 1
ATOM 2283 C C . MET A 1 309 ? 3.318 -6.707 -8.57 1 97.81 309 MET A C 1
ATOM 2285 O O . MET A 1 309 ? 3.564 -7.133 -7.438 1 97.81 309 MET A O 1
ATOM 2289 N N . VAL A 1 310 ? 4.125 -6.906 -9.57 1 97.25 310 VAL A N 1
ATOM 2290 C CA . VAL A 1 310 ? 5.262 -7.816 -9.492 1 97.25 310 VAL A CA 1
ATOM 2291 C C . VAL A 1 310 ? 6.32 -7.242 -8.547 1 97.25 310 VAL A C 1
ATOM 2293 O O . VAL A 1 310 ? 7.008 -7.988 -7.848 1 97.25 310 VAL A O 1
ATOM 2296 N N . SER A 1 311 ? 6.371 -5.914 -8.43 1 98.12 311 SER A N 1
ATOM 2297 C CA . SER A 1 311 ? 7.383 -5.266 -7.598 1 98.12 311 SER A CA 1
ATOM 2298 C C . SER A 1 311 ? 7.066 -5.418 -6.117 1 98.12 311 SER A C 1
ATOM 2300 O O . SER A 1 311 ? 7.949 -5.285 -5.27 1 98.12 311 SER A O 1
ATOM 2302 N N . GLY A 1 312 ? 5.746 -5.641 -5.805 1 98.56 312 GLY A N 1
ATOM 2303 C CA . GLY A 1 312 ? 5.328 -5.746 -4.418 1 98.56 312 GLY A CA 1
ATOM 2304 C C . GLY A 1 312 ? 5.406 -4.434 -3.664 1 98.56 312 GLY A C 1
ATOM 2305 O O . GLY A 1 312 ? 5.293 -4.406 -2.438 1 98.56 312 GLY A O 1
ATOM 2306 N N . LYS A 1 313 ? 5.645 -3.293 -4.359 1 98.69 313 LYS A N 1
ATOM 2307 C CA . LYS A 1 313 ? 5.66 -1.975 -3.734 1 98.69 313 LYS A CA 1
ATOM 2308 C C . LYS A 1 313 ? 4.301 -1.634 -3.131 1 98.69 313 LYS A C 1
ATOM 2310 O O . LYS A 1 313 ? 3.273 -2.166 -3.561 1 98.69 313 LYS A O 1
ATOM 2315 N N . HIS A 1 314 ? 4.34 -0.779 -2.15 1 98.88 314 HIS A N 1
ATOM 2316 C CA . HIS A 1 314 ? 3.125 -0.27 -1.522 1 98.88 314 HIS A CA 1
ATOM 2317 C C . HIS A 1 314 ? 2.949 1.221 -1.792 1 98.88 314 HIS A C 1
ATOM 2319 O O . HIS A 1 314 ? 3.871 2.01 -1.571 1 98.88 314 HIS A O 1
ATOM 2325 N N . TYR A 1 315 ? 1.826 1.522 -2.322 1 98.88 315 TYR A N 1
ATOM 2326 C CA . TYR A 1 315 ? 1.458 2.93 -2.441 1 98.88 315 TYR A CA 1
ATOM 2327 C C . TYR A 1 315 ? 0.333 3.281 -1.476 1 98.88 315 TYR A C 1
ATOM 2329 O O . TYR A 1 315 ? -0.712 2.627 -1.465 1 98.88 315 TYR A O 1
ATOM 2337 N N . PHE A 1 316 ? 0.548 4.289 -0.57 1 98.81 316 PHE A N 1
ATOM 2338 C CA . PHE A 1 316 ? -0.469 4.711 0.385 1 98.81 316 PHE A CA 1
ATOM 2339 C C . PHE A 1 316 ? -0.213 6.137 0.853 1 98.81 316 PHE A C 1
ATOM 2341 O O . PHE A 1 316 ? 0.794 6.746 0.485 1 98.81 316 PHE A O 1
ATOM 2348 N N . GLY A 1 317 ? -1.161 6.715 1.506 1 98.38 317 GLY A N 1
ATOM 2349 C CA . GLY A 1 317 ? -1.057 8.086 1.967 1 98.38 317 GLY A CA 1
ATOM 2350 C C . GLY A 1 317 ? -0.842 8.203 3.465 1 98.38 317 GLY A C 1
ATOM 2351 O O . GLY A 1 317 ? -1.079 7.242 4.203 1 98.38 317 GLY A O 1
ATOM 2352 N N . ALA A 1 318 ? -0.365 9.336 3.879 1 98.31 318 ALA A N 1
ATOM 2353 C CA . ALA A 1 318 ? -0.228 9.664 5.293 1 98.31 318 ALA A CA 1
ATOM 2354 C C . ALA A 1 318 ? -0.686 11.102 5.566 1 98.31 318 ALA A C 1
ATOM 2356 O O . ALA A 1 318 ? -0.315 12.023 4.844 1 98.31 318 ALA A O 1
ATOM 2357 N N . VAL A 1 319 ? -1.504 11.258 6.543 1 98.19 319 VAL A N 1
ATOM 2358 C CA . VAL A 1 319 ? -1.968 12.555 7.008 1 98.19 319 VAL A CA 1
ATOM 2359 C C . VAL A 1 319 ? -1.459 12.812 8.43 1 98.19 319 VAL A C 1
ATOM 2361 O O . VAL A 1 319 ? -1.544 11.93 9.289 1 98.19 319 VAL A O 1
ATOM 2364 N N . GLN A 1 320 ? -0.841 13.945 8.617 1 98.25 320 GLN A N 1
ATOM 2365 C CA . GLN A 1 320 ? -0.346 14.383 9.922 1 98.25 320 GLN A CA 1
ATOM 2366 C C . GLN A 1 320 ? 0.591 13.344 10.531 1 98.25 320 GLN A C 1
ATOM 2368 O O . GLN A 1 320 ? 0.632 13.172 11.75 1 98.25 320 GLN A O 1
ATOM 2373 N N . GLY A 1 321 ? 1.244 12.492 9.648 1 98.38 321 GLY A N 1
ATOM 2374 C CA . GLY A 1 321 ? 2.215 11.508 10.117 1 98.38 321 GLY A CA 1
ATOM 2375 C C . GLY A 1 321 ? 1.593 10.406 10.953 1 98.38 321 GLY A C 1
ATOM 2376 O O . GLY A 1 321 ? 2.27 9.789 11.773 1 98.38 321 GLY A O 1
ATOM 2377 N N . HIS A 1 322 ? 0.263 10.227 10.844 1 98.31 322 HIS A N 1
ATOM 2378 C CA . HIS A 1 322 ? -0.457 9.273 11.688 1 98.31 322 HIS A CA 1
ATOM 2379 C C . HIS A 1 322 ? -0.192 9.531 13.164 1 98.31 322 HIS A C 1
ATOM 2381 O O . HIS A 1 322 ? -0.076 8.594 13.953 1 98.31 322 HIS A O 1
ATOM 2387 N N . SER A 1 323 ? -0.085 10.781 13.539 1 97.19 323 SER A N 1
ATOM 2388 C CA . SER A 1 323 ? 0.33 11.117 14.898 1 97.19 323 SER A CA 1
ATOM 2389 C C . SER A 1 323 ? -0.867 11.18 15.844 1 97.19 323 SER A C 1
ATOM 2391 O O . SER A 1 323 ? -1.958 11.594 15.445 1 97.19 323 SER A O 1
ATOM 2393 N N . LYS A 1 324 ? -0.662 10.68 17.078 1 97.69 324 LYS A N 1
ATOM 2394 C CA . LYS A 1 324 ? -1.441 11.125 18.219 1 97.69 324 LYS A CA 1
ATOM 2395 C C . LYS A 1 324 ? -0.827 12.375 18.859 1 97.69 324 LYS A C 1
ATOM 2397 O O . LYS A 1 324 ? 0.112 12.273 19.656 1 97.69 324 LYS A O 1
ATOM 2402 N N . SER A 1 325 ? -1.421 13.492 18.547 1 98.06 325 SER A N 1
ATOM 2403 C CA . SER A 1 325 ? -0.772 14.773 18.812 1 98.06 325 SER A CA 1
ATOM 2404 C C . SER A 1 325 ? -0.407 14.906 20.297 1 98.06 325 SER A C 1
ATOM 2406 O O . SER A 1 325 ? 0.654 15.438 20.625 1 98.06 325 SER A O 1
ATOM 2408 N N . GLU A 1 326 ? -1.248 14.406 21.203 1 97.88 326 GLU A N 1
ATOM 2409 C CA . GLU A 1 326 ? -1.039 14.562 22.625 1 97.88 326 GLU A CA 1
ATOM 2410 C C . GLU A 1 326 ? 0.178 13.773 23.109 1 97.88 326 GLU A C 1
ATOM 2412 O O . GLU A 1 326 ? 0.72 14.039 24.172 1 97.88 326 GLU A O 1
ATOM 2417 N N . GLU A 1 327 ? 0.599 12.789 22.328 1 98.25 327 GLU A N 1
ATOM 2418 C CA . GLU A 1 327 ? 1.78 11.984 22.641 1 98.25 327 GLU A CA 1
ATOM 2419 C C . GLU A 1 327 ? 2.98 12.422 21.812 1 98.25 327 GLU A C 1
ATOM 2421 O O . GLU A 1 327 ? 4.094 12.531 22.328 1 98.25 327 GLU A O 1
ATOM 2426 N N . TYR A 1 328 ? 2.736 12.68 20.578 1 98.62 328 TYR A N 1
ATOM 2427 C CA . TYR A 1 328 ? 3.828 12.867 19.625 1 98.62 328 TYR A CA 1
ATOM 2428 C C . TYR A 1 328 ? 4.453 14.25 19.781 1 98.62 328 TYR A C 1
ATOM 2430 O O . TYR A 1 328 ? 5.672 14.406 19.672 1 98.62 328 TYR A O 1
ATOM 2438 N N . ILE A 1 329 ? 3.627 15.289 19.984 1 98.75 329 ILE A N 1
ATOM 2439 C CA . ILE A 1 329 ? 4.148 16.641 20.078 1 98.75 329 ILE A CA 1
ATOM 2440 C C . ILE A 1 329 ? 5.066 16.766 21.297 1 98.75 329 ILE A C 1
ATOM 2442 O O . ILE A 1 329 ? 6.188 17.266 21.188 1 98.75 329 ILE A O 1
ATOM 2446 N N . PRO A 1 330 ? 4.672 16.234 22.469 1 98.75 330 PRO A N 1
ATOM 2447 C CA . PRO A 1 330 ? 5.617 16.234 23.594 1 98.75 330 PRO A CA 1
ATOM 2448 C C . PRO A 1 330 ? 6.918 15.508 23.266 1 98.75 330 PRO A C 1
ATOM 2450 O O . PRO A 1 330 ? 7.996 15.945 23.688 1 98.75 330 PRO A O 1
ATOM 2453 N N . GLN A 1 331 ? 6.832 14.414 22.547 1 98.44 331 GLN A N 1
ATOM 2454 C CA . GLN A 1 331 ? 8.039 13.695 22.125 1 98.44 331 GLN A CA 1
ATOM 2455 C C . GLN A 1 331 ? 8.914 14.57 21.234 1 98.44 331 GLN A C 1
ATOM 2457 O O . GLN A 1 331 ? 10.141 14.578 21.391 1 98.44 331 GLN A O 1
ATOM 2462 N N . MET A 1 332 ? 8.328 15.273 20.359 1 98.56 332 MET A N 1
ATOM 2463 C CA . MET A 1 332 ? 9.078 16.188 19.5 1 98.56 332 MET A CA 1
ATOM 2464 C C . MET A 1 332 ? 9.734 17.297 20.312 1 98.56 332 MET A C 1
ATOM 2466 O O . MET A 1 332 ? 10.859 17.703 20.016 1 98.56 332 MET A O 1
ATOM 2470 N N . VAL A 1 333 ? 8.992 17.781 21.312 1 98.69 333 VAL A N 1
ATOM 2471 C CA . VAL A 1 333 ? 9.555 18.812 22.188 1 98.69 333 VAL A CA 1
ATOM 2472 C C . VAL A 1 333 ? 10.797 18.266 22.891 1 98.69 333 VAL A C 1
ATOM 2474 O O . VAL A 1 333 ? 11.805 18.969 23 1 98.69 333 VAL A O 1
ATOM 2477 N N . GLN A 1 334 ? 10.727 17.031 23.312 1 98.38 334 GLN A N 1
ATOM 2478 C CA . GLN A 1 334 ? 11.883 16.422 23.953 1 98.38 334 GLN A CA 1
ATOM 2479 C C . GLN A 1 334 ? 13.055 16.312 22.984 1 98.38 334 GLN A C 1
ATOM 2481 O O . GLN A 1 334 ? 14.203 16.578 23.359 1 98.38 334 GLN A O 1
ATOM 2486 N N . TRP A 1 335 ? 12.797 15.906 21.766 1 98.31 335 TRP A N 1
ATOM 2487 C CA . TRP A 1 335 ? 13.852 15.836 20.75 1 98.31 335 TRP A CA 1
ATOM 2488 C C . TRP A 1 335 ? 14.484 17.203 20.531 1 98.31 335 TRP A C 1
ATOM 2490 O O . TRP A 1 335 ? 15.703 17.312 20.344 1 98.31 335 TRP A O 1
ATOM 2500 N N . TRP A 1 336 ? 13.664 18.203 20.5 1 98.31 336 TRP A N 1
ATOM 2501 C CA . TRP A 1 336 ? 14.164 19.578 20.328 1 98.31 336 TRP A CA 1
ATOM 2502 C C . TRP A 1 336 ? 15.055 19.969 21.5 1 98.31 336 TRP A C 1
ATOM 2504 O O . TRP A 1 336 ? 16.141 20.516 21.297 1 98.31 336 TRP A O 1
ATOM 2514 N N . LYS A 1 337 ? 14.641 19.656 22.703 1 98.12 337 LYS A N 1
ATOM 2515 C CA . LYS A 1 337 ? 15.43 19.953 23.906 1 98.12 337 LYS A CA 1
ATOM 2516 C C . LYS A 1 337 ? 16.781 19.234 23.859 1 98.12 337 LYS A C 1
ATOM 2518 O O . LYS A 1 337 ? 17.781 19.766 24.328 1 98.12 337 LYS A O 1
ATOM 2523 N N . GLU A 1 338 ? 16.781 18.094 23.266 1 97.88 338 GLU A N 1
ATOM 2524 C CA . GLU A 1 338 ? 17.984 17.266 23.188 1 97.88 338 GLU A CA 1
ATOM 2525 C C . GLU A 1 338 ? 18.859 17.672 22 1 97.88 338 GLU A C 1
ATOM 2527 O O . GLU A 1 338 ? 19.953 17.141 21.828 1 97.88 338 GLU A O 1
ATOM 2532 N N . GLY A 1 339 ? 18.391 18.484 21.141 1 97.31 339 GLY A N 1
ATOM 2533 C CA . GLY A 1 339 ? 19.172 19.016 20.031 1 97.31 339 GLY A CA 1
ATOM 2534 C C . GLY A 1 339 ? 19.094 18.156 18.797 1 97.31 339 GLY A C 1
ATOM 2535 O O . GLY A 1 339 ? 19.781 18.422 17.797 1 97.31 339 GLY A O 1
ATOM 2536 N N . ILE A 1 340 ? 18.234 17.188 18.734 1 96.94 340 ILE A N 1
ATOM 2537 C CA . ILE A 1 340 ? 18.25 16.281 17.594 1 96.94 340 ILE A CA 1
ATOM 2538 C C . ILE A 1 340 ? 17.078 16.609 16.656 1 96.94 340 ILE A C 1
ATOM 2540 O O . ILE A 1 340 ? 16.891 15.938 15.641 1 96.94 340 ILE A O 1
ATOM 2544 N N . PHE A 1 341 ? 16.281 17.594 17.047 1 97.56 341 PHE A N 1
ATOM 2545 C CA . PHE A 1 341 ? 15.273 18.156 16.156 1 97.56 341 PHE A CA 1
ATOM 2546 C C . PHE A 1 341 ? 15.383 19.688 16.125 1 97.56 341 PHE A C 1
ATOM 2548 O O . PHE A 1 341 ? 14.523 20.375 16.656 1 97.56 341 PHE A O 1
ATOM 2555 N N . PRO A 1 342 ? 16.344 20.219 15.422 1 96.44 342 PRO A N 1
ATOM 2556 C CA . PRO A 1 342 ? 16.688 21.641 15.492 1 96.44 342 PRO A CA 1
ATOM 2557 C C . PRO A 1 342 ? 15.789 22.5 14.617 1 96.44 342 PRO A C 1
ATOM 2559 O O . PRO A 1 342 ? 16.25 23.062 13.617 1 96.44 342 PRO A O 1
ATOM 2562 N N . VAL A 1 343 ? 14.617 22.766 15.055 1 92.81 343 VAL A N 1
ATOM 2563 C CA . VAL A 1 343 ? 13.633 23.469 14.242 1 92.81 343 VAL A CA 1
ATOM 2564 C C . VAL A 1 343 ? 13.945 24.969 14.234 1 92.81 343 VAL A C 1
ATOM 2566 O O . VAL A 1 343 ? 13.422 25.719 13.414 1 92.81 343 VAL A O 1
ATOM 2569 N N . ASP A 1 344 ? 14.836 25.391 15.078 1 94.25 344 ASP A N 1
ATOM 2570 C CA . ASP A 1 344 ? 15.25 26.797 15.125 1 94.25 344 ASP A CA 1
ATOM 2571 C C . ASP A 1 344 ? 15.758 27.25 13.758 1 94.25 344 ASP A C 1
ATOM 2573 O O . ASP A 1 344 ? 15.547 28.406 13.375 1 94.25 344 ASP A O 1
ATOM 2577 N N . GLU A 1 345 ? 16.297 26.359 13.039 1 90.31 345 GLU A N 1
ATOM 2578 C CA . GLU A 1 345 ? 16.922 26.641 11.75 1 90.31 345 GLU A CA 1
ATOM 2579 C C . GLU A 1 345 ? 15.867 26.812 10.664 1 90.31 345 GLU A C 1
ATOM 2581 O O . GLU A 1 345 ? 16.156 27.344 9.586 1 90.31 345 GLU A O 1
ATOM 2586 N N . LEU A 1 346 ? 14.656 26.484 10.969 1 95.56 346 LEU A N 1
ATOM 2587 C CA . LEU A 1 346 ? 13.609 26.453 9.953 1 95.56 346 LEU A CA 1
ATOM 2588 C C . LEU A 1 346 ? 12.633 27.609 10.141 1 95.56 346 LEU A C 1
ATOM 2590 O O . LEU A 1 346 ? 11.883 27.953 9.219 1 95.56 346 LEU A O 1
ATOM 2594 N N . VAL A 1 347 ? 12.688 28.234 11.289 1 96.5 347 VAL A N 1
ATOM 2595 C CA . VAL A 1 347 ? 11.617 29.141 11.711 1 96.5 347 VAL A CA 1
ATOM 2596 C C . VAL A 1 347 ? 12.109 30.578 11.664 1 96.5 347 VAL A C 1
ATOM 2598 O O . VAL A 1 347 ? 13.25 30.875 12.047 1 96.5 347 VAL A O 1
ATOM 2601 N N . LYS A 1 348 ? 11.312 31.438 11.195 1 97 348 LYS A N 1
ATOM 2602 C CA . LYS A 1 348 ? 11.5 32.875 11.328 1 97 348 LYS A CA 1
ATOM 2603 C C . LYS A 1 348 ? 10.25 33.562 11.891 1 97 348 LYS A C 1
ATOM 2605 O O . LYS A 1 348 ? 9.141 33.312 11.414 1 97 348 LYS A O 1
ATOM 2610 N N . VAL A 1 349 ? 10.445 34.406 12.914 1 97.75 349 VAL A N 1
ATOM 2611 C CA . VAL A 1 349 ? 9.328 35 13.617 1 97.75 349 VAL A CA 1
ATOM 2612 C C . VAL A 1 349 ? 9.062 36.406 13.07 1 97.75 349 VAL A C 1
ATOM 2614 O O . VAL A 1 349 ? 9.992 37.156 12.797 1 97.75 349 VAL A O 1
ATOM 2617 N N . PHE A 1 350 ? 7.816 36.719 12.805 1 98.25 350 PHE A N 1
ATOM 2618 C CA . PHE A 1 350 ? 7.312 38.031 12.406 1 98.25 350 PHE A CA 1
ATOM 2619 C C . PHE A 1 350 ? 6.258 38.531 13.383 1 98.25 350 PHE A C 1
ATOM 2621 O O . PHE A 1 350 ? 5.508 37.719 13.961 1 98.25 350 PHE A O 1
ATOM 2628 N N . ALA A 1 351 ? 6.156 39.812 13.578 1 98.44 351 ALA A N 1
ATOM 2629 C CA . ALA A 1 351 ? 5.016 40.375 14.297 1 98.44 351 ALA A CA 1
ATOM 2630 C C . ALA A 1 351 ? 3.719 40.156 13.523 1 98.44 351 ALA A C 1
ATOM 2632 O O . ALA A 1 351 ? 3.715 40.188 12.289 1 98.44 351 ALA A O 1
ATOM 2633 N N . TYR A 1 352 ? 2.633 39.938 14.25 1 98.19 352 TYR A N 1
ATOM 2634 C CA . TYR A 1 352 ? 1.363 39.688 13.578 1 98.19 352 TYR A CA 1
ATOM 2635 C C . TYR A 1 352 ? 1.005 40.844 12.633 1 98.19 352 TYR A C 1
ATOM 2637 O O . TYR A 1 352 ? 0.359 40.625 11.609 1 98.19 352 TYR A O 1
ATOM 2645 N N . SER A 1 353 ? 1.422 42.031 12.922 1 98 353 SER A N 1
ATOM 2646 C CA . SER A 1 353 ? 1.16 43.188 12.07 1 98 353 SER A CA 1
ATOM 2647 C C . SER A 1 353 ? 1.916 43.062 10.75 1 98 353 SER A C 1
ATOM 2649 O O . SER A 1 353 ? 1.579 43.75 9.781 1 98 353 SER A O 1
ATOM 2651 N N . ASP A 1 354 ? 2.91 42.25 10.711 1 98 354 ASP A N 1
ATOM 2652 C CA . ASP A 1 354 ? 3.75 42.094 9.531 1 98 354 ASP A CA 1
ATOM 2653 C C . ASP A 1 354 ? 3.441 40.781 8.805 1 98 354 ASP A C 1
ATOM 2655 O O . ASP A 1 354 ? 4.312 40.188 8.141 1 98 354 ASP A O 1
ATOM 2659 N N . PHE A 1 355 ? 2.213 40.25 8.984 1 98.12 355 PHE A N 1
ATOM 2660 C CA . PHE A 1 355 ? 1.874 38.938 8.445 1 98.12 355 PHE A CA 1
ATOM 2661 C C . PHE A 1 355 ? 2.025 38.906 6.93 1 98.12 355 PHE A C 1
ATOM 2663 O O . PHE A 1 355 ? 2.34 37.875 6.344 1 98.12 355 PHE A O 1
ATOM 2670 N N . LYS A 1 356 ? 1.859 40.062 6.238 1 97.94 356 LYS A N 1
ATOM 2671 C CA . LYS A 1 356 ? 2.016 40.094 4.785 1 97.94 356 LYS A CA 1
ATOM 2672 C C . LYS A 1 356 ? 3.463 39.844 4.379 1 97.94 356 LYS A C 1
ATOM 2674 O O . LYS A 1 356 ? 3.719 39.156 3.379 1 97.94 356 LYS A O 1
ATOM 2679 N N . GLN A 1 357 ? 4.312 40.375 5.129 1 97.06 357 GLN A N 1
ATOM 2680 C CA . GLN A 1 357 ? 5.727 40.094 4.887 1 97.06 357 GLN A CA 1
ATOM 2681 C C . GLN A 1 357 ? 6.062 38.625 5.121 1 97.06 357 GLN A C 1
ATOM 2683 O O . GLN A 1 357 ? 6.879 38.062 4.402 1 97.06 357 GLN A O 1
ATOM 2688 N N . ALA A 1 358 ? 5.496 38.094 6.152 1 97.38 358 ALA A N 1
ATOM 2689 C CA . ALA A 1 358 ? 5.703 36.656 6.449 1 97.38 358 ALA A CA 1
ATOM 2690 C C . ALA A 1 358 ? 5.281 35.812 5.27 1 97.38 358 ALA A C 1
ATOM 2692 O O . ALA A 1 358 ? 6.031 34.906 4.844 1 97.38 358 ALA A O 1
ATOM 2693 N N . VAL A 1 359 ? 4.117 36.031 4.707 1 96.56 359 VAL A N 1
ATOM 2694 C CA . VAL A 1 359 ? 3.588 35.281 3.58 1 96.56 359 VAL A CA 1
ATOM 2695 C C . VAL A 1 359 ? 4.484 35.469 2.359 1 96.56 359 VAL A C 1
ATOM 2697 O O . VAL A 1 359 ? 4.789 34.5 1.648 1 96.56 359 VAL A O 1
ATOM 2700 N N . ALA A 1 360 ? 4.914 36.719 2.117 1 95 360 ALA A N 1
ATOM 2701 C CA . ALA A 1 360 ? 5.789 37.031 0.986 1 95 360 ALA A CA 1
ATOM 2702 C C . ALA A 1 360 ? 7.105 36.25 1.097 1 95 360 ALA A C 1
ATOM 2704 O O . ALA A 1 360 ? 7.625 35.75 0.097 1 95 360 ALA A O 1
ATOM 2705 N N . SER A 1 361 ? 7.621 36.219 2.277 1 93.62 361 SER A N 1
ATOM 2706 C CA . SER A 1 361 ? 8.891 35.531 2.5 1 93.62 361 SER A CA 1
ATOM 2707 C C . SER A 1 361 ? 8.758 34.031 2.26 1 93.62 361 SER A C 1
ATOM 2709 O O . SER A 1 361 ? 9.68 33.406 1.751 1 93.62 361 SER A O 1
ATOM 2711 N N . MET A 1 362 ? 7.688 33.469 2.652 1 91.75 362 MET A N 1
ATOM 2712 C CA . MET A 1 362 ? 7.414 32.062 2.416 1 91.75 362 MET A CA 1
ATOM 2713 C C . MET A 1 362 ? 7.316 31.766 0.923 1 91.75 362 MET A C 1
ATOM 2715 O O . MET A 1 362 ? 7.883 30.781 0.442 1 91.75 362 MET A O 1
ATOM 2719 N N . ARG A 1 363 ? 6.719 32.594 0.184 1 88.75 363 ARG A N 1
ATOM 2720 C CA . ARG A 1 363 ? 6.516 32.406 -1.25 1 88.75 363 ARG A CA 1
ATOM 2721 C C . ARG A 1 363 ? 7.836 32.5 -2.006 1 88.75 363 ARG A C 1
ATOM 2723 O O . ARG A 1 363 ? 8.062 31.766 -2.971 1 88.75 363 ARG A O 1
ATOM 2730 N N . ARG A 1 364 ? 8.641 33.406 -1.527 1 88.12 364 ARG A N 1
ATOM 2731 C CA . ARG A 1 364 ? 9.938 33.594 -2.176 1 88.12 364 ARG A CA 1
ATOM 2732 C C . ARG A 1 364 ? 10.859 32.406 -1.872 1 88.12 364 ARG A C 1
ATOM 2734 O O . ARG A 1 364 ? 11.836 32.188 -2.592 1 88.12 364 ARG A O 1
ATOM 2741 N N . GLY A 1 365 ? 10.555 31.766 -0.817 1 85 365 GLY A N 1
ATOM 2742 C CA . GLY A 1 365 ? 11.367 30.609 -0.453 1 85 365 GLY A CA 1
ATOM 2743 C C . GLY A 1 365 ? 12.484 30.953 0.514 1 85 365 GLY A C 1
ATOM 2744 O O . GLY A 1 365 ? 13.273 30.078 0.886 1 85 365 GLY A O 1
ATOM 2745 N N . ASP A 1 366 ? 12.539 32.125 1.014 1 86.56 366 ASP A N 1
ATOM 2746 C CA . ASP A 1 366 ? 13.594 32.594 1.918 1 86.56 366 ASP A CA 1
ATOM 2747 C C . ASP A 1 366 ? 13.391 32 3.322 1 86.56 366 ASP A C 1
ATOM 2749 O O . ASP A 1 366 ? 14.344 31.906 4.098 1 86.56 366 ASP A O 1
ATOM 2753 N N . VAL A 1 367 ? 12.164 31.844 3.633 1 92.38 367 VAL A N 1
ATOM 2754 C CA . VAL A 1 367 ? 11.805 31.328 4.949 1 92.38 367 VAL A CA 1
ATOM 2755 C C . VAL A 1 367 ? 11.023 30.016 4.801 1 92.38 367 VAL A C 1
ATOM 2757 O O . VAL A 1 367 ? 10.062 29.953 4.031 1 92.38 367 VAL A O 1
ATOM 2760 N N . VAL A 1 368 ? 11.5 29 5.484 1 94.88 368 VAL A N 1
ATOM 2761 C CA . VAL A 1 368 ? 10.852 27.688 5.41 1 94.88 368 VAL A CA 1
ATOM 2762 C C . VAL A 1 368 ? 9.531 27.734 6.176 1 94.88 368 VAL A C 1
ATOM 2764 O O . VAL A 1 368 ? 8.492 27.297 5.66 1 94.88 368 VAL A O 1
ATOM 2767 N N . LYS A 1 369 ? 9.625 28.312 7.391 1 97.44 369 LYS A N 1
ATOM 2768 C CA . LYS A 1 369 ? 8.461 28.312 8.273 1 97.44 369 LYS A CA 1
ATOM 2769 C C . LYS A 1 369 ? 8.289 29.656 8.961 1 97.44 369 LYS A C 1
ATOM 2771 O O . LYS A 1 369 ? 8.836 29.875 10.047 1 97.44 369 LYS A O 1
ATOM 2776 N N . PRO A 1 370 ? 7.5 30.531 8.328 1 98.06 370 PRO A N 1
ATOM 2777 C CA . PRO A 1 370 ? 7.199 31.781 9.039 1 98.06 370 PRO A CA 1
ATOM 2778 C C . PRO A 1 370 ? 6.27 31.562 10.227 1 98.06 370 PRO A C 1
ATOM 2780 O O . PRO A 1 370 ? 5.32 30.781 10.148 1 98.06 370 PRO A O 1
ATOM 2783 N N . VAL A 1 371 ? 6.57 32.188 11.344 1 98.38 371 VAL A N 1
ATOM 2784 C CA . VAL A 1 371 ? 5.766 32.188 12.555 1 98.38 371 VAL A CA 1
ATOM 2785 C C . VAL A 1 371 ? 5.344 33.625 12.906 1 98.38 371 VAL A C 1
ATOM 2787 O O . VAL A 1 371 ? 6.168 34.531 12.898 1 98.38 371 VAL A O 1
ATOM 2790 N N . ILE A 1 372 ? 4.047 33.719 13.141 1 98.44 372 ILE A N 1
ATOM 2791 C CA . ILE A 1 372 ? 3.492 35.031 13.531 1 98.44 372 ILE A CA 1
ATOM 2792 C C . ILE A 1 372 ? 3.412 35.094 15.055 1 98.44 372 ILE A C 1
ATOM 2794 O O . ILE A 1 372 ? 2.82 34.219 15.703 1 98.44 372 ILE A O 1
ATOM 2798 N N . GLU A 1 373 ? 3.988 36.094 15.578 1 98.56 373 GLU A N 1
ATOM 2799 C CA . GLU A 1 373 ? 3.898 36.344 17.016 1 98.56 373 GLU A CA 1
ATOM 2800 C C . GLU A 1 373 ? 2.764 37.312 17.328 1 98.56 373 GLU A C 1
ATOM 2802 O O . GLU A 1 373 ? 2.701 38.406 16.766 1 98.56 373 GLU A O 1
ATOM 2807 N N . TRP A 1 374 ? 1.961 36.938 18.188 1 98.31 374 TRP A N 1
ATOM 2808 C CA . TRP A 1 374 ? 0.844 37.781 18.609 1 98.31 374 TRP A CA 1
ATOM 2809 C C . TRP A 1 374 ? 1.232 38.656 19.812 1 98.31 374 TRP A C 1
ATOM 2811 O O . TRP A 1 374 ? 1.884 38.188 20.734 1 98.31 374 TRP A O 1
ATOM 2821 N N . MET B 1 1 ? 23.016 -39.25 -20.453 1 66.25 1 MET B N 1
ATOM 2822 C CA . MET B 1 1 ? 22.359 -39.688 -21.672 1 66.25 1 MET B CA 1
ATOM 2823 C C . MET B 1 1 ? 20.984 -39.031 -21.828 1 66.25 1 MET B C 1
ATOM 2825 O O . MET B 1 1 ? 20.297 -38.781 -20.828 1 66.25 1 MET B O 1
ATOM 2829 N N . PRO B 1 2 ? 20.688 -38.531 -22.938 1 81.06 2 PRO B N 1
ATOM 2830 C CA . PRO B 1 2 ? 19.375 -37.938 -23.172 1 81.06 2 PRO B CA 1
ATOM 2831 C C . PRO B 1 2 ? 18.219 -38.812 -22.734 1 81.06 2 PRO B C 1
ATOM 2833 O O . PRO B 1 2 ? 18.344 -40.062 -22.766 1 81.06 2 PRO B O 1
ATOM 2836 N N . PHE B 1 3 ? 17.25 -38.281 -22.094 1 92.94 3 PHE B N 1
ATOM 2837 C CA . PHE B 1 3 ? 16.078 -39 -21.562 1 92.94 3 PHE B CA 1
ATOM 2838 C C . PHE B 1 3 ? 14.898 -38.875 -22.5 1 92.94 3 PHE B C 1
ATOM 2840 O O . PHE B 1 3 ? 14.438 -37.75 -22.797 1 92.94 3 PHE B O 1
ATOM 2847 N N . GLN B 1 4 ? 14.391 -40.062 -22.984 1 96.69 4 GLN B N 1
ATOM 2848 C CA . GLN B 1 4 ? 13.266 -40.062 -23.906 1 96.69 4 GLN B CA 1
ATOM 2849 C C . GLN B 1 4 ? 11.938 -40.031 -23.141 1 96.69 4 GLN B C 1
ATOM 2851 O O . GLN B 1 4 ? 11.789 -40.688 -22.109 1 96.69 4 GLN B O 1
ATOM 2856 N N . SER B 1 5 ? 11.031 -39.156 -23.609 1 97.69 5 SER B N 1
ATOM 2857 C CA . SER B 1 5 ? 9.719 -39.031 -22.984 1 97.69 5 SER B CA 1
ATOM 2858 C C . SER B 1 5 ? 8.703 -38.438 -23.969 1 97.69 5 SER B C 1
ATOM 2860 O O . SER B 1 5 ? 8.852 -38.594 -25.172 1 97.69 5 SER B O 1
ATOM 2862 N N . GLU B 1 6 ? 7.574 -37.938 -23.469 1 98.12 6 GLU B N 1
ATOM 2863 C CA . GLU B 1 6 ? 6.566 -37.219 -24.266 1 98.12 6 GLU B CA 1
ATOM 2864 C C . GLU B 1 6 ? 6.055 -36 -23.516 1 98.12 6 GLU B C 1
ATOM 2866 O O . GLU B 1 6 ? 6.125 -35.906 -22.297 1 98.12 6 GLU B O 1
ATOM 2871 N N . ALA B 1 7 ? 5.613 -35.031 -24.234 1 98.62 7 ALA B N 1
ATOM 2872 C CA . ALA B 1 7 ? 5.125 -33.781 -23.672 1 98.62 7 ALA B CA 1
ATOM 2873 C C . ALA B 1 7 ? 4.043 -33.188 -24.562 1 98.62 7 ALA B C 1
ATOM 2875 O O . ALA B 1 7 ? 3.877 -33.562 -25.719 1 98.62 7 ALA B O 1
ATOM 2876 N N . ILE B 1 8 ? 3.213 -32.375 -24 1 98.69 8 ILE B N 1
ATOM 2877 C CA . ILE B 1 8 ? 2.357 -31.5 -24.781 1 98.69 8 ILE B CA 1
ATOM 2878 C C . ILE B 1 8 ? 3.17 -30.297 -25.281 1 98.69 8 ILE B C 1
ATOM 2880 O O . ILE B 1 8 ? 3.475 -29.391 -24.516 1 98.69 8 ILE B O 1
ATOM 2884 N N . VAL B 1 9 ? 3.504 -30.312 -26.531 1 98.5 9 VAL B N 1
ATOM 2885 C CA . VAL B 1 9 ? 4.352 -29.281 -27.125 1 98.5 9 VAL B CA 1
ATOM 2886 C C . VAL B 1 9 ? 3.486 -28.234 -27.812 1 98.5 9 VAL B C 1
ATOM 2888 O O . VAL B 1 9 ? 2.639 -28.562 -28.641 1 98.5 9 VAL B O 1
ATOM 2891 N N . ALA B 1 10 ? 3.629 -27 -27.406 1 98.31 10 ALA B N 1
ATOM 2892 C CA . ALA B 1 10 ? 3.014 -25.859 -28.109 1 98.31 10 ALA B CA 1
ATOM 2893 C C . ALA B 1 10 ? 3.932 -25.328 -29.203 1 98.31 10 ALA B C 1
ATOM 2895 O O . ALA B 1 10 ? 4.973 -24.734 -28.922 1 98.31 10 ALA B O 1
ATOM 2896 N N . ARG B 1 11 ? 3.566 -25.5 -30.406 1 97.69 11 ARG B N 1
ATOM 2897 C CA . ARG B 1 11 ? 4.371 -24.984 -31.516 1 97.69 11 ARG B CA 1
ATOM 2898 C C . ARG B 1 11 ? 3.791 -23.688 -32.062 1 97.69 11 ARG B C 1
ATOM 2900 O O . ARG B 1 11 ? 4.367 -23.094 -32.969 1 97.69 11 ARG B O 1
ATOM 2907 N N . GLY B 1 12 ? 2.715 -23.266 -31.578 1 97.44 12 GLY B N 1
ATOM 2908 C CA . GLY B 1 12 ? 1.942 -22.047 -31.812 1 97.44 12 GLY B CA 1
ATOM 2909 C C . GLY B 1 12 ? 0.729 -21.938 -30.922 1 97.44 12 GLY B C 1
ATOM 2910 O O . GLY B 1 12 ? 0.576 -22.703 -29.969 1 97.44 12 GLY B O 1
ATOM 2911 N N . PRO B 1 13 ? -0.118 -20.953 -31.219 1 97.5 13 PRO B N 1
ATOM 2912 C CA . PRO B 1 13 ? -1.28 -20.734 -30.359 1 97.5 13 PRO B CA 1
ATOM 2913 C C . PRO B 1 13 ? -2.205 -21.953 -30.297 1 97.5 13 PRO B C 1
ATOM 2915 O O . PRO B 1 13 ? -2.422 -22.609 -31.312 1 97.5 13 PRO B O 1
ATOM 2918 N N . PHE B 1 14 ? -2.691 -22.172 -29.078 1 97.62 14 PHE B N 1
ATOM 2919 C CA . PHE B 1 14 ? -3.639 -23.25 -28.859 1 97.62 14 PHE B CA 1
ATOM 2920 C C . PHE B 1 14 ? -4.836 -23.125 -29.797 1 97.62 14 PHE B C 1
ATOM 2922 O O . PHE B 1 14 ? -5.297 -24.109 -30.375 1 97.62 14 PHE B O 1
ATOM 2929 N N . SER B 1 15 ? -5.344 -21.922 -29.953 1 95.56 15 SER B N 1
ATOM 2930 C CA . SER B 1 15 ? -6.523 -21.641 -30.766 1 95.56 15 SER B CA 1
ATOM 2931 C C . SER B 1 15 ? -6.281 -21.984 -32.219 1 95.56 15 SER B C 1
ATOM 2933 O O . SER B 1 15 ? -7.227 -22.172 -33 1 95.56 15 SER B O 1
ATOM 2935 N N . ASP B 1 16 ? -5.051 -22.109 -32.656 1 97 16 ASP B N 1
ATOM 2936 C CA . ASP B 1 16 ? -4.688 -22.469 -34.031 1 97 16 ASP B CA 1
ATOM 2937 C C . ASP B 1 16 ? -4.434 -23.969 -34.125 1 97 16 ASP B C 1
ATOM 2939 O O . ASP B 1 16 ? -3.891 -24.438 -35.125 1 97 16 ASP B O 1
ATOM 2943 N N . ASP B 1 17 ? -4.738 -24.672 -33.062 1 97.19 17 ASP B N 1
ATOM 2944 C CA . ASP B 1 17 ? -4.578 -26.125 -33.031 1 97.19 17 ASP B CA 1
ATOM 2945 C C . ASP B 1 17 ? -3.111 -26.516 -33.188 1 97.19 17 ASP B C 1
ATOM 2947 O O . ASP B 1 17 ? -2.793 -27.422 -33.969 1 97.19 17 ASP B O 1
ATOM 2951 N N . LYS B 1 18 ? -2.291 -25.75 -32.5 1 97.88 18 LYS B N 1
ATOM 2952 C CA . LYS B 1 18 ? -0.86 -25.984 -32.656 1 97.88 18 LYS B CA 1
ATOM 2953 C C . LYS B 1 18 ? -0.25 -26.641 -31.438 1 97.88 18 LYS B C 1
ATOM 2955 O O . LYS B 1 18 ? 0.967 -26.609 -31.234 1 97.88 18 LYS B O 1
ATOM 2960 N N . TRP B 1 19 ? -1.025 -27.172 -30.516 1 98.44 19 TRP B N 1
ATOM 2961 C CA . TRP B 1 19 ? -0.568 -28.016 -29.422 1 98.44 19 TRP B CA 1
ATOM 2962 C C . TRP B 1 19 ? -0.73 -29.484 -29.75 1 98.44 19 TRP B C 1
ATOM 2964 O O . TRP B 1 19 ? -1.734 -29.891 -30.344 1 98.44 19 TRP B O 1
ATOM 2974 N N . ALA B 1 20 ? 0.215 -30.312 -29.359 1 98.38 20 ALA B N 1
ATOM 2975 C CA . ALA B 1 20 ? 0.116 -31.75 -29.562 1 98.38 20 ALA B CA 1
ATOM 2976 C C . ALA B 1 20 ? 1.001 -32.5 -28.594 1 98.38 20 ALA B C 1
ATOM 2978 O O . ALA B 1 20 ? 2.01 -31.984 -28.109 1 98.38 20 ALA B O 1
ATOM 2979 N N . VAL B 1 21 ? 0.568 -33.75 -28.297 1 98.38 21 VAL B N 1
ATOM 2980 C CA . VAL B 1 21 ? 1.459 -34.656 -27.594 1 98.38 21 VAL B CA 1
ATOM 2981 C C . VAL B 1 21 ? 2.541 -35.188 -28.531 1 98.38 21 VAL B C 1
ATOM 2983 O O . VAL B 1 21 ? 2.234 -35.75 -29.594 1 98.38 21 VAL B O 1
ATOM 2986 N N . GLU B 1 22 ? 3.748 -34.969 -28.188 1 98.12 22 GLU B N 1
ATOM 2987 C CA . GLU B 1 22 ? 4.875 -35.344 -29.031 1 98.12 22 GLU B CA 1
ATOM 2988 C C . GLU B 1 22 ? 5.941 -36.094 -28.234 1 98.12 22 GLU B C 1
ATOM 2990 O O . GLU B 1 22 ? 6.094 -35.844 -27.031 1 98.12 22 GLU B O 1
ATOM 2995 N N . PRO B 1 23 ? 6.621 -37 -28.953 1 97.75 23 PRO B N 1
ATOM 2996 C CA . PRO B 1 23 ? 7.848 -37.469 -28.312 1 97.75 23 PRO B CA 1
ATOM 2997 C C . PRO B 1 23 ? 8.906 -36.406 -28.156 1 97.75 23 PRO B C 1
ATOM 2999 O O . PRO B 1 23 ? 9.07 -35.562 -29.062 1 97.75 23 PRO B O 1
ATOM 3002 N N . VAL B 1 24 ? 9.539 -36.375 -27.031 1 98 24 VAL B N 1
ATOM 3003 C CA . VAL B 1 24 ? 10.609 -35.406 -26.781 1 98 24 VAL B CA 1
ATOM 3004 C C . VAL B 1 24 ? 11.797 -36.094 -26.125 1 98 24 VAL B C 1
ATOM 3006 O O . VAL B 1 24 ? 11.648 -37.188 -25.547 1 98 24 VAL B O 1
ATOM 3009 N N . THR B 1 25 ? 12.953 -35.5 -26.344 1 97.88 25 THR B N 1
ATOM 3010 C CA . THR B 1 25 ? 14.156 -35.906 -25.609 1 97.88 25 THR B CA 1
ATOM 3011 C C . THR B 1 25 ? 14.617 -34.781 -24.688 1 97.88 25 THR B C 1
ATOM 3013 O O . THR B 1 25 ? 14.703 -33.625 -25.109 1 97.88 25 THR B O 1
ATOM 3016 N N . LEU B 1 26 ? 14.859 -35.094 -23.453 1 98 26 LEU B N 1
ATOM 3017 C CA . LEU B 1 26 ? 15.32 -34.125 -22.484 1 98 26 LEU B CA 1
ATOM 3018 C C . LEU B 1 26 ? 16.844 -34.062 -22.453 1 98 26 LEU B C 1
ATOM 3020 O O . LEU B 1 26 ? 17.516 -35.094 -22.547 1 98 26 LEU B O 1
ATOM 3024 N N . ARG B 1 27 ? 17.359 -32.906 -22.312 1 95.88 27 ARG B N 1
ATOM 3025 C CA . ARG B 1 27 ? 18.797 -32.75 -22.109 1 95.88 27 ARG B CA 1
ATOM 3026 C C . ARG B 1 27 ? 19.219 -33.312 -20.75 1 95.88 27 ARG B C 1
ATOM 3028 O O . ARG B 1 27 ? 18.375 -33.625 -19.906 1 95.88 27 ARG B O 1
ATOM 3035 N N . ASP B 1 28 ? 20.516 -33.344 -20.547 1 94.56 28 ASP B N 1
ATOM 3036 C CA . ASP B 1 28 ? 21.062 -33.781 -19.281 1 94.56 28 ASP B CA 1
ATOM 3037 C C . ASP B 1 28 ? 20.75 -32.781 -18.156 1 94.56 28 ASP B C 1
ATOM 3039 O O . ASP B 1 28 ? 20.609 -31.594 -18.406 1 94.56 28 ASP B O 1
ATOM 3043 N N . LEU B 1 29 ? 20.719 -33.281 -16.938 1 95.62 29 LEU B N 1
ATOM 3044 C CA . LEU B 1 29 ? 20.422 -32.469 -15.75 1 95.62 29 LEU B CA 1
ATOM 3045 C C . LEU B 1 29 ? 21.625 -31.625 -15.367 1 95.62 29 LEU B C 1
ATOM 3047 O O . LEU B 1 29 ? 22.766 -32.094 -15.406 1 95.62 29 LEU B O 1
ATOM 3051 N N . ARG B 1 30 ? 21.5 -30.484 -15.094 1 96.62 30 ARG B N 1
ATOM 3052 C CA . ARG B 1 30 ? 22.484 -29.656 -14.391 1 96.62 30 ARG B CA 1
ATOM 3053 C C . ARG B 1 30 ? 22.469 -29.969 -12.898 1 96.62 30 ARG B C 1
ATOM 3055 O O . ARG B 1 30 ? 21.531 -30.578 -12.391 1 96.62 30 ARG B O 1
ATOM 3062 N N . PRO B 1 31 ? 23.422 -29.531 -12.172 1 98.25 31 PRO B N 1
ATOM 3063 C CA . PRO B 1 31 ? 23.578 -29.891 -10.766 1 98.25 31 PRO B CA 1
ATOM 3064 C C . PRO B 1 31 ? 22.406 -29.406 -9.906 1 98.25 31 PRO B C 1
ATOM 3066 O O . PRO B 1 31 ? 22.094 -30.031 -8.891 1 98.25 31 PRO B O 1
ATOM 3069 N N . ASP B 1 32 ? 21.75 -28.328 -10.211 1 98.19 32 ASP B N 1
ATOM 3070 C CA . ASP B 1 32 ? 20.703 -27.75 -9.383 1 98.19 32 ASP B CA 1
ATOM 3071 C C . ASP B 1 32 ? 19.312 -28.125 -9.898 1 98.19 32 ASP B C 1
ATOM 3073 O O . ASP B 1 32 ? 18.328 -27.453 -9.578 1 98.19 32 ASP B O 1
ATOM 3077 N N . GLU B 1 33 ? 19.234 -29.156 -10.672 1 98.25 33 GLU B N 1
ATOM 3078 C CA . GLU B 1 33 ? 17.984 -29.547 -11.32 1 98.25 33 GLU B CA 1
ATOM 3079 C C . GLU B 1 33 ? 17.547 -30.938 -10.883 1 98.25 33 GLU B C 1
ATOM 3081 O O . GLU B 1 33 ? 18.312 -31.672 -10.273 1 98.25 33 GLU B O 1
ATOM 3086 N N . VAL B 1 34 ? 16.281 -31.266 -11.172 1 98.75 34 VAL B N 1
ATOM 3087 C CA . VAL B 1 34 ? 15.664 -32.531 -10.828 1 98.75 34 VAL B CA 1
ATOM 3088 C C . VAL B 1 34 ? 14.859 -33.062 -12.016 1 98.75 34 VAL B C 1
ATOM 3090 O O . VAL B 1 34 ? 14.156 -32.281 -12.68 1 98.75 34 VAL B O 1
ATOM 3093 N N . LEU B 1 35 ? 15.07 -34.312 -12.328 1 98.75 35 LEU B N 1
ATOM 3094 C CA . LEU B 1 35 ? 14.18 -34.969 -13.281 1 98.75 35 LEU B CA 1
ATOM 3095 C C . LEU B 1 35 ? 12.953 -35.531 -12.57 1 98.75 35 LEU B C 1
ATOM 3097 O O . LEU B 1 35 ? 13.086 -36.344 -11.656 1 98.75 35 LEU B O 1
ATOM 3101 N N . VAL B 1 36 ? 11.836 -35.125 -12.969 1 98.88 36 VAL B N 1
ATOM 3102 C CA . VAL B 1 36 ? 10.602 -35.562 -12.305 1 98.88 36 VAL B CA 1
ATOM 3103 C C . VAL B 1 36 ? 9.719 -36.312 -13.305 1 98.88 36 VAL B C 1
ATOM 3105 O O . VAL B 1 36 ? 9.562 -35.875 -14.445 1 98.88 36 VAL B O 1
ATOM 3108 N N . GLU B 1 37 ? 9.25 -37.438 -12.914 1 98.88 37 GLU B N 1
ATOM 3109 C CA . GLU B 1 37 ? 8.133 -38.062 -13.602 1 98.88 37 GLU B CA 1
ATOM 3110 C C . GLU B 1 37 ? 6.793 -37.531 -13.125 1 98.88 37 GLU B C 1
ATOM 3112 O O . GLU B 1 37 ? 6.402 -37.75 -11.977 1 98.88 37 GLU B O 1
ATOM 3117 N N . MET B 1 38 ? 6.125 -36.906 -14.016 1 98.88 38 MET B N 1
ATOM 3118 C CA . MET B 1 38 ? 4.883 -36.25 -13.633 1 98.88 38 MET B CA 1
ATOM 3119 C C . MET B 1 38 ? 3.754 -37.281 -13.469 1 98.88 38 MET B C 1
ATOM 3121 O O . MET B 1 38 ? 3.596 -38.188 -14.289 1 98.88 38 MET B O 1
ATOM 3125 N N . ILE B 1 39 ? 3.047 -37.094 -12.391 1 98.75 39 ILE B N 1
ATOM 3126 C CA . ILE B 1 39 ? 1.779 -37.781 -12.211 1 98.75 39 ILE B CA 1
ATOM 3127 C C . ILE B 1 39 ? 0.639 -36.938 -12.781 1 98.75 39 ILE B C 1
ATOM 3129 O O . ILE B 1 39 ? -0.269 -37.469 -13.43 1 98.75 39 ILE B O 1
ATOM 3133 N N . ALA B 1 40 ? 0.722 -35.656 -12.508 1 98.81 40 ALA B N 1
ATOM 3134 C CA . ALA B 1 40 ? -0.344 -34.781 -12.969 1 98.81 40 ALA B CA 1
ATOM 3135 C C . ALA B 1 40 ? 0.152 -33.344 -13.086 1 98.81 40 ALA B C 1
ATOM 3137 O O . ALA B 1 40 ? 1.199 -32.969 -12.539 1 98.81 40 ALA B O 1
ATOM 3138 N N . SER B 1 41 ? -0.544 -32.5 -13.883 1 98.75 41 SER B N 1
ATOM 3139 C CA . SER B 1 41 ? -0.317 -31.078 -14.062 1 98.75 41 SER B CA 1
ATOM 3140 C C . SER B 1 41 ? -1.634 -30.312 -14.086 1 98.75 41 SER B C 1
ATOM 3142 O O . SER B 1 41 ? -2.551 -30.672 -14.828 1 98.75 41 SER B O 1
ATOM 3144 N N . GLY B 1 42 ? -1.736 -29.312 -13.242 1 98.25 42 GLY B N 1
ATOM 3145 C CA . GLY B 1 42 ? -2.871 -28.406 -13.375 1 98.25 42 GLY B CA 1
ATOM 3146 C C . GLY B 1 42 ? -2.732 -27.438 -14.531 1 98.25 42 GLY B C 1
ATOM 3147 O O . GLY B 1 42 ? -1.629 -26.984 -14.836 1 98.25 42 GLY B O 1
ATOM 3148 N N . ILE B 1 43 ? -3.836 -27.156 -15.164 1 97.25 43 ILE B N 1
ATOM 3149 C CA . ILE B 1 43 ? -3.836 -26.125 -16.203 1 97.25 43 ILE B CA 1
ATOM 3150 C C . ILE B 1 43 ? -4.277 -24.797 -15.609 1 97.25 43 ILE B C 1
ATOM 3152 O O . ILE B 1 43 ? -5.277 -24.719 -14.883 1 97.25 43 ILE B O 1
ATOM 3156 N N . CYS B 1 44 ? -3.523 -23.781 -15.844 1 94.75 44 CYS B N 1
ATOM 3157 C CA . CYS B 1 44 ? -3.791 -22.438 -15.344 1 94.75 44 CYS B CA 1
ATOM 3158 C C . CYS B 1 44 ? -4.012 -21.453 -16.484 1 94.75 44 CYS B C 1
ATOM 3160 O O . CYS B 1 44 ? -3.555 -21.703 -17.609 1 94.75 44 CYS B O 1
ATOM 3162 N N . HIS B 1 45 ? -4.707 -20.391 -16.234 1 91.31 45 HIS B N 1
ATOM 3163 C CA . HIS B 1 45 ? -4.93 -19.359 -17.234 1 91.31 45 HIS B CA 1
ATOM 3164 C C . HIS B 1 45 ? -3.609 -18.812 -17.781 1 91.31 45 HIS B C 1
ATOM 3166 O O . HIS B 1 45 ? -3.525 -18.422 -18.938 1 91.31 45 HIS B O 1
ATOM 3172 N N . THR B 1 46 ? -2.631 -18.781 -16.969 1 93.19 46 THR B N 1
ATOM 3173 C CA . THR B 1 46 ? -1.323 -18.297 -17.406 1 93.19 46 THR B CA 1
ATOM 3174 C C . THR B 1 46 ? -0.731 -19.219 -18.469 1 93.19 46 THR B C 1
ATOM 3176 O O . THR B 1 46 ? -0.023 -18.766 -19.359 1 93.19 46 THR B O 1
ATOM 3179 N N . ASP B 1 47 ? -0.998 -20.531 -18.406 1 95.75 47 ASP B N 1
ATOM 3180 C CA . ASP B 1 47 ? -0.612 -21.438 -19.484 1 95.75 47 ASP B CA 1
ATOM 3181 C C . ASP B 1 47 ? -1.213 -20.984 -20.828 1 95.75 47 ASP B C 1
ATOM 3183 O O . ASP B 1 47 ? -0.521 -20.953 -21.844 1 95.75 47 ASP B O 1
ATOM 3187 N N . LEU B 1 48 ? -2.457 -20.656 -20.734 1 92.88 48 LEU B N 1
ATOM 3188 C CA . LEU B 1 48 ? -3.184 -20.297 -21.953 1 92.88 48 LEU B CA 1
ATOM 3189 C C . LEU B 1 48 ? -2.783 -18.906 -22.438 1 92.88 48 LEU B C 1
ATOM 3191 O O . LEU B 1 48 ? -2.703 -18.672 -23.641 1 92.88 48 LEU B O 1
ATOM 3195 N N . HIS B 1 49 ? -2.566 -18.016 -21.484 1 90.62 49 HIS B N 1
ATOM 3196 C CA . HIS B 1 49 ? -2.096 -16.688 -21.859 1 90.62 49 HIS B CA 1
ATOM 3197 C C . HIS B 1 49 ? -0.793 -16.781 -22.656 1 90.62 49 HIS B C 1
ATOM 3199 O O . HIS B 1 49 ? -0.67 -16.172 -23.719 1 90.62 49 HIS B O 1
ATOM 3205 N N . CYS B 1 50 ? 0.136 -17.531 -22.219 1 93.69 50 CYS B N 1
ATOM 3206 C CA . CYS B 1 50 ? 1.442 -17.656 -22.859 1 93.69 50 CYS B CA 1
ATOM 3207 C C . CYS B 1 50 ? 1.39 -18.625 -24.031 1 93.69 50 CYS B C 1
ATOM 3209 O O . CYS B 1 50 ? 2.221 -18.562 -24.938 1 93.69 50 CYS B O 1
ATOM 3211 N N . GLY B 1 51 ? 0.374 -19.438 -24.031 1 95.81 51 GLY B N 1
ATOM 3212 C CA . GLY B 1 51 ? 0.336 -20.516 -25 1 95.81 51 GLY B CA 1
ATOM 3213 C C . GLY B 1 51 ? -0.715 -20.312 -26.078 1 95.81 51 GLY B C 1
ATOM 3214 O O . GLY B 1 51 ? -0.848 -21.141 -26.984 1 95.81 51 GLY B O 1
ATOM 3215 N N . ASP B 1 52 ? -1.44 -19.312 -25.969 1 95.25 52 ASP B N 1
ATOM 3216 C CA . ASP B 1 52 ? -2.492 -19.109 -26.969 1 95.25 52 ASP B CA 1
ATOM 3217 C C . ASP B 1 52 ? -2.379 -17.719 -27.609 1 95.25 52 ASP B C 1
ATOM 3219 O O . ASP B 1 52 ? -3.188 -17.359 -28.469 1 95.25 52 ASP B O 1
ATOM 3223 N N . THR B 1 53 ? -1.438 -16.891 -27.203 1 92.31 53 THR B N 1
ATOM 3224 C CA . THR B 1 53 ? -1.155 -15.594 -27.812 1 92.31 53 THR B CA 1
ATOM 3225 C C . THR B 1 53 ? -0.187 -15.742 -28.984 1 92.31 53 THR B C 1
ATOM 3227 O O . THR B 1 53 ? 0.754 -16.547 -28.906 1 92.31 53 THR B O 1
ATOM 3230 N N . ALA B 1 54 ? -0.438 -14.969 -30.062 1 92.19 54 ALA B N 1
ATOM 3231 C CA . ALA B 1 54 ? 0.472 -15 -31.203 1 92.19 54 ALA B CA 1
ATOM 3232 C C . ALA B 1 54 ? 1.834 -14.414 -30.828 1 92.19 54 ALA B C 1
ATOM 3234 O O . ALA B 1 54 ? 1.916 -13.422 -30.109 1 92.19 54 ALA B O 1
ATOM 3235 N N . ASP B 1 55 ? 2.893 -15.055 -31.297 1 89.31 55 ASP B N 1
ATOM 3236 C CA . ASP B 1 55 ? 4.234 -14.664 -30.859 1 89.31 55 ASP B CA 1
ATOM 3237 C C . ASP B 1 55 ? 4.695 -13.406 -31.578 1 89.31 55 ASP B C 1
ATOM 3239 O O . ASP B 1 55 ? 5.738 -12.836 -31.25 1 89.31 55 ASP B O 1
ATOM 3243 N N . ASP B 1 56 ? 3.98 -12.969 -32.562 1 88.38 56 ASP B N 1
ATOM 3244 C CA . ASP B 1 56 ? 4.395 -11.797 -33.312 1 88.38 56 ASP B CA 1
ATOM 3245 C C . ASP B 1 56 ? 3.781 -10.523 -32.75 1 88.38 56 ASP B C 1
ATOM 3247 O O . ASP B 1 56 ? 3.945 -9.438 -33.312 1 88.38 56 ASP B O 1
ATOM 3251 N N . LEU B 1 57 ? 3.117 -10.68 -31.578 1 85 57 LEU B N 1
ATOM 3252 C CA . LEU B 1 57 ? 2.471 -9.523 -30.984 1 85 57 LEU B CA 1
ATOM 3253 C C . LEU B 1 57 ? 3.395 -8.852 -29.969 1 85 57 LEU B C 1
ATOM 3255 O O . LEU B 1 57 ? 3.045 -7.816 -29.391 1 85 57 LEU B O 1
ATOM 3259 N N . GLY B 1 58 ? 4.516 -9.422 -29.766 1 82.38 58 GLY B N 1
ATOM 3260 C CA . GLY B 1 58 ? 5.5 -8.797 -28.891 1 82.38 58 GLY B CA 1
ATOM 3261 C C . GLY B 1 58 ? 5.129 -8.891 -27.422 1 82.38 58 GLY B C 1
ATOM 3262 O O . GLY B 1 58 ? 5.594 -8.086 -26.609 1 82.38 58 GLY B O 1
ATOM 3263 N N . VAL B 1 59 ? 4.211 -9.742 -27.047 1 84.06 59 VAL B N 1
ATOM 3264 C CA . VAL B 1 59 ? 3.838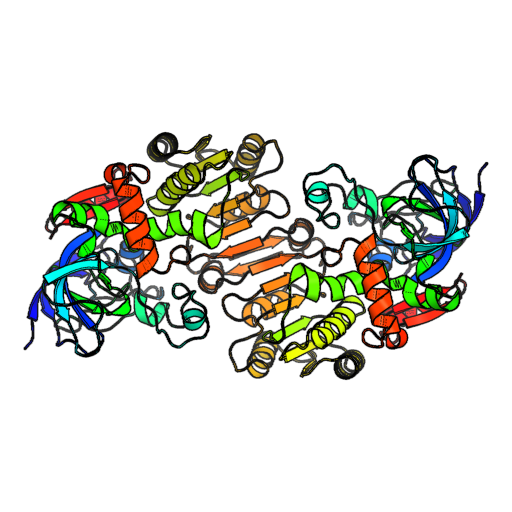 -9.945 -25.656 1 84.06 59 VAL B CA 1
ATOM 3265 C C . VAL B 1 59 ? 4.961 -10.68 -24.922 1 84.06 59 VAL B C 1
ATOM 3267 O O . VAL B 1 59 ? 5.391 -11.758 -25.344 1 84.06 59 VAL B O 1
ATOM 3270 N N . PRO B 1 60 ? 5.418 -10.062 -23.875 1 83.81 60 PRO B N 1
ATOM 3271 C CA . PRO B 1 60 ? 6.508 -10.703 -23.141 1 83.81 60 PRO B CA 1
ATOM 3272 C C . PRO B 1 60 ? 6.148 -12.102 -22.641 1 83.81 60 PRO B C 1
ATOM 3274 O O . PRO B 1 60 ? 5.023 -12.328 -22.188 1 83.81 60 PRO B O 1
ATOM 3277 N N . GLY B 1 61 ? 7.09 -13.039 -22.766 1 90 61 GLY B N 1
ATOM 3278 C CA . GLY B 1 61 ? 6.895 -14.391 -22.266 1 90 61 GLY B CA 1
ATOM 3279 C C . GLY B 1 61 ? 6.23 -15.312 -23.266 1 90 61 GLY B C 1
ATOM 3280 O O . GLY B 1 61 ? 6.062 -16.5 -23 1 90 61 GLY B O 1
ATOM 3281 N N . VAL B 1 62 ? 5.836 -14.742 -24.391 1 93.44 62 VAL B N 1
ATOM 3282 C CA . VAL B 1 62 ? 5.188 -15.547 -25.438 1 93.44 62 VAL B CA 1
ATOM 3283 C C . VAL B 1 62 ? 6.203 -15.906 -26.516 1 93.44 62 VAL B C 1
ATOM 3285 O O . VAL B 1 62 ? 6.711 -15.023 -27.219 1 93.44 62 VAL B O 1
ATOM 3288 N N . TYR B 1 63 ? 6.418 -17.203 -26.656 1 95.44 63 TYR B N 1
ATOM 3289 C CA . TYR B 1 63 ? 7.238 -17.719 -27.75 1 95.44 63 TYR B CA 1
ATOM 3290 C C . TYR B 1 63 ? 6.957 -19.188 -28 1 95.44 63 TYR B C 1
ATOM 3292 O O . TYR B 1 63 ? 6.41 -19.875 -27.141 1 95.44 63 TYR B O 1
ATOM 3300 N N . TYR B 1 64 ? 7.281 -19.688 -29.125 1 96.5 64 TYR B N 1
ATOM 3301 C CA . TYR B 1 64 ? 7.121 -21.062 -29.562 1 96.5 64 TYR B CA 1
ATOM 3302 C C . TYR B 1 64 ? 8.367 -21.547 -30.297 1 96.5 64 TYR B C 1
ATOM 3304 O O . TYR B 1 64 ? 9.109 -20.75 -30.875 1 96.5 64 TYR B O 1
ATOM 3312 N N . PRO B 1 65 ? 8.664 -22.922 -30.297 1 97.56 65 PRO B N 1
ATOM 3313 C CA . PRO B 1 65 ? 7.922 -23.938 -29.562 1 97.56 65 PRO B CA 1
ATOM 3314 C C . PRO B 1 65 ? 8.344 -24.031 -28.094 1 97.56 65 PRO B C 1
ATOM 3316 O O . PRO B 1 65 ? 9.492 -23.734 -27.766 1 97.56 65 PRO B O 1
ATOM 3319 N N . ARG B 1 66 ? 7.457 -24.406 -27.188 1 98.06 66 ARG B N 1
ATOM 3320 C CA . ARG B 1 66 ? 7.812 -24.625 -25.781 1 98.06 66 ARG B CA 1
ATOM 3321 C C . ARG B 1 66 ? 6.832 -25.578 -25.125 1 98.06 66 ARG B C 1
ATOM 3323 O O . ARG B 1 66 ? 5.77 -25.875 -25.672 1 98.06 66 ARG B O 1
ATOM 3330 N N . VAL B 1 67 ? 7.23 -26.188 -24.047 1 98.69 67 VAL B N 1
ATOM 3331 C CA . VAL B 1 67 ? 6.363 -26.938 -23.141 1 98.69 67 VAL B CA 1
ATOM 3332 C C . VAL B 1 67 ? 5.996 -26.047 -21.938 1 98.69 67 VAL B C 1
ATOM 3334 O O . VAL B 1 67 ? 6.879 -25.531 -21.25 1 98.69 67 VAL B O 1
ATOM 3337 N N . LEU B 1 68 ? 4.688 -25.828 -21.734 1 98.44 68 LEU B N 1
ATOM 3338 C CA . LEU B 1 68 ? 4.191 -25 -20.641 1 98.44 68 LEU B CA 1
ATOM 3339 C C . LEU B 1 68 ? 3.838 -25.875 -19.438 1 98.44 68 LEU B C 1
ATOM 3341 O O . LEU B 1 68 ? 4.348 -26.984 -19.297 1 98.44 68 LEU B O 1
ATOM 3345 N N . GLY B 1 69 ? 3.143 -25.344 -18.531 1 98.5 69 GLY B N 1
ATOM 3346 C CA . GLY B 1 69 ? 2.768 -26.016 -17.297 1 98.5 69 GLY B CA 1
ATOM 3347 C C . GLY B 1 69 ? 3.584 -25.562 -16.109 1 98.5 69 GLY B C 1
ATOM 3348 O O . GLY B 1 69 ? 4.812 -25.484 -16.172 1 98.5 69 GLY B O 1
ATOM 3349 N N . HIS B 1 70 ? 2.9 -25.25 -14.992 1 98.69 70 HIS B N 1
ATOM 3350 C CA . HIS B 1 70 ? 3.605 -24.766 -13.812 1 98.69 70 HIS B CA 1
ATOM 3351 C C . HIS B 1 70 ? 2.91 -25.203 -12.531 1 98.69 70 HIS B C 1
ATOM 3353 O O . HIS B 1 70 ? 3.098 -24.594 -11.477 1 98.69 70 HIS B O 1
ATOM 3359 N N . GLU B 1 71 ? 2.068 -26.172 -12.602 1 98.62 71 GLU B N 1
ATOM 3360 C CA . GLU B 1 71 ? 1.396 -26.844 -11.492 1 98.62 71 GLU B CA 1
ATOM 3361 C C . GLU B 1 71 ? 1.564 -28.359 -11.578 1 98.62 71 GLU B C 1
ATOM 3363 O O . GLU B 1 71 ? 0.63 -29.078 -11.945 1 98.62 71 GLU B O 1
ATOM 3368 N N . GLY B 1 72 ? 2.682 -28.859 -11.117 1 98.81 72 GLY B N 1
ATOM 3369 C CA . GLY B 1 72 ? 2.982 -30.266 -11.312 1 98.81 72 GLY B CA 1
ATOM 3370 C C . GLY B 1 72 ? 3.07 -31.047 -10.016 1 98.81 72 GLY B C 1
ATOM 3371 O O . GLY B 1 72 ? 3.268 -30.453 -8.945 1 98.81 72 GLY B O 1
ATOM 3372 N N . SER B 1 73 ? 2.881 -32.312 -10.078 1 98.88 73 SER B N 1
ATOM 3373 C CA . SER B 1 73 ? 3.145 -33.312 -9.039 1 98.88 73 SER B CA 1
ATOM 3374 C C . SER B 1 73 ? 3.766 -34.562 -9.625 1 98.88 73 SER B C 1
ATOM 3376 O O . SER B 1 73 ? 3.561 -34.875 -10.797 1 98.88 73 SER B O 1
ATOM 3378 N N . GLY B 1 74 ? 4.527 -35.25 -8.836 1 98.88 74 GLY B N 1
ATOM 3379 C CA . GLY B 1 74 ? 5.102 -36.5 -9.352 1 98.88 74 GLY B CA 1
ATOM 3380 C C . GLY B 1 74 ? 6.145 -37.094 -8.438 1 98.88 74 GLY B C 1
ATOM 3381 O O . GLY B 1 74 ? 6.082 -36.938 -7.215 1 98.88 74 GLY B O 1
ATOM 3382 N N . TYR B 1 75 ? 7.02 -37.875 -9.07 1 98.88 75 TYR B N 1
ATOM 3383 C CA . TYR B 1 75 ? 8.109 -38.531 -8.359 1 98.88 75 TYR B CA 1
ATOM 3384 C C . TYR B 1 75 ? 9.461 -38.156 -8.953 1 98.88 75 TYR B C 1
ATOM 3386 O O . TYR B 1 75 ? 9.602 -38.062 -10.172 1 98.88 75 TYR B O 1
ATOM 3394 N N . VAL B 1 76 ? 10.422 -38.031 -8.078 1 98.88 76 VAL B N 1
ATOM 3395 C CA . VAL B 1 76 ? 11.781 -37.75 -8.508 1 98.88 76 VAL B CA 1
ATOM 3396 C C . VAL B 1 76 ? 12.383 -38.969 -9.18 1 98.88 76 VAL B C 1
ATOM 3398 O O . VAL B 1 76 ? 12.336 -40.062 -8.633 1 98.88 76 VAL B O 1
ATOM 3401 N N . VAL B 1 77 ? 12.891 -38.781 -10.344 1 98.69 77 VAL B N 1
ATOM 3402 C CA . VAL B 1 77 ? 13.586 -39.844 -11.055 1 98.69 77 VAL B CA 1
ATOM 3403 C C . VAL B 1 77 ? 15.086 -39.75 -10.805 1 98.69 77 VAL B C 1
ATOM 3405 O O . VAL B 1 77 ? 15.75 -40.75 -10.547 1 98.69 77 VAL B O 1
ATOM 3408 N N . ARG B 1 78 ? 15.602 -38.531 -10.969 1 98.06 78 ARG B N 1
ATOM 3409 C CA . ARG B 1 78 ? 17 -38.188 -10.742 1 98.06 78 ARG B CA 1
ATOM 3410 C C . ARG B 1 78 ? 17.141 -36.812 -10.133 1 98.06 78 ARG B C 1
ATOM 3412 O O . ARG B 1 78 ? 16.328 -35.906 -10.391 1 98.06 78 ARG B O 1
ATOM 3419 N N . SER B 1 79 ? 18.156 -36.656 -9.281 1 98 79 SER B N 1
ATOM 3420 C CA . SER B 1 79 ? 18.484 -35.344 -8.727 1 98 79 SER B CA 1
ATOM 3421 C C . SER B 1 79 ? 19.906 -34.938 -9.055 1 98 79 SER B C 1
ATOM 3423 O O . SER B 1 79 ? 20.828 -35.781 -9.031 1 98 79 SER B O 1
ATOM 3425 N N . GLY B 1 80 ? 20.031 -33.719 -9.453 1 97.94 80 GLY B N 1
ATOM 3426 C CA . GLY B 1 80 ? 21.375 -33.188 -9.656 1 97.94 80 GLY B CA 1
ATOM 3427 C C . GLY B 1 80 ? 22.219 -33.188 -8.398 1 97.94 80 GLY B C 1
ATOM 3428 O O . GLY B 1 80 ? 21.688 -33.281 -7.289 1 97.94 80 GLY B O 1
ATOM 3429 N N . SER B 1 81 ? 23.516 -32.969 -8.562 1 97.81 81 SER B N 1
ATOM 3430 C CA . SER B 1 81 ? 24.484 -33.156 -7.484 1 97.81 81 SER B CA 1
ATOM 3431 C C . SER B 1 81 ? 24.328 -32.062 -6.422 1 97.81 81 SER B C 1
ATOM 3433 O O . SER B 1 81 ? 24.703 -32.25 -5.266 1 97.81 81 SER B O 1
ATOM 3435 N N . ALA B 1 82 ? 23.75 -30.922 -6.742 1 98.19 82 ALA B N 1
ATOM 3436 C CA . ALA B 1 82 ? 23.641 -29.812 -5.793 1 98.19 82 ALA B CA 1
ATOM 3437 C C . ALA B 1 82 ? 22.297 -29.828 -5.086 1 98.19 82 ALA B C 1
ATOM 3439 O O . ALA B 1 82 ? 22.062 -29.031 -4.164 1 98.19 82 ALA B O 1
ATOM 3440 N N . VAL B 1 83 ? 21.406 -30.656 -5.527 1 98.44 83 VAL B N 1
ATOM 3441 C CA . VAL B 1 83 ? 20.078 -30.75 -4.922 1 98.44 83 VAL B CA 1
ATOM 3442 C C . VAL B 1 83 ? 20.109 -31.766 -3.775 1 98.44 83 VAL B C 1
ATOM 3444 O O . VAL B 1 83 ? 20.359 -32.938 -3.994 1 98.44 83 VAL B O 1
ATOM 3447 N N . THR B 1 84 ? 19.797 -31.297 -2.537 1 98.12 84 THR B N 1
ATOM 3448 C CA . THR B 1 84 ? 19.984 -32.188 -1.385 1 98.12 84 THR B CA 1
ATOM 3449 C C . THR B 1 84 ? 18.656 -32.469 -0.696 1 98.12 84 THR B C 1
ATOM 3451 O O . THR B 1 84 ? 18.578 -33.375 0.144 1 98.12 84 THR B O 1
ATOM 3454 N N . HIS B 1 85 ? 17.625 -31.781 -1.04 1 98.31 85 HIS B N 1
ATOM 3455 C CA . HIS B 1 85 ? 16.391 -31.859 -0.265 1 98.31 85 HIS B CA 1
ATOM 3456 C C . HIS B 1 85 ? 15.453 -32.906 -0.848 1 98.31 85 HIS B C 1
ATOM 3458 O O . HIS B 1 85 ? 14.375 -33.156 -0.299 1 98.31 85 HIS B O 1
ATOM 3464 N N . VAL B 1 86 ? 15.875 -33.594 -1.971 1 98.69 86 VAL B N 1
ATOM 3465 C CA . VAL B 1 86 ? 15.102 -34.688 -2.531 1 98.69 86 VAL B CA 1
ATOM 3466 C C . VAL B 1 86 ? 16.047 -35.781 -3.053 1 98.69 86 VAL B C 1
ATOM 3468 O O . VAL B 1 86 ? 17.219 -35.531 -3.289 1 98.69 86 VAL B O 1
ATOM 3471 N N . GLN B 1 87 ? 15.5 -36.938 -3.281 1 98.31 87 GLN B N 1
ATOM 3472 C CA . GLN B 1 87 ? 16.188 -38.094 -3.879 1 98.31 87 GLN B CA 1
ATOM 3473 C C . GLN B 1 87 ? 15.234 -38.906 -4.754 1 98.31 87 GLN B C 1
ATOM 3475 O O . GLN B 1 87 ? 14.016 -38.75 -4.648 1 98.31 87 GLN B O 1
ATOM 3480 N N . PRO B 1 88 ? 15.812 -39.781 -5.621 1 98.62 88 PRO B N 1
ATOM 3481 C CA . PRO B 1 88 ? 14.953 -40.594 -6.473 1 98.62 88 PRO B CA 1
ATOM 3482 C C . PRO B 1 88 ? 13.906 -41.375 -5.676 1 98.62 88 PRO B C 1
ATOM 3484 O O . PRO B 1 88 ? 14.219 -41.938 -4.629 1 98.62 88 PRO B O 1
ATOM 3487 N N . GLY B 1 89 ? 12.703 -41.281 -6.109 1 98.56 89 GLY B N 1
ATOM 3488 C CA . GLY B 1 89 ? 11.602 -42 -5.453 1 98.56 89 GLY B CA 1
ATOM 3489 C C . GLY B 1 89 ? 10.734 -41.062 -4.609 1 98.56 89 GLY B C 1
ATOM 3490 O O . GLY B 1 89 ? 9.609 -41.438 -4.258 1 98.56 89 GLY B O 1
ATOM 3491 N N . ASP B 1 90 ? 11.25 -39.906 -4.258 1 98.81 90 ASP B N 1
ATOM 3492 C CA . ASP B 1 90 ? 10.5 -38.969 -3.428 1 98.81 90 ASP B CA 1
ATOM 3493 C C . ASP B 1 90 ? 9.281 -38.438 -4.176 1 98.81 90 ASP B C 1
ATOM 3495 O O . ASP B 1 90 ? 9.359 -38.125 -5.363 1 98.81 90 ASP B O 1
ATOM 3499 N N . ALA B 1 91 ? 8.07 -38.312 -3.48 1 98.88 91 ALA B N 1
ATOM 3500 C CA . ALA B 1 91 ? 6.895 -37.625 -3.982 1 98.88 91 ALA B CA 1
ATOM 3501 C C . ALA B 1 91 ? 7.078 -36.094 -3.869 1 98.88 91 ALA B C 1
ATOM 3503 O O . ALA B 1 91 ? 7.598 -35.594 -2.865 1 98.88 91 ALA B O 1
ATOM 3504 N N . VAL B 1 92 ? 6.684 -35.406 -4.91 1 98.94 92 VAL B N 1
ATOM 3505 C CA . VAL B 1 92 ? 6.918 -33.938 -4.898 1 98.94 92 VAL B CA 1
ATOM 3506 C C . VAL B 1 92 ? 5.695 -33.219 -5.445 1 98.94 92 VAL B C 1
ATOM 3508 O O . VAL B 1 92 ? 4.957 -33.781 -6.266 1 98.94 92 VAL B O 1
ATOM 3511 N N . LEU B 1 93 ? 5.363 -32.125 -4.949 1 98.94 93 LEU B N 1
ATOM 3512 C CA . LEU B 1 93 ? 4.578 -31.062 -5.578 1 98.94 93 LEU B CA 1
ATOM 3513 C C . LEU B 1 93 ? 5.48 -29.938 -6.082 1 98.94 93 LEU B C 1
ATOM 3515 O O . LEU B 1 93 ? 6.504 -29.625 -5.461 1 98.94 93 LEU B O 1
ATOM 3519 N N . LEU B 1 94 ? 5.125 -29.359 -7.234 1 98.94 94 LEU B N 1
ATOM 3520 C CA . LEU B 1 94 ? 6.031 -28.406 -7.879 1 98.94 94 LEU B CA 1
ATOM 3521 C C . LEU B 1 94 ? 5.441 -27 -7.863 1 98.94 94 LEU B C 1
ATOM 3523 O O . LEU B 1 94 ? 4.227 -26.828 -7.973 1 98.94 94 LEU B O 1
ATOM 3527 N N . SER B 1 95 ? 6.309 -26.016 -7.648 1 98.75 95 SER B N 1
ATOM 3528 C CA . SER B 1 95 ? 5.926 -24.609 -7.625 1 98.75 95 SER B CA 1
ATOM 3529 C C . SER B 1 95 ? 6.898 -23.766 -8.438 1 98.75 95 SER B C 1
ATOM 3531 O O . SER B 1 95 ? 7.406 -24.203 -9.469 1 98.75 95 SER B O 1
ATOM 3533 N N . PHE B 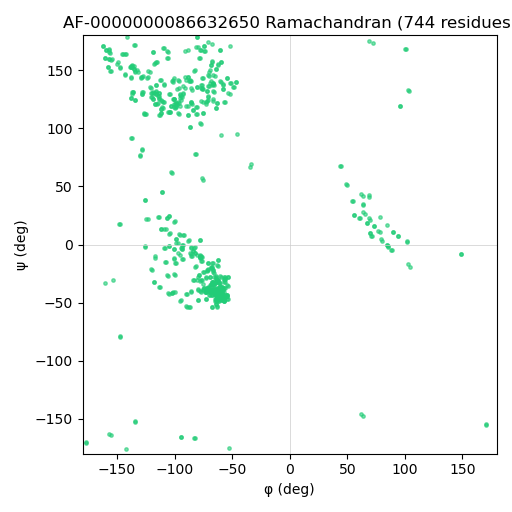1 96 ? 7.074 -22.516 -8.148 1 98.69 96 PHE B N 1
ATOM 3534 C CA . PHE B 1 96 ? 7.855 -21.578 -8.953 1 98.69 96 PHE B CA 1
ATOM 3535 C C . PHE B 1 96 ? 9.32 -21.594 -8.523 1 98.69 96 PHE B C 1
ATOM 3537 O O . PHE B 1 96 ? 9.672 -22.203 -7.512 1 98.69 96 PHE B O 1
ATOM 3544 N N . SER B 1 97 ? 10.133 -20.984 -9.367 1 98.62 97 SER B N 1
ATOM 3545 C CA . SER B 1 97 ? 11.555 -20.875 -9.086 1 98.62 97 SER B CA 1
ATOM 3546 C C . SER B 1 97 ? 11.945 -19.422 -8.773 1 98.62 97 SER B C 1
ATOM 3548 O O . SER B 1 97 ? 11.086 -18.531 -8.766 1 98.62 97 SER B O 1
ATOM 3550 N N . TYR B 1 98 ? 13.125 -19.203 -8.305 1 98.62 98 TYR B N 1
ATOM 3551 C CA . TYR B 1 98 ? 13.664 -17.906 -7.922 1 98.62 98 TYR B CA 1
ATOM 3552 C C . TYR B 1 98 ? 15.188 -17.922 -7.953 1 98.62 98 TYR B C 1
ATOM 3554 O O . TYR B 1 98 ? 15.805 -18.984 -7.996 1 98.62 98 TYR B O 1
ATOM 3562 N N . CYS B 1 99 ? 15.859 -16.797 -7.918 1 98.31 99 CYS B N 1
ATOM 3563 C CA . CYS B 1 99 ? 17.312 -16.734 -8.07 1 98.31 99 CYS B CA 1
ATOM 3564 C C . CYS B 1 99 ? 18 -17.094 -6.758 1 98.31 99 CYS B C 1
ATOM 3566 O O . CYS B 1 99 ? 19.094 -17.672 -6.762 1 98.31 99 CYS B O 1
ATOM 3568 N N . GLY B 1 100 ? 17.438 -16.641 -5.637 1 97.94 100 GLY B N 1
ATOM 3569 C CA . GLY B 1 100 ? 18 -16.922 -4.32 1 97.94 100 GLY B CA 1
ATOM 3570 C C . GLY B 1 100 ? 19.078 -15.938 -3.91 1 97.94 100 GLY B C 1
ATOM 3571 O O . GLY B 1 100 ? 19.562 -15.969 -2.775 1 97.94 100 GLY B O 1
ATOM 3572 N N . THR B 1 101 ? 19.422 -14.969 -4.812 1 97.88 101 THR B N 1
ATOM 3573 C CA . THR B 1 101 ? 20.578 -14.125 -4.527 1 97.88 101 THR B CA 1
ATOM 3574 C C . THR B 1 101 ? 20.172 -12.656 -4.445 1 97.88 101 THR B C 1
ATOM 3576 O O . THR B 1 101 ? 20.891 -11.844 -3.869 1 97.88 101 THR B O 1
ATOM 3579 N N . CYS B 1 102 ? 19.078 -12.289 -5.02 1 97.69 102 CYS B N 1
ATOM 3580 C CA . CYS B 1 102 ? 18.672 -10.891 -4.973 1 97.69 102 CYS B CA 1
ATOM 3581 C C . CYS B 1 102 ? 18.141 -10.523 -3.594 1 97.69 102 CYS B C 1
ATOM 3583 O O . CYS B 1 102 ? 17.906 -11.398 -2.762 1 97.69 102 CYS B O 1
ATOM 3585 N N . HIS B 1 103 ? 17.906 -9.25 -3.32 1 96.88 103 HIS B N 1
ATOM 3586 C CA . HIS B 1 103 ? 17.531 -8.789 -1.984 1 96.88 103 HIS B CA 1
ATOM 3587 C C . HIS B 1 103 ? 16.156 -9.312 -1.581 1 96.88 103 HIS B C 1
ATOM 3589 O O . HIS B 1 103 ? 15.938 -9.641 -0.414 1 96.88 103 HIS B O 1
ATOM 3595 N N . VAL B 1 104 ? 15.266 -9.484 -2.531 1 98 104 VAL B N 1
ATOM 3596 C CA . VAL B 1 104 ? 13.914 -9.93 -2.201 1 98 104 VAL B CA 1
ATOM 3597 C C . VAL B 1 104 ? 13.938 -11.398 -1.809 1 98 104 VAL B C 1
ATOM 3599 O O . VAL B 1 104 ? 13.227 -11.82 -0.894 1 98 104 VAL B O 1
ATOM 3602 N N . CYS B 1 105 ? 14.711 -12.188 -2.533 1 98.06 105 CYS B N 1
ATOM 3603 C CA . CYS B 1 105 ? 14.852 -13.594 -2.189 1 98.06 105 CYS B CA 1
ATOM 3604 C C . CYS B 1 105 ? 15.469 -13.758 -0.806 1 98.06 105 CYS B C 1
ATOM 3606 O O . CYS B 1 105 ? 15.016 -14.586 -0.014 1 98.06 105 CYS B O 1
ATOM 3608 N N . LYS B 1 106 ? 16.438 -12.953 -0.542 1 97.19 106 LYS B N 1
ATOM 3609 C CA . LYS B 1 106 ? 17.109 -13.023 0.75 1 97.19 106 LYS B CA 1
ATOM 3610 C C . LYS B 1 106 ? 16.172 -12.617 1.884 1 97.19 106 LYS B C 1
ATOM 3612 O O . LYS B 1 106 ? 16.281 -13.141 2.996 1 97.19 106 LYS B O 1
ATOM 3617 N N . ASP B 1 107 ? 15.281 -11.711 1.575 1 95.62 107 ASP B N 1
ATOM 3618 C CA . ASP B 1 107 ? 14.336 -11.234 2.58 1 95.62 107 ASP B CA 1
ATOM 3619 C C . ASP B 1 107 ? 13.156 -12.188 2.73 1 95.62 107 ASP B C 1
ATOM 3621 O O . ASP B 1 107 ? 12.289 -11.984 3.586 1 95.62 107 ASP B O 1
ATOM 3625 N N . GLY B 1 108 ? 13.039 -13.188 1.903 1 96.44 108 GLY B N 1
ATOM 3626 C CA . GLY B 1 108 ? 12.039 -14.227 2.061 1 96.44 108 GLY B CA 1
ATOM 3627 C C . GLY B 1 108 ? 10.852 -14.062 1.13 1 96.44 108 GLY B C 1
ATOM 3628 O O . GLY B 1 108 ? 9.898 -14.836 1.188 1 96.44 108 GLY B O 1
ATOM 3629 N N . TYR B 1 109 ? 10.883 -13.047 0.264 1 97.62 109 TYR B N 1
ATOM 3630 C CA . TYR B 1 109 ? 9.797 -12.805 -0.68 1 97.62 109 TYR B CA 1
ATOM 3631 C C . TYR B 1 109 ? 10.172 -13.281 -2.078 1 97.62 109 TYR B C 1
ATOM 3633 O O . TYR B 1 109 ? 10.086 -12.516 -3.043 1 97.62 109 TYR B O 1
ATOM 3641 N N . ARG B 1 110 ? 10.414 -14.562 -2.193 1 98.12 110 ARG B N 1
ATOM 3642 C CA . ARG B 1 110 ? 11 -15.195 -3.375 1 98.12 110 ARG B CA 1
ATOM 3643 C C . ARG B 1 110 ? 10.07 -15.047 -4.582 1 98.12 110 ARG B C 1
ATOM 3645 O O . ARG B 1 110 ? 10.539 -15.008 -5.723 1 98.12 110 ARG B O 1
ATOM 3652 N N . SER B 1 111 ? 8.758 -14.945 -4.309 1 97.94 111 SER B N 1
ATOM 3653 C CA . SER B 1 111 ? 7.801 -14.828 -5.398 1 97.94 111 SER B CA 1
ATOM 3654 C C . SER B 1 111 ? 7.961 -13.5 -6.137 1 97.94 111 SER B C 1
ATOM 3656 O O . SER B 1 111 ? 7.453 -13.336 -7.246 1 97.94 111 SER B O 1
ATOM 3658 N N . HIS B 1 112 ? 8.656 -12.539 -5.555 1 98.56 112 HIS B N 1
ATOM 3659 C CA . HIS B 1 112 ? 8.914 -11.234 -6.164 1 98.56 112 HIS B CA 1
ATOM 3660 C C . HIS B 1 112 ? 10.367 -11.125 -6.621 1 98.56 112 HIS B C 1
ATOM 3662 O O . HIS B 1 112 ? 10.883 -10.016 -6.773 1 98.56 112 HIS B O 1
ATOM 3668 N N . CYS B 1 113 ? 11.008 -12.242 -6.84 1 98.5 113 CYS B N 1
ATOM 3669 C CA . CYS B 1 113 ? 12.398 -12.297 -7.293 1 98.5 113 CYS B CA 1
ATOM 3670 C C . CYS B 1 113 ? 12.633 -11.328 -8.445 1 98.5 113 CYS B C 1
ATOM 3672 O O . CYS B 1 113 ? 11.812 -11.25 -9.367 1 98.5 113 CYS B O 1
ATOM 3674 N N . LEU B 1 114 ? 13.797 -10.625 -8.477 1 97.94 114 LEU B N 1
ATOM 3675 C CA . LEU B 1 114 ? 14.109 -9.602 -9.477 1 97.94 114 LEU B CA 1
ATOM 3676 C C . LEU B 1 114 ? 14.25 -10.227 -10.859 1 97.94 114 LEU B C 1
ATOM 3678 O O . LEU B 1 114 ? 14.07 -9.547 -11.867 1 97.94 114 LEU B O 1
ATOM 3682 N N . THR B 1 115 ? 14.555 -11.492 -10.906 1 97.75 115 THR B N 1
ATOM 3683 C CA . THR B 1 115 ? 14.727 -12.148 -12.195 1 97.75 115 THR B CA 1
ATOM 3684 C C . THR B 1 115 ? 13.648 -13.211 -12.406 1 97.75 115 THR B C 1
ATOM 3686 O O . THR B 1 115 ? 13.859 -14.188 -13.133 1 97.75 115 THR B O 1
ATOM 3689 N N . PHE B 1 116 ? 12.555 -13.047 -11.734 1 98.06 116 PHE B N 1
ATOM 3690 C CA . PHE B 1 116 ? 11.445 -14 -11.781 1 98.06 116 PHE B CA 1
ATOM 3691 C C . PHE B 1 116 ? 11.008 -14.25 -13.219 1 98.06 116 PHE B C 1
ATOM 3693 O O . PHE B 1 116 ? 10.82 -15.398 -13.625 1 98.06 116 PHE B O 1
ATOM 3700 N N . PHE B 1 117 ? 10.836 -13.203 -13.992 1 96.94 117 PHE B N 1
ATOM 3701 C CA . PHE B 1 117 ? 10.328 -13.305 -15.352 1 96.94 117 PHE B CA 1
ATOM 3702 C C . PHE B 1 117 ? 11.258 -14.141 -16.219 1 96.94 117 PHE B C 1
ATOM 3704 O O . PHE B 1 117 ? 10.812 -15.062 -16.906 1 96.94 117 PHE B O 1
ATOM 3711 N N . ASP B 1 118 ? 12.531 -13.945 -16.156 1 97.62 118 ASP B N 1
ATOM 3712 C CA . ASP B 1 118 ? 13.508 -14.664 -16.953 1 97.62 118 ASP B CA 1
ATOM 3713 C C . ASP B 1 118 ? 13.562 -16.141 -16.562 1 97.62 118 ASP B C 1
ATOM 3715 O O . ASP B 1 118 ? 13.586 -17.016 -17.438 1 97.62 118 ASP B O 1
ATOM 3719 N N . ILE B 1 119 ? 13.484 -16.328 -15.266 1 97.69 119 ILE B N 1
ATOM 3720 C CA . ILE B 1 119 ? 13.641 -17.688 -14.734 1 97.69 119 ILE B CA 1
ATOM 3721 C C . ILE B 1 119 ? 12.375 -18.5 -14.992 1 97.69 119 ILE B C 1
ATOM 3723 O O . ILE B 1 119 ? 12.445 -19.656 -15.398 1 97.69 119 ILE B O 1
ATOM 3727 N N . ASN B 1 120 ? 11.234 -17.859 -14.844 1 98 120 ASN B N 1
ATOM 3728 C CA . ASN B 1 120 ? 9.984 -18.609 -14.742 1 98 120 ASN B CA 1
ATOM 3729 C C . ASN B 1 120 ? 9.164 -18.5 -16.031 1 98 120 ASN B C 1
ATOM 3731 O O . ASN B 1 120 ? 8.367 -19.391 -16.328 1 98 120 ASN B O 1
ATOM 3735 N N . PHE B 1 121 ? 9.32 -17.453 -16.766 1 97 121 PHE B N 1
ATOM 3736 C CA . PHE B 1 121 ? 8.492 -17.281 -17.953 1 97 121 PHE B CA 1
ATOM 3737 C C . PHE B 1 121 ? 9.297 -17.547 -19.219 1 97 121 PHE B C 1
ATOM 3739 O O . PHE B 1 121 ? 8.797 -18.188 -20.156 1 97 121 PHE B O 1
ATOM 3746 N N . MET B 1 122 ? 10.5 -17.078 -19.281 1 96.44 122 MET B N 1
ATOM 3747 C CA . MET B 1 122 ? 11.328 -17.297 -20.469 1 96.44 122 MET B CA 1
ATOM 3748 C C . MET B 1 122 ? 11.93 -18.703 -20.453 1 96.44 122 MET B C 1
ATOM 3750 O O . MET B 1 122 ? 11.82 -19.438 -21.453 1 96.44 122 MET B O 1
ATOM 3754 N N . GLY B 1 123 ? 12.477 -19 -19.297 1 96.12 123 GLY B N 1
ATOM 3755 C CA . GLY B 1 123 ? 13.078 -20.312 -19.172 1 96.12 123 GLY B CA 1
ATOM 3756 C C . GLY B 1 123 ? 14.234 -20.531 -20.125 1 96.12 123 GLY B C 1
ATOM 3757 O O . GLY B 1 123 ? 15.055 -19.625 -20.328 1 96.12 123 GLY B O 1
ATOM 3758 N N . GLU B 1 124 ? 14.414 -21.75 -20.609 1 94.5 124 GLU B N 1
ATOM 3759 C CA . GLU B 1 124 ? 15.508 -22.156 -21.484 1 94.5 124 GLU B CA 1
ATOM 3760 C C . GLU B 1 124 ? 15.164 -23.438 -22.234 1 94.5 124 GLU B C 1
ATOM 3762 O O . GLU B 1 124 ? 14.188 -24.125 -21.891 1 94.5 124 GLU B O 1
ATOM 3767 N N . PRO B 1 125 ? 15.961 -23.781 -23.266 1 94.81 125 PRO B N 1
ATOM 3768 C CA . PRO B 1 125 ? 15.727 -25.062 -23.938 1 94.81 125 PRO B CA 1
ATOM 3769 C C . PRO B 1 125 ? 15.938 -26.266 -23.031 1 94.81 125 PRO B C 1
ATOM 3771 O O . PRO B 1 125 ? 17 -26.391 -22.391 1 94.81 125 PRO B O 1
ATOM 3774 N N . VAL B 1 126 ? 14.992 -27.062 -22.859 1 96.5 126 VAL B N 1
ATOM 3775 C CA . VAL B 1 126 ? 15.047 -28.25 -22.016 1 96.5 126 VAL B CA 1
ATOM 3776 C C . VAL B 1 126 ? 14.828 -29.5 -22.875 1 96.5 126 VAL B C 1
ATOM 3778 O O . VAL B 1 126 ? 15.398 -30.562 -22.594 1 96.5 126 VAL B O 1
ATOM 3781 N N . PHE B 1 127 ? 14.055 -29.375 -23.906 1 96.5 127 PHE B N 1
ATOM 3782 C CA . PHE B 1 127 ? 13.617 -30.484 -24.75 1 96.5 127 PHE B CA 1
ATOM 3783 C C . PHE B 1 127 ? 14.336 -30.469 -26.078 1 96.5 127 PHE B C 1
ATOM 3785 O O . PHE B 1 127 ? 14.984 -29.484 -26.438 1 96.5 127 PHE B O 1
ATOM 3792 N N . SER B 1 128 ? 14.227 -31.609 -26.812 1 90.25 128 SER B N 1
ATOM 3793 C CA . SER B 1 128 ? 14.867 -31.766 -28.109 1 90.25 128 SER B CA 1
ATOM 3794 C C . SER B 1 128 ? 14.367 -30.719 -29.094 1 90.25 128 SER B C 1
ATOM 3796 O O . SER B 1 128 ? 13.266 -30.188 -28.938 1 90.25 128 SER B O 1
ATOM 3798 N N . ASP B 1 129 ? 15.219 -30.469 -30.125 1 91.62 129 ASP B N 1
ATOM 3799 C CA . ASP B 1 129 ? 14.859 -29.656 -31.281 1 91.62 129 ASP B CA 1
ATOM 3800 C C . ASP B 1 129 ? 14.602 -28.203 -30.859 1 91.62 129 ASP B C 1
ATOM 3802 O O . ASP B 1 129 ? 13.711 -27.547 -31.391 1 91.62 129 ASP B O 1
ATOM 3806 N N . GLY B 1 130 ? 15.227 -27.781 -29.766 1 93.06 130 GLY B N 1
ATOM 3807 C CA . GLY B 1 130 ? 15.164 -26.391 -29.375 1 93.06 130 GLY B CA 1
ATOM 3808 C C . GLY B 1 130 ? 13.852 -26.031 -28.688 1 93.06 130 GLY B C 1
ATOM 3809 O O . GLY B 1 130 ? 13.523 -24.844 -28.562 1 93.06 130 GLY B O 1
ATOM 3810 N N . ILE B 1 131 ? 13.039 -27 -28.328 1 97.25 131 ILE B N 1
ATOM 3811 C CA . ILE B 1 131 ? 11.766 -26.781 -27.656 1 97.25 131 ILE B CA 1
ATOM 3812 C C . ILE B 1 131 ? 12.008 -26.219 -26.25 1 97.25 131 ILE B C 1
ATOM 3814 O O . ILE B 1 131 ? 12.734 -26.828 -25.453 1 97.25 131 ILE B O 1
ATOM 3818 N N . GLY B 1 132 ? 11.383 -25.047 -26.016 1 96.88 132 GLY B N 1
ATOM 3819 C CA . GLY B 1 132 ? 11.57 -24.359 -24.75 1 96.88 132 GLY B CA 1
ATOM 3820 C C . GLY B 1 132 ? 10.914 -25.094 -23.578 1 96.88 132 GLY B C 1
ATOM 3821 O O . GLY B 1 132 ? 9.898 -25.766 -23.766 1 96.88 132 GLY B O 1
ATOM 3822 N N . GLY B 1 133 ? 11.328 -25.062 -22.375 1 96.81 133 GLY B N 1
ATOM 3823 C CA . GLY B 1 133 ? 10.805 -25.484 -21.094 1 96.81 133 GLY B CA 1
ATOM 3824 C C . GLY B 1 133 ? 11.148 -24.531 -19.969 1 96.81 133 GLY B C 1
ATOM 3825 O O . GLY B 1 133 ? 11.219 -23.312 -20.172 1 96.81 133 GLY B O 1
ATOM 3826 N N . ARG B 1 134 ? 10.789 -24.859 -18.75 1 84.81 134 ARG B N 1
ATOM 3827 C CA . ARG B 1 134 ? 11.195 -24.172 -17.547 1 84.81 134 ARG B CA 1
ATOM 3828 C C . ARG B 1 134 ? 10.391 -22.891 -17.344 1 84.81 134 ARG B C 1
ATOM 3830 O O . ARG B 1 134 ? 10.852 -21.953 -16.688 1 84.81 134 ARG B O 1
ATOM 3837 N N . PHE B 1 135 ? 9.367 -22.984 -17.922 1 96.94 135 PHE B N 1
ATOM 3838 C CA . PHE B 1 135 ? 8.227 -22.172 -17.5 1 96.94 135 PHE B CA 1
ATOM 3839 C C . PHE B 1 135 ? 7.945 -22.344 -16.016 1 96.94 135 PHE B C 1
ATOM 3841 O O . PHE B 1 135 ? 8.867 -22.562 -15.227 1 96.94 135 PHE B O 1
ATOM 3848 N N . PHE B 1 136 ? 7.117 -21.969 -15.266 1 80.81 136 PHE B N 1
ATOM 3849 C CA . PHE B 1 136 ? 7.227 -21.766 -13.82 1 80.81 136 PHE B CA 1
ATOM 3850 C C . PHE B 1 136 ? 7.598 -23.062 -13.117 1 80.81 136 PHE B C 1
ATOM 3852 O O . PHE B 1 136 ? 6.875 -24.062 -13.219 1 80.81 136 PHE B O 1
ATOM 3859 N N . GLY B 1 137 ? 9.172 -22.812 -13.086 1 69.69 137 GLY B N 1
ATOM 3860 C CA . GLY B 1 137 ? 10.398 -23.531 -13.43 1 69.69 137 GLY B CA 1
ATOM 3861 C C . GLY B 1 137 ? 10.305 -25.031 -13.172 1 69.69 137 GLY B C 1
ATOM 3862 O O . GLY B 1 137 ? 11.328 -25.688 -12.961 1 69.69 137 GLY B O 1
ATOM 3863 N N . GLN B 1 138 ? 9.25 -25.641 -14.172 1 98.44 138 GLN B N 1
ATOM 3864 C CA . GLN B 1 138 ? 9 -27.078 -14.164 1 98.44 138 GLN B CA 1
ATOM 3865 C C . GLN B 1 138 ? 8.5 -27.562 -15.523 1 98.44 138 GLN B C 1
ATOM 3867 O O . GLN B 1 138 ? 8.789 -28.688 -15.922 1 98.44 138 GLN B O 1
ATOM 3872 N N . SER B 1 139 ? 7.785 -26.781 -16.312 1 98.69 139 SER B N 1
ATOM 3873 C CA . SER B 1 139 ? 7.16 -27.234 -17.562 1 98.69 139 SER B CA 1
ATOM 3874 C C . SER B 1 139 ? 6.5 -28.594 -17.391 1 98.69 139 SER B C 1
ATOM 3876 O O . SER B 1 139 ? 6.84 -29.547 -18.094 1 98.69 139 SER B O 1
ATOM 3878 N N . SER B 1 140 ? 5.453 -28.578 -16.594 1 98.81 140 SER B N 1
ATOM 3879 C CA . SER B 1 140 ? 4.891 -29.828 -16.109 1 98.81 140 SER B CA 1
ATOM 3880 C C . SER B 1 140 ? 3.918 -30.422 -17.125 1 98.81 140 SER B C 1
ATOM 3882 O O . SER B 1 140 ? 3.445 -31.547 -16.953 1 98.81 140 SER B O 1
ATOM 3884 N N . LEU B 1 141 ? 3.613 -29.75 -18.203 1 98.75 141 LEU B N 1
ATOM 3885 C CA . LEU B 1 141 ? 2.82 -30.375 -19.266 1 98.75 141 LEU B CA 1
ATOM 3886 C C . LEU B 1 141 ? 3.666 -31.344 -20.062 1 98.75 141 LEU B C 1
ATOM 3888 O O . LEU B 1 141 ? 3.74 -31.234 -21.297 1 98.75 141 LEU B O 1
ATOM 3892 N N . ALA B 1 142 ? 4.254 -32.281 -19.391 1 98.75 142 ALA B N 1
ATOM 3893 C CA . ALA B 1 142 ? 5.145 -33.312 -19.891 1 98.75 142 ALA B CA 1
ATOM 3894 C C . ALA B 1 142 ? 5.141 -34.531 -18.969 1 98.75 142 ALA B C 1
ATOM 3896 O O . ALA B 1 142 ? 4.984 -34.406 -17.75 1 98.75 142 ALA B O 1
ATOM 3897 N N . ARG B 1 143 ? 5.348 -35.688 -19.531 1 98.69 143 ARG B N 1
ATOM 3898 C CA . ARG B 1 143 ? 5.434 -36.906 -18.719 1 98.69 143 ARG B CA 1
ATOM 3899 C C . ARG B 1 143 ? 6.668 -36.875 -17.828 1 98.69 143 ARG B C 1
ATOM 3901 O O . ARG B 1 143 ? 6.645 -37.375 -16.703 1 98.69 143 ARG B O 1
ATOM 3908 N N . H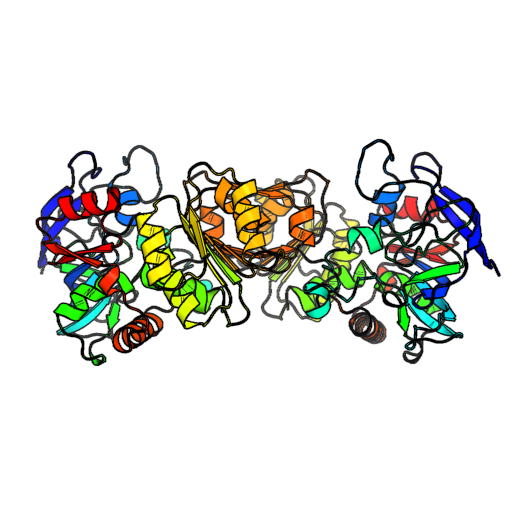IS B 1 144 ? 7.734 -36.438 -18.375 1 98.62 144 HIS B N 1
ATOM 3909 C CA . HIS B 1 144 ? 8.961 -36.125 -17.641 1 98.62 144 HIS B CA 1
ATOM 3910 C C . HIS B 1 144 ? 9.461 -34.719 -17.953 1 98.62 144 HIS B C 1
ATOM 3912 O O . HIS B 1 144 ? 9.367 -34.25 -19.094 1 98.62 144 HIS B O 1
ATOM 3918 N N . SER B 1 145 ? 10.008 -34.094 -16.969 1 98.38 145 SER B N 1
ATOM 3919 C CA . SER B 1 145 ? 10.555 -32.781 -17.203 1 98.38 145 SER B CA 1
ATOM 3920 C C . SER B 1 145 ? 11.773 -32.5 -16.328 1 98.38 145 SER B C 1
ATOM 3922 O O . SER B 1 145 ? 11.945 -33.156 -15.289 1 98.38 145 SER B O 1
ATOM 3924 N N . VAL B 1 146 ? 12.656 -31.641 -16.859 1 98.25 146 VAL B N 1
ATOM 3925 C CA . VAL B 1 146 ? 13.727 -31.078 -16.047 1 98.25 146 VAL B CA 1
ATOM 3926 C C . VAL B 1 146 ? 13.195 -29.906 -15.219 1 98.25 146 VAL B C 1
ATOM 3928 O O . VAL B 1 146 ? 12.75 -28.906 -15.781 1 98.25 146 VAL B O 1
ATOM 3931 N N . VAL B 1 147 ? 13.25 -30.016 -13.883 1 98.62 147 VAL B N 1
ATOM 3932 C CA . VAL B 1 147 ? 12.656 -29.062 -12.953 1 98.62 147 VAL B CA 1
ATOM 3933 C C . VAL B 1 147 ? 13.75 -28.391 -12.133 1 98.62 147 VAL B C 1
ATOM 3935 O O . VAL B 1 147 ? 14.711 -29.047 -11.719 1 98.62 147 VAL B O 1
ATOM 3938 N N . SER B 1 148 ? 13.625 -27.047 -11.938 1 98.62 148 SER B N 1
ATOM 3939 C CA . SER B 1 148 ? 14.539 -26.391 -11.008 1 98.62 148 SER B CA 1
ATOM 3940 C C . SER B 1 148 ? 14.438 -27 -9.617 1 98.62 148 SER B C 1
ATOM 3942 O O . SER B 1 148 ? 13.344 -27.203 -9.094 1 98.62 148 SER B O 1
ATOM 3944 N N . GLY B 1 149 ? 15.586 -27.281 -9.016 1 98.69 149 GLY B N 1
ATOM 3945 C CA . GLY B 1 149 ? 15.562 -27.781 -7.648 1 98.69 149 GLY B CA 1
ATOM 3946 C C . GLY B 1 149 ? 14.781 -26.875 -6.711 1 98.69 149 GLY B C 1
ATOM 3947 O O . GLY B 1 149 ? 14.156 -27.359 -5.762 1 98.69 149 GLY B O 1
ATOM 3948 N N . LYS B 1 150 ? 14.695 -25.594 -6.957 1 98.31 150 LYS B N 1
ATOM 3949 C CA . LYS B 1 150 ? 14.031 -24.594 -6.117 1 98.31 150 LYS B CA 1
ATOM 3950 C C . LYS B 1 150 ? 12.516 -24.672 -6.266 1 98.31 150 LYS B C 1
ATOM 3952 O O . LYS B 1 150 ? 11.781 -24.125 -5.441 1 98.31 150 LYS B O 1
ATOM 3957 N N . SER B 1 151 ? 12.047 -25.359 -7.281 1 98.62 151 SER B N 1
ATOM 3958 C CA . SER B 1 151 ? 10.617 -25.484 -7.555 1 98.62 151 SER B CA 1
ATOM 3959 C C . SER B 1 151 ? 10.039 -26.75 -6.926 1 98.62 151 SER B C 1
ATOM 3961 O O . SER B 1 151 ? 8.836 -26.984 -7.016 1 98.62 151 SER B O 1
ATOM 3963 N N . VAL B 1 152 ? 10.867 -27.562 -6.312 1 98.88 152 VAL B N 1
ATOM 3964 C CA . VAL B 1 152 ? 10.469 -28.891 -5.871 1 98.88 152 VAL B CA 1
ATOM 3965 C C . VAL B 1 152 ? 10.156 -28.875 -4.379 1 98.88 152 VAL B C 1
ATOM 3967 O O . VAL B 1 152 ? 11.008 -28.5 -3.564 1 98.88 152 VAL B O 1
ATOM 3970 N N . VAL B 1 153 ? 8.977 -29.219 -3.994 1 98.88 153 VAL B N 1
ATOM 3971 C CA . VAL B 1 153 ? 8.562 -29.391 -2.605 1 98.88 153 VAL B CA 1
ATOM 3972 C C . VAL B 1 153 ? 8.445 -30.875 -2.279 1 98.88 153 VAL B C 1
ATOM 3974 O O . VAL B 1 153 ? 7.602 -31.578 -2.85 1 98.88 153 VAL B O 1
ATOM 3977 N N . ASN B 1 154 ? 9.297 -31.312 -1.404 1 98.88 154 ASN B N 1
ATOM 3978 C CA . ASN B 1 154 ? 9.266 -32.719 -0.987 1 98.88 154 ASN B CA 1
ATOM 3979 C C . ASN B 1 154 ? 8.062 -33 -0.095 1 98.88 154 ASN B C 1
ATOM 3981 O O . ASN B 1 154 ? 7.918 -32.406 0.975 1 98.88 154 ASN B O 1
ATOM 3985 N N . VAL B 1 155 ? 7.219 -33.906 -0.503 1 98.81 155 VAL B N 1
ATOM 3986 C CA . VAL B 1 155 ? 6.023 -34.188 0.279 1 98.81 155 VAL B CA 1
ATOM 3987 C C . VAL B 1 155 ? 5.988 -35.688 0.64 1 98.81 155 VAL B C 1
ATOM 3989 O O . VAL B 1 155 ? 4.922 -36.219 0.929 1 98.81 155 VAL B O 1
ATOM 3992 N N . SER B 1 156 ? 7.094 -36.344 0.621 1 98.44 156 SER B N 1
ATOM 3993 C CA . SER B 1 156 ? 7.188 -37.781 0.835 1 98.44 156 SER B CA 1
ATOM 3994 C C . SER B 1 156 ? 6.711 -38.188 2.232 1 98.44 156 SER B C 1
ATOM 3996 O O . SER B 1 156 ? 6.176 -39.281 2.434 1 98.44 156 SER B O 1
ATOM 3998 N N . ASP B 1 157 ? 6.902 -37.281 3.123 1 97.94 157 ASP B N 1
ATOM 3999 C CA . ASP B 1 157 ? 6.617 -37.594 4.516 1 97.94 157 ASP B CA 1
ATOM 4000 C C . ASP B 1 157 ? 5.156 -37.312 4.859 1 97.94 157 ASP B C 1
ATOM 4002 O O . ASP B 1 157 ? 4.719 -37.562 5.984 1 97.94 157 ASP B O 1
ATOM 4006 N N . LEU B 1 158 ? 4.41 -36.938 3.914 1 98.38 158 LEU B N 1
ATOM 4007 C CA . LEU B 1 158 ? 3.047 -36.5 4.219 1 98.38 158 LEU B CA 1
ATOM 4008 C C . LEU B 1 158 ? 2.051 -37.625 3.951 1 98.38 158 LEU B C 1
ATOM 4010 O O . LEU B 1 158 ? 0.844 -37.438 4.117 1 98.38 158 LEU B O 1
ATOM 4014 N N . GLY B 1 159 ? 2.516 -38.812 3.516 1 97.5 159 GLY B N 1
ATOM 4015 C CA . GLY B 1 159 ? 1.667 -39.969 3.338 1 97.5 159 GLY B CA 1
ATOM 4016 C C . GLY B 1 159 ? 0.682 -39.812 2.193 1 97.5 159 GLY B C 1
ATOM 4017 O O . GLY B 1 159 ? -0.472 -40.25 2.303 1 97.5 159 GLY B O 1
ATOM 4018 N N . LEU B 1 160 ? 1.124 -39.281 1.098 1 98.38 160 LEU B N 1
ATOM 4019 C CA . LEU B 1 160 ? 0.24 -39.031 -0.038 1 98.38 160 LEU B CA 1
ATOM 4020 C C . LEU B 1 160 ? 0.26 -40.219 -1.006 1 98.38 160 LEU B C 1
ATOM 4022 O O . LEU B 1 160 ? 1.325 -40.75 -1.317 1 98.38 160 LEU B O 1
ATOM 4026 N N . SER B 1 161 ? -0.909 -40.594 -1.455 1 98.31 161 SER B N 1
ATOM 4027 C CA . SER B 1 161 ? -1.026 -41.594 -2.525 1 98.31 161 SER B CA 1
ATOM 4028 C C . SER B 1 161 ? -0.819 -40.938 -3.893 1 98.31 161 SER B C 1
ATOM 4030 O O . SER B 1 161 ? -0.751 -39.719 -4.008 1 98.31 161 SER B O 1
ATOM 4032 N N . ARG B 1 162 ? -0.696 -41.812 -4.867 1 97.5 162 ARG B N 1
ATOM 4033 C CA . ARG B 1 162 ? -0.613 -41.344 -6.242 1 97.5 162 ARG B CA 1
ATOM 4034 C C . ARG B 1 162 ? -1.837 -40.5 -6.605 1 97.5 162 ARG B C 1
ATOM 4036 O O . ARG B 1 162 ? -1.717 -39.469 -7.277 1 97.5 162 ARG B O 1
ATOM 4043 N N . ASP B 1 163 ? -2.967 -40.969 -6.152 1 97.69 163 ASP B N 1
ATOM 4044 C CA . ASP B 1 163 ? -4.207 -40.25 -6.422 1 97.69 163 ASP B CA 1
ATOM 4045 C C . ASP B 1 163 ? -4.223 -38.875 -5.715 1 97.69 163 ASP B C 1
ATOM 4047 O O . ASP B 1 163 ? -4.773 -37.906 -6.234 1 97.69 163 ASP B O 1
ATOM 4051 N N . ASP B 1 164 ? -3.682 -38.812 -4.484 1 98.12 164 ASP B N 1
ATOM 4052 C CA . ASP B 1 164 ? -3.561 -37.531 -3.787 1 98.12 164 ASP B CA 1
ATOM 4053 C C . ASP B 1 164 ? -2.693 -36.562 -4.578 1 98.12 164 ASP B C 1
ATOM 4055 O O . ASP B 1 164 ? -3.033 -35.375 -4.711 1 98.12 164 ASP B O 1
ATOM 4059 N N . LEU B 1 165 ? -1.594 -37.031 -5.086 1 98.38 165 LEU B N 1
ATOM 4060 C CA . LEU B 1 165 ? -0.691 -36.219 -5.863 1 98.38 165 LEU B CA 1
ATOM 4061 C C . LEU B 1 165 ? -1.398 -35.625 -7.09 1 98.38 165 LEU B C 1
ATOM 4063 O O . LEU B 1 165 ? -1.172 -34.469 -7.465 1 98.38 165 LEU B O 1
ATOM 4067 N N . LYS B 1 166 ? -2.242 -36.469 -7.754 1 97.62 166 LYS B N 1
ATOM 4068 C CA . LYS B 1 166 ? -3.018 -36 -8.898 1 97.62 166 LYS B CA 1
ATOM 4069 C C . LYS B 1 166 ? -3.914 -34.844 -8.516 1 97.62 166 LYS B C 1
ATOM 4071 O O . LYS B 1 166 ? -3.93 -33.812 -9.203 1 97.62 166 LYS B O 1
ATOM 4076 N N . LEU B 1 167 ? -4.535 -35.031 -7.406 1 97.5 167 LEU B N 1
ATOM 4077 C CA . LEU B 1 167 ? -5.504 -34.062 -6.934 1 97.5 167 LEU B CA 1
ATOM 4078 C C . LEU B 1 167 ? -4.809 -32.75 -6.52 1 97.5 167 LEU B C 1
ATOM 4080 O O . LEU B 1 167 ? -5.348 -31.672 -6.727 1 97.5 167 LEU B O 1
ATOM 4084 N N . LEU B 1 168 ? -3.605 -32.844 -5.965 1 98.44 168 LEU B N 1
ATOM 4085 C CA . LEU B 1 168 ? -2.98 -31.719 -5.266 1 98.44 168 LEU B CA 1
ATOM 4086 C C . LEU B 1 168 ? -1.986 -31 -6.172 1 98.44 168 LEU B C 1
ATOM 4088 O O . LEU B 1 168 ? -1.369 -30.016 -5.762 1 98.44 168 LEU B O 1
ATOM 4092 N N . ALA B 1 169 ? -1.911 -31.422 -7.43 1 98.44 169 ALA B N 1
ATOM 4093 C CA . ALA B 1 169 ? -0.976 -30.828 -8.383 1 98.44 169 ALA B CA 1
ATOM 4094 C C . ALA B 1 169 ? -1.145 -29.312 -8.445 1 98.44 169 ALA B C 1
ATOM 4096 O O . ALA B 1 169 ? -0.159 -28.578 -8.5 1 98.44 169 ALA B O 1
ATOM 4097 N N . PRO B 1 170 ? -2.389 -28.75 -8.32 1 98.06 170 PRO B N 1
ATOM 4098 C CA . PRO B 1 170 ? -2.582 -27.297 -8.477 1 98.06 170 PRO B CA 1
ATOM 4099 C C . PRO B 1 170 ? -2.154 -26.516 -7.242 1 98.06 170 PRO B C 1
ATOM 4101 O O . PRO B 1 170 ? -2.287 -25.281 -7.215 1 98.06 170 PRO B O 1
ATOM 4104 N N . PHE B 1 171 ? -1.593 -27.125 -6.203 1 98.5 171 PHE B N 1
ATOM 4105 C CA . PHE B 1 171 ? -1.219 -26.453 -4.973 1 98.5 171 PHE B CA 1
ATOM 4106 C C . PHE B 1 171 ? -0.017 -25.547 -5.199 1 98.5 171 PHE B C 1
ATOM 4108 O O . PHE B 1 171 ? 0.227 -24.625 -4.418 1 98.5 171 PHE B O 1
ATOM 4115 N N . GLY B 1 172 ? 0.647 -25.766 -6.285 1 97.69 172 GLY B N 1
ATOM 4116 C CA . GLY B 1 172 ? 1.937 -25.109 -6.461 1 97.69 172 GLY B CA 1
ATOM 4117 C C . GLY B 1 172 ? 1.828 -23.719 -7.047 1 97.69 172 GLY B C 1
ATOM 4118 O O . GLY B 1 172 ? 2.838 -23.031 -7.219 1 97.69 172 GLY B O 1
ATOM 4119 N N . CYS B 1 173 ? 0.581 -23.234 -7.398 1 97.62 173 CYS B N 1
ATOM 4120 C CA . CYS B 1 173 ? 0.477 -21.891 -7.977 1 97.62 173 CYS B CA 1
ATOM 4121 C C . CYS B 1 173 ? -0.837 -21.234 -7.582 1 97.62 173 CYS B C 1
ATOM 4123 O O . CYS B 1 173 ? -0.921 -20.578 -6.535 1 97.62 173 CYS B O 1
ATOM 4125 N N . GLY B 1 174 ? -1.936 -21.562 -8.211 1 96.38 174 GLY B N 1
ATOM 4126 C CA . GLY B 1 174 ? -3.191 -20.844 -8.047 1 96.38 174 GLY B CA 1
ATOM 4127 C C . GLY B 1 174 ? -3.734 -20.906 -6.633 1 96.38 174 GLY B C 1
ATOM 4128 O O . GLY B 1 174 ? -4.145 -19.891 -6.07 1 96.38 174 GLY B O 1
ATOM 4129 N N . PHE B 1 175 ? -3.785 -22.141 -6.062 1 98.12 175 PHE B N 1
ATOM 4130 C CA . PHE B 1 175 ? -4.367 -22.312 -4.738 1 98.12 175 PHE B CA 1
ATOM 4131 C C . PHE B 1 175 ? -3.486 -21.672 -3.668 1 98.12 175 PHE B C 1
ATOM 4133 O O . PHE B 1 175 ? -3.988 -21.062 -2.729 1 98.12 175 PHE B O 1
ATOM 4140 N N . GLN B 1 176 ? -2.146 -21.828 -3.854 1 98.31 176 GLN B N 1
ATOM 4141 C CA . GLN B 1 176 ? -1.244 -21.172 -2.92 1 98.31 176 GLN B CA 1
ATOM 4142 C C . GLN B 1 176 ? -1.324 -19.656 -3.064 1 98.31 176 GLN B C 1
ATOM 4144 O O . GLN B 1 176 ? -1.185 -18.922 -2.08 1 98.31 176 GLN B O 1
ATOM 4149 N N . THR B 1 177 ? -1.544 -19.156 -4.297 1 98.38 177 THR B N 1
ATOM 4150 C CA . THR B 1 177 ? -1.664 -17.734 -4.551 1 98.38 177 THR B CA 1
ATOM 4151 C C . THR B 1 177 ? -2.871 -17.156 -3.818 1 98.38 177 THR B C 1
ATOM 4153 O O . THR B 1 177 ? -2.738 -16.203 -3.053 1 98.38 177 THR B O 1
ATOM 4156 N N . GLY B 1 178 ? -4.02 -17.75 -4.035 1 98.56 178 GLY B N 1
ATOM 4157 C CA . GLY B 1 178 ? -5.238 -17.234 -3.43 1 98.56 178 GLY B CA 1
ATOM 4158 C C . GLY B 1 178 ? -5.227 -17.312 -1.915 1 98.56 178 GLY B C 1
ATOM 4159 O O . GLY B 1 178 ? -5.465 -16.312 -1.238 1 98.56 178 GLY B O 1
ATOM 4160 N N . SER B 1 179 ? -4.91 -18.5 -1.362 1 98.81 179 SER B N 1
ATOM 4161 C CA . SER B 1 179 ? -4.938 -18.688 0.085 1 98.81 179 SER B CA 1
ATOM 4162 C C . SER B 1 179 ? -3.82 -17.906 0.764 1 98.81 179 SER B C 1
ATOM 4164 O O . SER B 1 179 ? -4.035 -17.281 1.811 1 98.81 179 SER B O 1
ATOM 4166 N N . GLY B 1 180 ? -2.646 -17.922 0.132 1 98.75 180 GLY B N 1
ATOM 4167 C CA . GLY B 1 180 ? -1.521 -17.188 0.694 1 98.75 180 GLY B CA 1
ATOM 4168 C C . GLY B 1 180 ? -1.744 -15.695 0.739 1 98.75 180 GLY B C 1
ATOM 4169 O O . GLY B 1 180 ? -1.26 -15.016 1.647 1 98.75 180 GLY B O 1
ATOM 4170 N N . THR B 1 181 ? -2.484 -15.148 -0.234 1 98.94 181 THR B N 1
ATOM 4171 C CA . THR B 1 181 ? -2.791 -13.719 -0.23 1 98.94 181 THR B CA 1
ATOM 4172 C C . THR B 1 181 ? -3.631 -13.352 0.99 1 98.94 181 THR B C 1
ATOM 4174 O O . THR B 1 181 ? -3.41 -12.305 1.609 1 98.94 181 THR B O 1
ATOM 4177 N N . VAL B 1 182 ? -4.543 -14.203 1.389 1 98.94 182 VAL B N 1
ATOM 4178 C CA . VAL B 1 182 ? -5.398 -13.953 2.545 1 98.94 182 VAL B CA 1
ATOM 4179 C C . VAL B 1 182 ? -4.586 -14.109 3.83 1 98.94 182 VAL B C 1
ATOM 4181 O O . VAL B 1 182 ? -4.688 -13.281 4.738 1 98.94 182 VAL B O 1
ATOM 4184 N N . ILE B 1 183 ? -3.725 -15.109 3.869 1 98.62 183 ILE B N 1
ATOM 4185 C CA . ILE B 1 183 ? -3.088 -15.508 5.121 1 98.62 183 ILE B CA 1
ATOM 4186 C C . ILE B 1 183 ? -1.783 -14.734 5.301 1 98.62 183 ILE B C 1
ATOM 4188 O O . ILE B 1 183 ? -1.587 -14.07 6.32 1 98.62 183 ILE B O 1
ATOM 4192 N N . ASN B 1 184 ? -0.928 -14.789 4.305 1 98.44 184 ASN B N 1
ATOM 4193 C CA . ASN B 1 184 ? 0.419 -14.242 4.438 1 98.44 184 ASN B CA 1
ATOM 4194 C C . ASN B 1 184 ? 0.456 -12.75 4.121 1 98.44 184 ASN B C 1
ATOM 4196 O O . ASN B 1 184 ? 1.149 -11.992 4.793 1 98.44 184 ASN B O 1
ATOM 4200 N N . VAL B 1 185 ? -0.294 -12.32 3.078 1 98.69 185 VAL B N 1
ATOM 4201 C CA . VAL B 1 185 ? -0.185 -10.953 2.576 1 98.69 185 VAL B CA 1
ATOM 4202 C C . VAL B 1 185 ? -1.125 -10.039 3.357 1 98.69 185 VAL B C 1
ATOM 4204 O O . VAL B 1 185 ? -0.688 -9.055 3.949 1 98.69 185 VAL B O 1
ATOM 4207 N N . ALA B 1 186 ? -2.418 -10.406 3.41 1 98.75 186 ALA B N 1
ATOM 4208 C CA . ALA B 1 186 ? -3.424 -9.594 4.082 1 98.75 186 ALA B CA 1
ATOM 4209 C C . ALA B 1 186 ? -3.373 -9.797 5.594 1 98.75 186 ALA B C 1
ATOM 4211 O O . ALA B 1 186 ? -3.779 -8.914 6.355 1 98.75 186 ALA B O 1
ATOM 4212 N N . ASN B 1 187 ? -2.887 -10.992 6.039 1 98.56 187 ASN B N 1
ATOM 4213 C CA . ASN B 1 187 ? -2.951 -11.375 7.445 1 98.56 187 ASN B CA 1
ATOM 4214 C C . ASN B 1 187 ? -4.355 -11.188 8.016 1 98.56 187 ASN B C 1
ATOM 4216 O O . ASN B 1 187 ? -4.531 -10.5 9.023 1 98.56 187 ASN B O 1
ATOM 4220 N N . ALA B 1 188 ? -5.352 -11.742 7.332 1 98.75 188 ALA B N 1
ATOM 4221 C CA . ALA B 1 188 ? -6.762 -11.547 7.656 1 98.75 188 ALA B CA 1
ATOM 4222 C C . ALA B 1 188 ? -7.09 -12.133 9.031 1 98.75 188 ALA B C 1
ATOM 4224 O O . ALA B 1 188 ? -6.438 -13.07 9.484 1 98.75 188 ALA B O 1
ATOM 4225 N N . SER B 1 189 ? -8.055 -11.594 9.719 1 98.56 189 SER B N 1
ATOM 4226 C CA . SER B 1 189 ? -8.523 -11.977 11.039 1 98.56 189 SER B CA 1
ATOM 4227 C C . SER B 1 189 ? -10.047 -12.039 11.094 1 98.56 189 SER B C 1
ATOM 4229 O O . SER B 1 189 ? -10.719 -11.648 10.133 1 98.56 189 SER B O 1
ATOM 4231 N N . PRO B 1 190 ? -10.578 -12.531 12.156 1 98.56 190 PRO B N 1
ATOM 4232 C CA . PRO B 1 190 ? -12.031 -12.625 12.281 1 98.56 190 PRO B CA 1
ATOM 4233 C C . PRO B 1 190 ? -12.719 -11.258 12.242 1 98.56 190 PRO B C 1
ATOM 4235 O O . PRO B 1 190 ? -13.938 -11.18 12.047 1 98.56 190 PRO B O 1
ATOM 4238 N N . ASP B 1 191 ? -12.023 -10.156 12.375 1 97.75 191 ASP B N 1
ATOM 4239 C CA . ASP B 1 191 ? -12.602 -8.812 12.359 1 97.75 191 ASP B CA 1
ATOM 4240 C C . ASP B 1 191 ? -12.727 -8.289 10.938 1 97.75 191 ASP B C 1
ATOM 4242 O O . ASP B 1 191 ? -13.406 -7.289 10.695 1 97.75 191 ASP B O 1
ATOM 4246 N N . ASP B 1 192 ? -12.18 -9.016 10 1 98.75 192 ASP B N 1
ATOM 4247 C CA . ASP B 1 192 ? -12.047 -8.477 8.648 1 98.75 192 ASP B CA 1
ATOM 4248 C C . ASP B 1 192 ? -13.297 -8.766 7.816 1 98.75 192 ASP B C 1
ATOM 4250 O O . ASP B 1 192 ? -13.945 -9.797 8 1 98.75 192 ASP B O 1
ATOM 4254 N N . CYS B 1 193 ? -13.648 -7.805 6.965 1 98.88 193 CYS B N 1
ATOM 4255 C CA . CYS B 1 193 ? -14.547 -7.926 5.82 1 98.88 193 CYS B CA 1
ATOM 4256 C C . CYS B 1 193 ? -13.766 -7.957 4.516 1 98.88 193 CYS B C 1
ATOM 4258 O O . CYS B 1 193 ? -13.18 -6.953 4.113 1 98.88 193 CYS B O 1
ATOM 4260 N N . ILE B 1 194 ? -13.836 -9.102 3.85 1 98.94 194 ILE B N 1
ATOM 4261 C CA . ILE B 1 194 ? -12.945 -9.305 2.709 1 98.94 194 ILE B CA 1
ATOM 4262 C C . ILE B 1 194 ? -13.773 -9.438 1.433 1 98.94 194 ILE B C 1
ATOM 4264 O O . ILE B 1 194 ? -14.82 -10.086 1.429 1 98.94 194 ILE B O 1
ATOM 4268 N N . THR B 1 195 ? -13.406 -8.664 0.397 1 98.94 195 THR B N 1
ATOM 4269 C CA . THR B 1 195 ? -13.945 -8.852 -0.946 1 98.94 195 THR B CA 1
ATOM 4270 C C . THR B 1 195 ? -12.922 -9.523 -1.854 1 98.94 195 THR B C 1
ATOM 4272 O O . THR B 1 195 ? -11.758 -9.125 -1.888 1 98.94 195 THR B O 1
ATOM 4275 N N . VAL B 1 196 ? -13.297 -10.555 -2.535 1 98.94 196 VAL B N 1
ATOM 4276 C CA . VAL B 1 196 ? -12.484 -11.242 -3.529 1 98.94 196 VAL B CA 1
ATOM 4277 C C . VAL B 1 196 ? -13.141 -11.133 -4.902 1 98.94 196 VAL B C 1
ATOM 4279 O O . VAL B 1 196 ? -14.281 -11.562 -5.09 1 98.94 196 VAL B O 1
ATOM 4282 N N . VAL B 1 197 ? -12.383 -10.539 -5.832 1 98.75 197 VAL B N 1
ATOM 4283 C CA . VAL B 1 197 ? -12.898 -10.352 -7.184 1 98.75 197 VAL B CA 1
ATOM 4284 C C . VAL B 1 197 ? -12.312 -11.422 -8.109 1 98.75 197 VAL B C 1
ATOM 4286 O O . VAL B 1 197 ? -11.094 -11.531 -8.25 1 98.75 197 VAL B O 1
ATOM 4289 N N . GLY B 1 198 ? -13.195 -12.148 -8.789 1 97.25 198 GLY B N 1
ATOM 4290 C CA . GLY B 1 198 ? -12.828 -13.289 -9.609 1 97.25 198 GLY B CA 1
ATOM 4291 C C . GLY B 1 198 ? -12.953 -14.617 -8.891 1 97.25 198 GLY B C 1
ATOM 4292 O O . GLY B 1 198 ? -12.297 -14.836 -7.871 1 97.25 198 GLY B O 1
ATOM 4293 N N . MET B 1 199 ? -13.844 -15.484 -9.469 1 96.88 199 MET B N 1
ATOM 4294 C CA . MET B 1 199 ? -14.094 -16.766 -8.812 1 96.88 199 MET B CA 1
ATOM 4295 C C . MET B 1 199 ? -13.523 -17.922 -9.633 1 96.88 199 MET B C 1
ATOM 4297 O O . MET B 1 199 ? -14.211 -18.906 -9.891 1 96.88 199 MET B O 1
ATOM 4301 N N . GLY B 1 200 ? -12.305 -17.719 -10.094 1 95.62 200 GLY B N 1
ATOM 4302 C CA . GLY B 1 200 ? -11.484 -18.828 -10.562 1 95.62 200 GLY B CA 1
ATOM 4303 C C . GLY B 1 200 ? -10.773 -19.547 -9.438 1 95.62 200 GLY B C 1
ATOM 4304 O O . GLY B 1 200 ? -11.141 -19.422 -8.273 1 95.62 200 GLY B O 1
ATOM 4305 N N . GLY B 1 201 ? -9.805 -20.375 -9.828 1 96 201 GLY B N 1
ATOM 4306 C CA . GLY B 1 201 ? -9.078 -21.141 -8.828 1 96 201 GLY B CA 1
ATOM 4307 C C . GLY B 1 201 ? -8.445 -20.266 -7.754 1 96 201 GLY B C 1
ATOM 4308 O O . GLY B 1 201 ? -8.531 -20.578 -6.566 1 96 201 GLY B O 1
ATOM 4309 N N . VAL B 1 202 ? -7.812 -19.172 -8.141 1 97.5 202 VAL B N 1
ATOM 4310 C CA . VAL B 1 202 ? -7.148 -18.266 -7.207 1 97.5 202 VAL B CA 1
ATOM 4311 C C . VAL B 1 202 ? -8.18 -17.641 -6.266 1 97.5 202 VAL B C 1
ATOM 4313 O O . VAL B 1 202 ? -8.016 -17.672 -5.047 1 97.5 202 VAL B O 1
ATOM 4316 N N . GLY B 1 203 ? -9.25 -17.125 -6.812 1 98.31 203 GLY B N 1
ATOM 4317 C CA . GLY B 1 203 ? -10.273 -16.469 -6.02 1 98.31 203 GLY B CA 1
ATOM 4318 C C . GLY B 1 203 ? -10.984 -17.406 -5.062 1 98.31 203 GLY B C 1
ATOM 4319 O O . GLY B 1 203 ? -11.227 -17.062 -3.906 1 98.31 203 GLY B O 1
ATOM 4320 N N . LEU B 1 204 ? -11.312 -18.594 -5.531 1 98.5 204 LEU B N 1
ATOM 4321 C CA . LEU B 1 204 ? -12.016 -19.547 -4.688 1 98.5 204 LEU B CA 1
ATOM 4322 C C . LEU B 1 204 ? -11.117 -20.047 -3.559 1 98.5 204 LEU B C 1
ATOM 4324 O O . LEU B 1 204 ? -11.586 -20.266 -2.441 1 98.5 204 LEU B O 1
ATOM 4328 N N . ALA B 1 205 ? -9.828 -20.156 -3.877 1 98.56 205 ALA B N 1
ATOM 4329 C CA . ALA B 1 205 ? -8.891 -20.484 -2.809 1 98.56 205 ALA B CA 1
ATOM 4330 C C . ALA B 1 205 ? -8.844 -19.391 -1.756 1 98.56 205 ALA B C 1
ATOM 4332 O O . ALA B 1 205 ? -8.742 -19.656 -0.559 1 98.56 205 ALA B O 1
ATOM 4333 N N . ALA B 1 206 ? -8.922 -18.172 -2.166 1 98.88 206 ALA B N 1
ATOM 4334 C CA . ALA B 1 206 ? -8.961 -17.047 -1.239 1 98.88 206 ALA B CA 1
ATOM 4335 C C . ALA B 1 206 ? -10.234 -17.078 -0.392 1 98.88 206 ALA B C 1
ATOM 4337 O O . ALA B 1 206 ? -10.188 -16.797 0.809 1 98.88 206 ALA B O 1
ATOM 4338 N N . ILE B 1 207 ? -11.383 -17.438 -1.021 1 98.88 207 ILE B N 1
ATOM 4339 C CA . ILE B 1 207 ? -12.648 -17.578 -0.306 1 98.88 207 ILE B CA 1
ATOM 4340 C C . ILE B 1 207 ? -12.508 -18.625 0.798 1 98.88 207 ILE B C 1
ATOM 4342 O O . ILE B 1 207 ? -12.875 -18.359 1.949 1 98.88 207 ILE B O 1
ATOM 4346 N N . ILE B 1 208 ? -11.945 -19.75 0.466 1 98.81 208 ILE B N 1
ATOM 4347 C CA . ILE B 1 208 ? -11.773 -20.828 1.427 1 98.81 208 ILE B CA 1
ATOM 4348 C C . ILE B 1 208 ? -10.883 -20.359 2.576 1 98.81 208 ILE B C 1
ATOM 4350 O O . ILE B 1 208 ? -11.203 -20.578 3.746 1 98.81 208 ILE B O 1
ATOM 4354 N N . ALA B 1 209 ? -9.766 -19.719 2.248 1 98.81 209 ALA B N 1
ATOM 4355 C CA . ALA B 1 209 ? -8.828 -19.25 3.264 1 98.81 209 ALA B CA 1
ATOM 4356 C C . ALA B 1 209 ? -9.484 -18.203 4.172 1 98.81 209 ALA B C 1
ATOM 4358 O O . ALA B 1 209 ? -9.25 -18.203 5.383 1 98.81 209 ALA B O 1
ATOM 4359 N N . ALA B 1 210 ? -10.266 -17.297 3.605 1 98.94 210 ALA B N 1
ATOM 4360 C CA . ALA B 1 210 ? -10.969 -16.297 4.398 1 98.94 210 ALA B CA 1
ATOM 4361 C C . ALA B 1 210 ? -11.93 -16.938 5.391 1 98.94 210 ALA B C 1
ATOM 4363 O O . ALA B 1 210 ? -12.008 -16.516 6.547 1 98.94 210 ALA B O 1
ATOM 4364 N N . LYS B 1 211 ? -12.656 -17.922 4.926 1 98.75 211 LYS B N 1
ATOM 4365 C CA . LYS B 1 211 ? -13.523 -18.688 5.816 1 98.75 211 LYS B CA 1
ATOM 4366 C C . LYS B 1 211 ? -12.727 -19.328 6.949 1 98.75 211 LYS B C 1
ATOM 4368 O O . LYS B 1 211 ? -13.125 -19.25 8.117 1 98.75 211 LYS B O 1
ATOM 4373 N N . ASN B 1 212 ? -11.609 -19.906 6.555 1 98.06 212 ASN B N 1
ATOM 4374 C CA . ASN B 1 212 ? -10.773 -20.578 7.535 1 98.06 212 ASN B CA 1
ATOM 4375 C C . ASN B 1 212 ? -10.234 -19.609 8.578 1 98.06 212 ASN B C 1
ATOM 4377 O O . ASN B 1 212 ? -10.023 -19.984 9.734 1 98.06 212 ASN B O 1
ATOM 4381 N N . ARG B 1 213 ? -10.016 -18.391 8.203 1 98.38 213 ARG B N 1
ATOM 4382 C CA . ARG B 1 213 ? -9.57 -17.359 9.117 1 98.38 213 ARG B CA 1
ATOM 4383 C C . ARG B 1 213 ? -10.742 -16.766 9.891 1 98.38 213 ARG B C 1
ATOM 4385 O O . ARG B 1 213 ? -10.562 -15.859 10.711 1 98.38 213 ARG B O 1
ATOM 4392 N N . LYS B 1 214 ? -11.953 -17.219 9.594 1 98.69 214 LYS B N 1
ATOM 4393 C CA . LYS B 1 214 ? -13.188 -16.812 10.258 1 98.69 214 LYS B CA 1
ATOM 4394 C C . LYS B 1 214 ? -13.477 -15.328 10.031 1 98.69 214 LYS B C 1
ATOM 4396 O O . LYS B 1 214 ? -13.93 -14.633 10.945 1 98.69 214 LYS B O 1
ATOM 4401 N N . CYS B 1 215 ? -13.117 -14.836 8.859 1 98.81 215 CYS B N 1
ATOM 4402 C CA . CYS B 1 215 ? -13.438 -13.445 8.547 1 98.81 215 CYS B CA 1
ATOM 4403 C C . CYS B 1 215 ? -14.922 -13.18 8.727 1 98.81 215 CYS B C 1
ATOM 4405 O O . CYS B 1 215 ? -15.758 -14.008 8.367 1 98.81 215 CYS B O 1
ATOM 4407 N N . ARG B 1 216 ? -15.219 -12.008 9.211 1 98.62 216 ARG B N 1
ATOM 4408 C CA . ARG B 1 216 ? -16.578 -11.648 9.57 1 98.62 216 ARG B CA 1
ATOM 4409 C C . ARG B 1 216 ? -17.484 -11.625 8.336 1 98.62 216 ARG B C 1
ATOM 4411 O O .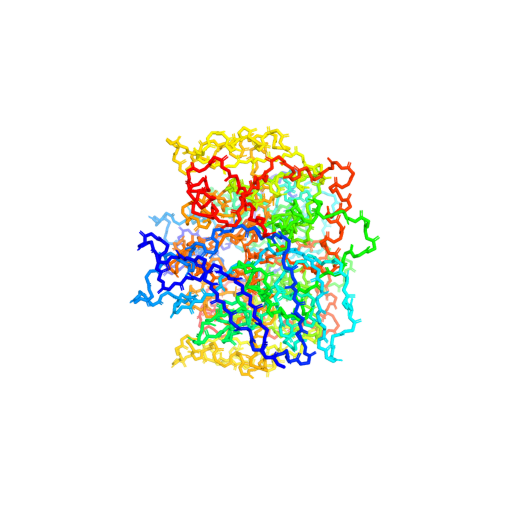 ARG B 1 216 ? -18.625 -12.094 8.383 1 98.62 216 ARG B O 1
ATOM 4418 N N . VAL B 1 217 ? -17.031 -11.016 7.293 1 98.88 217 VAL B N 1
ATOM 4419 C CA . VAL B 1 217 ? -17.719 -10.938 6.008 1 98.88 217 VAL B CA 1
ATOM 4420 C C . VAL B 1 217 ? -16.781 -11.375 4.887 1 98.88 217 VAL B C 1
ATOM 4422 O O . VAL B 1 217 ? -15.617 -10.984 4.859 1 98.88 217 VAL B O 1
ATOM 4425 N N . VAL B 1 218 ? -17.266 -12.281 4.055 1 98.94 218 VAL B N 1
ATOM 4426 C CA . VAL B 1 218 ? -16.531 -12.742 2.873 1 98.94 218 VAL B CA 1
ATOM 4427 C C . VAL B 1 218 ? -17.406 -12.57 1.631 1 98.94 218 VAL B C 1
ATOM 4429 O O . VAL B 1 218 ? -18.422 -13.258 1.47 1 98.94 218 VAL B O 1
ATOM 4432 N N . ILE B 1 219 ? -17.016 -11.648 0.738 1 99 219 ILE B N 1
ATOM 4433 C CA . ILE B 1 219 ? -17.812 -11.312 -0.437 1 99 219 ILE B CA 1
ATOM 4434 C C . ILE B 1 219 ? -17.125 -11.82 -1.697 1 99 219 ILE B C 1
ATOM 4436 O O . ILE B 1 219 ? -15.992 -11.422 -1.992 1 99 219 ILE B O 1
ATOM 4440 N N . GLY B 1 220 ? -17.719 -12.719 -2.447 1 98.94 220 GLY B N 1
ATOM 4441 C CA . GLY B 1 220 ? -17.25 -13.117 -3.766 1 98.94 220 GLY B CA 1
ATOM 4442 C C . GLY B 1 220 ? -17.891 -12.32 -4.891 1 98.94 220 GLY B C 1
ATOM 4443 O O . GLY B 1 220 ? -19.109 -12.133 -4.914 1 98.94 220 GLY B O 1
ATOM 4444 N N . VAL B 1 221 ? -17.141 -11.781 -5.797 1 98.88 221 VAL B N 1
ATOM 4445 C CA . VAL B 1 221 ? -17.625 -10.977 -6.918 1 98.88 221 VAL B CA 1
ATOM 4446 C C . VAL B 1 221 ? -17.234 -11.648 -8.234 1 98.88 221 VAL B C 1
ATOM 4448 O O . VAL B 1 221 ? -16.062 -11.969 -8.453 1 98.88 221 VAL B O 1
ATOM 4451 N N . ASP B 1 222 ? -18.125 -11.906 -9.086 1 97.88 222 ASP B N 1
ATOM 4452 C CA . ASP B 1 222 ? -17.906 -12.531 -10.391 1 97.88 222 ASP B CA 1
ATOM 4453 C C . ASP B 1 222 ? -19.094 -12.289 -11.32 1 97.88 222 ASP B C 1
ATOM 4455 O O . ASP B 1 222 ? -20.125 -11.75 -10.898 1 97.88 222 ASP B O 1
ATOM 4459 N N . ARG B 1 223 ? -18.922 -12.648 -12.602 1 96.06 223 ARG B N 1
ATOM 4460 C CA . ARG B 1 223 ? -20.031 -12.5 -13.555 1 96.06 223 ARG B CA 1
ATOM 4461 C C . ARG B 1 223 ? -20.75 -13.828 -13.758 1 96.06 223 ARG B C 1
ATOM 4463 O O . ARG B 1 223 ? -21.859 -13.852 -14.289 1 96.06 223 ARG B O 1
ATOM 4470 N N . VAL B 1 224 ? -20.141 -14.953 -13.367 1 94.56 224 VAL B N 1
ATOM 4471 C CA . VAL B 1 224 ? -20.672 -16.281 -13.641 1 94.56 224 VAL B CA 1
ATOM 4472 C C . VAL B 1 224 ? -21.422 -16.812 -12.414 1 94.56 224 VAL B C 1
ATOM 4474 O O . VAL B 1 224 ? -20.797 -17.078 -11.383 1 94.56 224 VAL B O 1
ATOM 4477 N N . GLU B 1 225 ? -22.688 -17.062 -12.555 1 95.69 225 GLU B N 1
ATOM 4478 C CA . GLU B 1 225 ? -23.547 -17.438 -11.438 1 95.69 225 GLU B CA 1
ATOM 4479 C C . GLU B 1 225 ? -23.094 -18.75 -10.797 1 95.69 225 GLU B C 1
ATOM 4481 O O . GLU B 1 225 ? -23.109 -18.875 -9.57 1 95.69 225 GLU B O 1
ATOM 4486 N N . SER B 1 226 ? -22.766 -19.688 -11.602 1 94.44 226 SER B N 1
ATOM 4487 C CA . SER B 1 226 ? -22.391 -21 -11.07 1 94.44 226 SER B CA 1
ATOM 4488 C C . SER B 1 226 ? -21.125 -20.891 -10.211 1 94.44 226 SER B C 1
ATOM 4490 O O . SER B 1 226 ? -20.984 -21.609 -9.219 1 94.44 226 SER B O 1
ATOM 4492 N N . ARG B 1 227 ? -20.234 -19.984 -10.539 1 95.38 227 ARG B N 1
ATOM 4493 C CA . ARG B 1 227 ? -19.031 -19.75 -9.75 1 95.38 227 ARG B CA 1
ATOM 4494 C C . ARG B 1 227 ? -19.359 -19.078 -8.43 1 95.38 227 ARG B C 1
ATOM 4496 O O . ARG B 1 227 ? -18.719 -19.344 -7.41 1 95.38 227 ARG B O 1
ATOM 4503 N N . LEU B 1 228 ? -20.328 -18.188 -8.469 1 97.94 228 LEU B N 1
ATOM 4504 C CA . LEU B 1 228 ? -20.766 -17.516 -7.25 1 97.94 228 LEU B CA 1
ATOM 4505 C C . LEU B 1 228 ? -21.438 -18.5 -6.301 1 97.94 228 LEU B C 1
ATOM 4507 O O . LEU B 1 228 ? -21.234 -18.438 -5.086 1 97.94 228 LEU B O 1
ATOM 4511 N N . ASP B 1 229 ? -22.219 -19.422 -6.906 1 97.69 229 ASP B N 1
ATOM 4512 C CA . ASP B 1 229 ? -22.844 -20.469 -6.098 1 97.69 229 ASP B CA 1
ATOM 4513 C C . ASP B 1 229 ? -21.766 -21.328 -5.426 1 97.69 229 ASP B C 1
ATOM 4515 O O . ASP B 1 229 ? -21.891 -21.672 -4.246 1 97.69 229 ASP B O 1
ATOM 4519 N N . LEU B 1 230 ? -20.812 -21.609 -6.238 1 97 230 LEU B N 1
ATOM 4520 C CA . LEU B 1 230 ? -19.719 -22.391 -5.691 1 97 230 LEU B CA 1
ATOM 4521 C C . LEU B 1 230 ? -19 -21.625 -4.586 1 97 230 LEU B C 1
ATOM 4523 O O . LEU B 1 230 ? -18.641 -22.203 -3.551 1 97 230 LEU B O 1
ATOM 4527 N N . ALA B 1 231 ? -18.75 -20.359 -4.727 1 98.44 231 ALA B N 1
ATOM 4528 C CA . ALA B 1 231 ? -18.125 -19.516 -3.709 1 98.44 231 ALA B CA 1
ATOM 4529 C C . ALA B 1 231 ? -18.922 -19.562 -2.402 1 98.44 231 ALA B C 1
ATOM 4531 O O . ALA B 1 231 ? -18.328 -19.688 -1.322 1 98.44 231 ALA B O 1
ATOM 4532 N N . LYS B 1 232 ? -20.203 -19.469 -2.453 1 98.62 232 LYS B N 1
ATOM 4533 C CA . LYS B 1 232 ? -21.062 -19.547 -1.27 1 98.62 232 LYS B CA 1
ATOM 4534 C C . LYS B 1 232 ? -20.875 -20.891 -0.553 1 98.62 232 LYS B C 1
ATOM 4536 O O . LYS B 1 232 ? -20.75 -20.922 0.673 1 98.62 232 LYS B O 1
ATOM 4541 N N . SER B 1 233 ? -20.828 -21.906 -1.362 1 98.06 233 SER B N 1
ATOM 4542 C CA . SER B 1 233 ? -20.688 -23.234 -0.777 1 98.06 233 SER B CA 1
ATOM 4543 C C . SER B 1 233 ? -19.328 -23.406 -0.107 1 98.06 233 SER B C 1
ATOM 4545 O O . SER B 1 233 ? -19.188 -24.219 0.808 1 98.06 233 SER B O 1
ATOM 4547 N N . LEU B 1 234 ? -18.391 -22.594 -0.513 1 98.19 234 LEU B N 1
ATOM 4548 C CA . LEU B 1 234 ? -17.016 -22.766 -0.034 1 98.19 234 LEU B CA 1
ATOM 4549 C C . LEU B 1 234 ? -16.703 -21.781 1.085 1 98.19 234 LEU B C 1
ATOM 4551 O O . LEU B 1 234 ? -15.656 -21.891 1.728 1 98.19 234 LEU B O 1
ATOM 4555 N N . GLY B 1 235 ? -17.578 -20.766 1.289 1 98.5 235 GLY B N 1
ATOM 4556 C CA . GLY B 1 235 ? -17.297 -19.953 2.461 1 98.5 235 GLY B CA 1
ATOM 4557 C C . GLY B 1 235 ? -17.719 -18.516 2.297 1 98.5 235 GLY B C 1
ATOM 4558 O O . GLY B 1 235 ? -17.719 -17.75 3.264 1 98.5 235 GLY B O 1
ATOM 4559 N N . ALA B 1 236 ? -18.125 -18.078 1.118 1 98.88 236 ALA B N 1
ATOM 4560 C CA . ALA B 1 236 ? -18.578 -16.703 0.936 1 98.88 236 ALA B CA 1
ATOM 4561 C C . ALA B 1 236 ? -19.859 -16.438 1.707 1 98.88 236 ALA B C 1
ATOM 4563 O O . ALA B 1 236 ? -20.812 -17.219 1.622 1 98.88 236 ALA B O 1
ATOM 4564 N N . THR B 1 237 ? -19.875 -15.352 2.441 1 98.88 237 THR B N 1
ATOM 4565 C CA . THR B 1 237 ? -21.094 -14.945 3.141 1 98.88 237 THR B CA 1
ATOM 4566 C C . THR B 1 237 ? -22.016 -14.172 2.211 1 98.88 237 THR B C 1
ATOM 4568 O O . THR B 1 237 ? -23.234 -14.156 2.406 1 98.88 237 THR B O 1
ATOM 4571 N N . HIS B 1 238 ? -21.484 -13.469 1.262 1 98.88 238 HIS B N 1
ATOM 4572 C CA . HIS B 1 238 ? -22.172 -12.68 0.245 1 98.88 238 HIS B CA 1
ATOM 4573 C C . HIS B 1 238 ? -21.562 -12.906 -1.134 1 98.88 238 HIS B C 1
ATOM 4575 O O . HIS B 1 238 ? -20.391 -13.281 -1.246 1 98.88 238 HIS B O 1
ATOM 4581 N N . VAL B 1 239 ? -22.375 -12.773 -2.146 1 98.88 239 VAL B N 1
ATOM 4582 C CA . VAL B 1 239 ? -21.859 -12.797 -3.514 1 98.88 239 VAL B CA 1
ATOM 4583 C C . VAL B 1 239 ? -22.484 -11.648 -4.312 1 98.88 239 VAL B C 1
ATOM 4585 O O . VAL B 1 239 ? -23.594 -11.195 -4.008 1 98.88 239 VAL B O 1
ATOM 4588 N N . ILE B 1 240 ? -21.781 -11.133 -5.234 1 98.88 240 ILE B N 1
ATOM 4589 C CA . ILE B 1 240 ? -22.25 -10.086 -6.141 1 98.88 240 ILE B CA 1
ATOM 4590 C C . ILE B 1 240 ? -22.031 -10.523 -7.586 1 98.88 240 ILE B C 1
ATOM 4592 O O . ILE B 1 240 ? -20.891 -10.719 -8.023 1 98.88 240 ILE B O 1
ATOM 4596 N N . ASN B 1 241 ? -23.078 -10.742 -8.297 1 98.62 241 ASN B N 1
ATOM 4597 C CA . ASN B 1 241 ? -23.031 -10.93 -9.742 1 98.62 241 ASN B CA 1
ATOM 4598 C C . ASN B 1 241 ? -22.953 -9.602 -10.484 1 98.62 241 ASN B C 1
ATOM 4600 O O . ASN B 1 241 ? -23.891 -8.797 -10.422 1 98.62 241 ASN B O 1
ATOM 4604 N N . THR B 1 242 ? -21.859 -9.297 -11.141 1 98.12 242 THR B N 1
ATOM 4605 C CA . THR B 1 242 ? -21.609 -7.977 -11.703 1 98.12 242 THR B CA 1
ATOM 4606 C C . THR B 1 242 ? -22.406 -7.773 -12.984 1 98.12 242 THR B C 1
ATOM 4608 O O . THR B 1 242 ? -22.438 -6.672 -13.539 1 98.12 242 THR B O 1
ATOM 4611 N N . THR B 1 243 ? -23.016 -8.883 -13.523 1 97.12 243 THR B N 1
ATOM 4612 C CA . THR B 1 243 ? -23.75 -8.797 -14.789 1 97.12 243 THR B CA 1
ATOM 4613 C C . THR B 1 243 ? -24.844 -7.742 -14.711 1 97.12 243 THR B C 1
ATOM 4615 O O . THR B 1 243 ? -25.703 -7.801 -13.828 1 97.12 243 THR B O 1
ATOM 4618 N N . GLY B 1 244 ? -24.766 -6.77 -15.648 1 97 244 GLY B N 1
ATOM 4619 C CA . GLY B 1 244 ? -25.797 -5.734 -15.742 1 97 244 GLY B CA 1
ATOM 4620 C C . GLY B 1 244 ? -25.609 -4.637 -14.703 1 97 244 GLY B C 1
ATOM 4621 O O . GLY B 1 244 ? -26.438 -3.717 -14.633 1 97 244 GLY B O 1
ATOM 4622 N N . LEU B 1 245 ? -24.562 -4.684 -13.914 1 97.88 245 LEU B N 1
ATOM 4623 C CA . LEU B 1 245 ? -24.344 -3.678 -12.883 1 97.88 245 LEU B CA 1
ATOM 4624 C C . LEU B 1 245 ? -23.297 -2.658 -13.328 1 97.88 245 LEU B C 1
ATOM 4626 O O . LEU B 1 245 ? -22.312 -3.018 -13.984 1 97.88 245 LEU B O 1
ATOM 4630 N N . GLN B 1 246 ? -23.562 -1.486 -13.016 1 98.12 246 GLN B N 1
ATOM 4631 C CA . GLN B 1 246 ? -22.531 -0.462 -13.141 1 98.12 246 GLN B CA 1
ATOM 4632 C C . GLN B 1 246 ? -21.547 -0.536 -11.977 1 98.12 246 GLN B C 1
ATOM 4634 O O . GLN B 1 246 ? -21.859 -1.081 -10.914 1 98.12 246 GLN B O 1
ATOM 4639 N N . MET B 1 247 ? -20.375 0.042 -12.18 1 98.19 247 MET B N 1
ATOM 4640 C CA . MET B 1 247 ? -19.312 -0.05 -11.18 1 98.19 247 MET B CA 1
ATOM 4641 C C . MET B 1 247 ? -19.75 0.579 -9.859 1 98.19 247 MET B C 1
ATOM 4643 O O . MET B 1 247 ? -19.453 0.058 -8.781 1 98.19 247 MET B O 1
ATOM 4647 N N . ASP B 1 248 ? -20.453 1.716 -9.922 1 98.12 248 ASP B N 1
ATOM 4648 C CA . ASP B 1 248 ? -20.891 2.387 -8.711 1 98.12 248 ASP B CA 1
ATOM 4649 C C . ASP B 1 248 ? -21.906 1.529 -7.945 1 98.12 248 ASP B C 1
ATOM 4651 O O . ASP B 1 248 ? -21.984 1.601 -6.719 1 98.12 248 ASP B O 1
ATOM 4655 N N . GLU B 1 249 ? -22.656 0.694 -8.609 1 98.69 249 GLU B N 1
ATOM 4656 C CA . GLU B 1 249 ? -23.594 -0.225 -7.965 1 98.69 249 GLU B CA 1
ATOM 4657 C C . GLU B 1 249 ? -22.859 -1.349 -7.246 1 98.69 249 GLU B C 1
ATOM 4659 O O . GLU B 1 249 ? -23.281 -1.793 -6.176 1 98.69 249 GLU B O 1
ATOM 4664 N N . ILE B 1 250 ? -21.766 -1.786 -7.887 1 98.75 250 ILE B N 1
ATOM 4665 C CA . ILE B 1 250 ? -20.938 -2.795 -7.25 1 98.75 250 ILE B CA 1
ATOM 4666 C C . ILE B 1 250 ? -20.359 -2.242 -5.949 1 98.75 250 ILE B C 1
ATOM 4668 O O . ILE B 1 250 ? -20.391 -2.91 -4.91 1 98.75 250 ILE B O 1
ATOM 4672 N N . VAL B 1 251 ? -19.875 -1.005 -5.988 1 98.88 251 VAL B N 1
ATOM 4673 C CA . VAL B 1 251 ? -19.344 -0.319 -4.809 1 98.88 251 VAL B CA 1
ATOM 4674 C C . VAL B 1 251 ? -20.422 -0.27 -3.721 1 98.88 251 VAL B C 1
ATOM 4676 O O . VAL B 1 251 ? -20.141 -0.607 -2.564 1 98.88 251 VAL B O 1
ATOM 4679 N N . THR B 1 252 ? -21.609 0.132 -4.074 1 98.75 252 THR B N 1
ATOM 4680 C CA . THR B 1 252 ? -22.719 0.258 -3.133 1 98.75 252 THR B CA 1
ATOM 4681 C C . THR B 1 252 ? -23.031 -1.088 -2.488 1 98.75 252 THR B C 1
ATOM 4683 O O . THR B 1 252 ? -23.234 -1.17 -1.273 1 98.75 252 THR B O 1
ATOM 4686 N N . LYS B 1 253 ? -23.078 -2.197 -3.25 1 98.81 253 LYS B N 1
ATOM 4687 C CA . LYS B 1 253 ? -23.406 -3.527 -2.742 1 98.81 253 LYS B CA 1
ATOM 4688 C C . LYS B 1 253 ? -22.344 -4.012 -1.757 1 98.81 253 LYS B C 1
ATOM 4690 O O . LYS B 1 253 ? -22.672 -4.637 -0.745 1 98.81 253 LYS B O 1
ATOM 4695 N N . ILE B 1 254 ? -21.062 -3.748 -2.07 1 98.88 254 ILE B N 1
ATOM 4696 C CA . ILE B 1 254 ? -20 -4.133 -1.155 1 98.88 254 ILE B CA 1
ATOM 4697 C C . ILE B 1 254 ? -20.141 -3.369 0.158 1 98.88 254 ILE B C 1
ATOM 4699 O O . ILE B 1 254 ? -20.047 -3.955 1.239 1 98.88 254 ILE B O 1
ATOM 4703 N N . LYS B 1 255 ? -20.359 -2.053 0.072 1 98.75 255 LYS B N 1
ATOM 4704 C CA . LYS B 1 255 ? -20.5 -1.241 1.277 1 98.75 255 LYS B CA 1
ATOM 4705 C C . LYS B 1 255 ? -21.703 -1.685 2.1 1 98.75 255 LYS B C 1
ATOM 4707 O O . LYS B 1 255 ? -21.641 -1.746 3.328 1 98.75 255 LYS B O 1
ATOM 4712 N N . GLU B 1 256 ? -22.812 -2.016 1.449 1 98.62 256 GLU B N 1
ATOM 4713 C CA . GLU B 1 256 ? -24.016 -2.502 2.143 1 98.62 256 GLU B CA 1
ATOM 4714 C C . GLU B 1 256 ? -23.719 -3.785 2.914 1 98.62 256 GLU B C 1
ATOM 4716 O O . GLU B 1 256 ? -24.203 -3.973 4.027 1 98.62 256 GLU B O 1
ATOM 4721 N N . ALA B 1 257 ? -22.844 -4.645 2.338 1 98.62 257 ALA B N 1
ATOM 4722 C CA . ALA B 1 257 ? -22.516 -5.93 2.947 1 98.62 257 ALA B CA 1
ATOM 4723 C C . ALA B 1 257 ? -21.531 -5.758 4.098 1 98.62 257 ALA B C 1
ATOM 4725 O O . ALA B 1 257 ? -21.281 -6.695 4.859 1 98.62 257 ALA B O 1
ATOM 4726 N N . THR B 1 258 ? -20.938 -4.582 4.242 1 98.44 258 THR B N 1
ATOM 4727 C CA . THR B 1 258 ? -19.875 -4.348 5.211 1 98.44 258 THR B CA 1
ATOM 4728 C C . THR B 1 258 ? -20.219 -3.162 6.109 1 98.44 258 THR B C 1
ATOM 4730 O O . THR B 1 258 ? -19.375 -2.307 6.363 1 98.44 258 THR B O 1
ATOM 4733 N N . ASP B 1 259 ? -21.484 -3 6.496 1 95.56 259 ASP B N 1
ATOM 4734 C CA . ASP B 1 259 ? -21.984 -2.047 7.477 1 95.56 259 ASP B CA 1
ATOM 4735 C C . ASP B 1 259 ? -21.891 -0.615 6.957 1 95.56 259 ASP B C 1
ATOM 4737 O O . ASP B 1 259 ? -21.703 0.322 7.738 1 95.56 259 ASP B O 1
ATOM 4741 N N . GLY B 1 260 ? -21.812 -0.491 5.648 1 97.5 260 GLY B N 1
ATOM 4742 C CA . GLY B 1 260 ? -21.781 0.83 5.043 1 97.5 260 GLY B CA 1
ATOM 4743 C C . GLY B 1 260 ? -20.391 1.43 4.992 1 97.5 260 GLY B C 1
ATOM 4744 O O . GLY B 1 260 ? -20.188 2.512 4.438 1 97.5 260 GLY B O 1
ATOM 4745 N N . LEU B 1 261 ? -19.359 0.767 5.469 1 97.25 261 LEU B N 1
ATOM 4746 C CA . LEU B 1 261 ? -18.031 1.324 5.629 1 97.25 261 LEU B CA 1
ATOM 4747 C C . LEU B 1 261 ? -17.109 0.897 4.48 1 97.25 261 LEU B C 1
ATOM 4749 O O . LEU B 1 261 ? -16.141 1.588 4.16 1 97.25 261 LEU B O 1
ATOM 4753 N N . GLY B 1 262 ? -17.406 -0.265 3.832 1 98.62 262 GLY B N 1
ATOM 4754 C CA . GLY B 1 262 ? -16.531 -0.851 2.83 1 98.62 262 GLY B CA 1
ATOM 4755 C C . GLY B 1 262 ? -15.688 -1.996 3.367 1 98.62 262 GLY B C 1
ATOM 4756 O O . GLY B 1 262 ? -15.617 -2.203 4.578 1 98.62 262 GLY B O 1
ATOM 4757 N N . ALA B 1 263 ? -15.062 -2.709 2.502 1 98.88 263 ALA B N 1
ATOM 4758 C CA . ALA B 1 263 ? -14.242 -3.859 2.869 1 98.88 263 ALA B CA 1
ATOM 4759 C C . ALA B 1 263 ? -12.961 -3.416 3.57 1 98.88 263 ALA B C 1
ATOM 4761 O O . ALA B 1 263 ? -12.414 -2.352 3.27 1 98.88 263 ALA B O 1
ATOM 4762 N N . THR B 1 264 ? -12.469 -4.238 4.57 1 98.81 264 THR B N 1
ATOM 4763 C CA . THR B 1 264 ? -11.164 -4.004 5.172 1 98.81 264 THR B CA 1
ATOM 4764 C C . THR B 1 264 ? -10.047 -4.492 4.246 1 98.81 264 THR B C 1
ATOM 4766 O O . THR B 1 264 ? -8.93 -3.969 4.281 1 98.81 264 THR B O 1
ATOM 4769 N N . ILE B 1 265 ? -10.352 -5.539 3.471 1 98.94 265 ILE B N 1
ATOM 4770 C CA . ILE B 1 265 ? -9.414 -6.145 2.527 1 98.94 265 ILE B CA 1
ATOM 4771 C C . ILE B 1 265 ? -10.117 -6.391 1.194 1 98.94 265 ILE B C 1
ATOM 4773 O O . ILE B 1 265 ? -11.195 -6.984 1.156 1 98.94 265 ILE B O 1
ATOM 4777 N N . SER B 1 266 ? -9.578 -5.867 0.124 1 98.94 266 SER B N 1
ATOM 4778 C CA . SER B 1 266 ? -10.023 -6.176 -1.229 1 98.94 266 SER B CA 1
ATOM 4779 C C . SER B 1 266 ? -8.945 -6.906 -2.018 1 98.94 266 SER B C 1
ATOM 4781 O O . SER B 1 266 ? -7.832 -6.395 -2.17 1 98.94 266 SER B O 1
ATOM 4783 N N . ILE B 1 267 ? -9.242 -8.094 -2.5 1 98.94 267 ILE B N 1
ATOM 4784 C CA . ILE B 1 267 ? -8.328 -8.891 -3.314 1 98.94 267 ILE B CA 1
ATOM 4785 C C . ILE B 1 267 ? -8.867 -8.984 -4.742 1 98.94 267 ILE B C 1
ATOM 4787 O O . ILE B 1 267 ? -10 -9.422 -4.957 1 98.94 267 ILE B O 1
ATOM 4791 N N . ASP B 1 268 ? -8.078 -8.586 -5.676 1 98.81 268 ASP B N 1
ATOM 4792 C CA . ASP B 1 268 ? -8.508 -8.609 -7.07 1 98.81 268 ASP B CA 1
ATOM 4793 C C . ASP B 1 268 ? -7.723 -9.648 -7.871 1 98.81 268 ASP B C 1
ATOM 4795 O O . ASP B 1 268 ? -6.504 -9.547 -8.008 1 98.81 268 ASP B O 1
ATOM 4799 N N . THR B 1 269 ? -8.383 -10.617 -8.375 1 97.56 269 THR B N 1
ATOM 4800 C CA . THR B 1 269 ? -7.723 -11.609 -9.219 1 97.56 269 THR B CA 1
ATOM 4801 C C . THR B 1 269 ? -8.07 -11.383 -10.688 1 97.56 269 THR B C 1
ATOM 4803 O O . THR B 1 269 ? -7.707 -12.188 -11.547 1 97.56 269 THR B O 1
ATOM 4806 N N . SER B 1 270 ? -8.719 -10.305 -11.047 1 94.19 270 SER B N 1
ATOM 4807 C CA . SER B 1 270 ? -9.172 -10.047 -12.414 1 94.19 270 SER B CA 1
ATOM 4808 C C . SER B 1 270 ? -8.227 -9.102 -13.141 1 94.19 270 SER B C 1
ATOM 4810 O O . SER B 1 270 ? -8.023 -9.227 -14.352 1 94.19 270 SER B O 1
ATOM 4812 N N . ALA B 1 271 ? -7.777 -8.109 -12.453 1 93.19 271 ALA B N 1
ATOM 4813 C CA . ALA B 1 271 ? -6.973 -7.004 -12.969 1 93.19 271 ALA B CA 1
ATOM 4814 C C . ALA B 1 271 ? -7.723 -6.234 -14.047 1 93.19 271 ALA B C 1
ATOM 4816 O O . ALA B 1 271 ? -7.113 -5.715 -14.984 1 93.19 271 ALA B O 1
ATOM 4817 N N . HIS B 1 272 ? -9.055 -6.312 -14.055 1 95.94 272 HIS B N 1
ATOM 4818 C CA . HIS B 1 272 ? -9.859 -5.434 -14.891 1 95.94 272 HIS B CA 1
ATOM 4819 C C . HIS B 1 272 ? -9.922 -4.027 -14.305 1 95.94 272 HIS B C 1
ATOM 4821 O O . HIS B 1 272 ? -10.539 -3.811 -13.258 1 95.94 272 HIS B O 1
ATOM 4827 N N . PRO B 1 273 ? -9.312 -3.041 -15.023 1 97.06 273 PRO B N 1
ATOM 4828 C CA . PRO B 1 273 ? -9.055 -1.746 -14.391 1 97.06 273 PRO B CA 1
ATOM 4829 C C . PRO B 1 273 ? -10.312 -1.114 -13.812 1 97.06 273 PRO B C 1
ATOM 4831 O O . PRO B 1 273 ? -10.312 -0.65 -12.664 1 97.06 273 PRO B O 1
ATOM 4834 N N . PRO B 1 274 ? -11.508 -1.095 -14.484 1 97 274 PRO B N 1
ATOM 4835 C CA . PRO B 1 274 ? -12.711 -0.503 -13.883 1 97 274 PRO B CA 1
ATOM 4836 C C . PRO B 1 274 ? -13.141 -1.214 -12.602 1 97 274 PRO B C 1
ATOM 4838 O O . PRO B 1 274 ? -13.609 -0.567 -11.664 1 97 274 PRO B O 1
ATOM 4841 N N . LEU B 1 275 ? -12.992 -2.496 -12.57 1 97.5 275 LEU B N 1
ATOM 4842 C CA . LEU B 1 275 ? -13.383 -3.262 -11.391 1 97.5 275 LEU B CA 1
ATOM 4843 C C . LEU B 1 275 ? -12.398 -3.031 -10.242 1 97.5 275 LEU B C 1
ATOM 4845 O O . LEU B 1 275 ? -12.797 -2.984 -9.078 1 97.5 275 LEU B O 1
ATOM 4849 N N . VAL B 1 276 ? -11.102 -2.959 -10.617 1 98.31 276 VAL B N 1
ATOM 4850 C CA . VAL B 1 276 ? -10.117 -2.621 -9.602 1 98.31 276 VAL B CA 1
ATOM 4851 C C . VAL B 1 276 ? -10.414 -1.237 -9.031 1 98.31 276 VAL B C 1
ATOM 4853 O O . VAL B 1 276 ? -10.352 -1.031 -7.816 1 98.31 276 VAL B O 1
ATOM 4856 N N . GLN B 1 277 ? -10.758 -0.289 -9.906 1 98.31 277 GLN B N 1
ATOM 4857 C CA . GLN B 1 277 ? -11.141 1.041 -9.445 1 98.31 277 GLN B CA 1
ATOM 4858 C C . GLN B 1 277 ? -12.344 0.973 -8.508 1 98.31 277 GLN B C 1
ATOM 4860 O O . GLN B 1 277 ? -12.391 1.675 -7.492 1 98.31 277 GLN B O 1
ATOM 4865 N N . ALA B 1 278 ? -13.344 0.175 -8.82 1 98.56 278 ALA B N 1
ATOM 4866 C CA . ALA B 1 278 ? -14.5 -0.007 -7.953 1 98.56 278 ALA B CA 1
ATOM 4867 C C . ALA B 1 278 ? -14.086 -0.538 -6.582 1 98.56 278 ALA B C 1
ATOM 4869 O O . ALA B 1 278 ? -14.68 -0.169 -5.562 1 98.56 278 ALA B O 1
ATOM 4870 N N . GLN B 1 279 ? -13.078 -1.413 -6.555 1 98.62 279 GLN B N 1
ATOM 4871 C CA . GLN B 1 279 ? -12.578 -1.922 -5.281 1 98.62 279 GLN B CA 1
ATOM 4872 C C . GLN B 1 279 ? -11.891 -0.819 -4.48 1 98.62 279 GLN B C 1
ATOM 4874 O O . GLN B 1 279 ? -12.016 -0.766 -3.256 1 98.62 279 GLN B O 1
ATOM 4879 N N . VAL B 1 280 ? -11.133 0.015 -5.176 1 98.69 280 VAL B N 1
ATOM 4880 C CA . VAL B 1 280 ? -10.531 1.164 -4.508 1 98.69 280 VAL B CA 1
ATOM 4881 C C . VAL B 1 280 ? -11.617 1.987 -3.818 1 98.69 280 VAL B C 1
ATOM 4883 O O . VAL B 1 280 ? -11.477 2.355 -2.648 1 98.69 280 VAL B O 1
ATOM 4886 N N . ASP B 1 281 ? -12.711 2.201 -4.5 1 98.62 281 ASP B N 1
ATOM 4887 C CA . ASP B 1 281 ? -13.805 3.016 -3.979 1 98.62 281 ASP B CA 1
ATOM 4888 C C . ASP B 1 281 ? -14.562 2.279 -2.873 1 98.62 281 ASP B C 1
ATOM 4890 O O . ASP B 1 281 ? -15.094 2.904 -1.955 1 98.62 281 ASP B O 1
ATOM 4894 N N . ALA B 1 282 ? -14.594 0.944 -2.885 1 98.81 282 ALA B N 1
ATOM 4895 C CA . ALA B 1 282 ? -15.43 0.136 -1.998 1 98.81 282 ALA B CA 1
ATOM 4896 C C . ALA B 1 282 ? -14.656 -0.278 -0.749 1 98.81 282 ALA B C 1
ATOM 4898 O O . ALA B 1 282 ? -15.242 -0.806 0.202 1 98.81 282 ALA B O 1
ATOM 4899 N N . THR B 1 283 ? -13.359 -0.088 -0.771 1 98.88 283 THR B N 1
ATOM 4900 C CA . THR B 1 283 ? -12.547 -0.412 0.396 1 98.88 283 THR B CA 1
ATOM 4901 C C . THR B 1 283 ? -12.617 0.705 1.434 1 98.88 283 THR B C 1
ATOM 4903 O O . THR B 1 283 ? -12.578 1.887 1.085 1 98.88 283 THR B O 1
ATOM 4906 N N . ARG B 1 284 ? -12.773 0.378 2.662 1 98.5 284 ARG B N 1
ATOM 4907 C CA . ARG B 1 284 ? -12.93 1.404 3.686 1 98.5 284 ARG B CA 1
ATOM 4908 C C . ARG B 1 284 ? -11.602 2.096 3.98 1 98.5 284 ARG B C 1
ATOM 4910 O O . ARG B 1 284 ? -10.547 1.631 3.551 1 98.5 284 ARG B O 1
ATOM 4917 N N . TYR B 1 285 ? -11.617 3.24 4.688 1 98.62 285 TYR B N 1
ATOM 4918 C CA . TYR B 1 285 ? -10.406 3.939 5.117 1 98.62 285 TYR B CA 1
ATOM 4919 C C . TYR B 1 285 ? -9.461 2.992 5.84 1 98.62 285 TYR B C 1
ATOM 4921 O O . TYR B 1 285 ? -9.898 2.121 6.598 1 98.62 285 TYR B O 1
ATOM 4929 N N . MET B 1 286 ? -8.164 3.117 5.57 1 98.56 286 MET B N 1
ATOM 4930 C CA . MET B 1 286 ? -7.09 2.361 6.195 1 98.56 286 MET B CA 1
ATOM 4931 C C . MET B 1 286 ? -7.109 0.904 5.742 1 98.56 286 MET B C 1
ATOM 4933 O O . MET B 1 286 ? -6.422 0.06 6.32 1 98.56 286 MET B O 1
ATOM 4937 N N . GLY B 1 287 ? -7.969 0.561 4.75 1 98.75 287 GLY B N 1
ATOM 4938 C CA . GLY B 1 287 ? -8.039 -0.804 4.254 1 98.75 287 GLY B CA 1
ATOM 4939 C C . GLY B 1 287 ? -6.938 -1.135 3.264 1 98.75 287 GLY B C 1
ATOM 4940 O O . GLY B 1 287 ? -6.105 -0.282 2.943 1 98.75 287 GLY B O 1
ATOM 4941 N N . LYS B 1 288 ? -6.934 -2.385 2.799 1 98.81 288 LYS B N 1
ATOM 4942 C CA . LYS B 1 288 ? -5.941 -2.896 1.859 1 98.81 288 LYS B CA 1
ATOM 4943 C C . LYS B 1 288 ? -6.59 -3.287 0.534 1 98.81 288 LYS B C 1
ATOM 4945 O O . LYS B 1 288 ? -7.66 -3.896 0.517 1 98.81 288 LYS B O 1
ATOM 4950 N N . ILE B 1 289 ? -6.023 -2.852 -0.563 1 98.94 289 ILE B N 1
ATOM 4951 C CA . ILE B 1 289 ? -6.371 -3.291 -1.909 1 98.94 289 ILE B CA 1
ATOM 4952 C C . ILE B 1 289 ? -5.203 -4.062 -2.52 1 98.94 289 ILE B C 1
ATOM 4954 O O . ILE B 1 289 ? -4.156 -3.48 -2.816 1 98.94 289 ILE B O 1
ATOM 4958 N N . ILE B 1 290 ? -5.383 -5.348 -2.699 1 98.94 290 ILE B N 1
ATOM 4959 C CA . ILE B 1 290 ? -4.309 -6.246 -3.105 1 98.94 290 ILE B CA 1
ATOM 4960 C C . ILE B 1 290 ? -4.57 -6.758 -4.52 1 98.94 290 ILE B C 1
ATOM 4962 O O . ILE B 1 290 ? -5.531 -7.492 -4.754 1 98.94 290 ILE B O 1
ATOM 4966 N N . GLN B 1 291 ? -3.734 -6.363 -5.418 1 98.69 291 GLN B N 1
ATOM 4967 C CA . GLN B 1 291 ? -3.832 -6.848 -6.793 1 98.69 291 GLN B CA 1
ATOM 4968 C C . GLN B 1 291 ? -3.088 -8.172 -6.965 1 98.69 291 GLN B C 1
ATOM 4970 O O . GLN B 1 291 ? -1.889 -8.25 -6.688 1 98.69 291 GLN B O 1
ATOM 4975 N N . VAL B 1 292 ? -3.766 -9.156 -7.402 1 98.25 292 VAL B N 1
ATOM 4976 C CA . VAL B 1 292 ? -3.199 -10.477 -7.652 1 98.25 292 VAL B CA 1
ATOM 4977 C C . VAL B 1 292 ? -3.223 -10.773 -9.148 1 98.25 292 VAL B C 1
ATOM 4979 O O . VAL B 1 292 ? -2.285 -11.375 -9.688 1 98.25 292 VAL B O 1
ATOM 4982 N N . GLY B 1 293 ? -4.25 -10.336 -9.789 1 95.5 293 GLY B N 1
ATOM 4983 C CA . GLY B 1 293 ? -4.316 -10.5 -11.234 1 95.5 293 GLY B CA 1
ATOM 4984 C C . GLY B 1 293 ? -3.299 -9.648 -11.969 1 95.5 293 GLY B C 1
ATOM 4985 O O . GLY B 1 293 ? -3.027 -8.516 -11.578 1 95.5 293 GLY B O 1
ATOM 4986 N N . THR B 1 294 ? -2.648 -10.062 -12.992 1 86.31 294 THR B N 1
ATOM 4987 C CA . THR B 1 294 ? -1.581 -9.375 -13.711 1 86.31 294 THR B CA 1
ATOM 4988 C C . THR B 1 294 ? -2.156 -8.336 -14.672 1 86.31 294 THR B C 1
ATOM 4990 O O . THR B 1 294 ? -1.604 -7.242 -14.812 1 86.31 294 THR B O 1
ATOM 4993 N N . GLY B 1 295 ? -3.26 -8.438 -15.234 1 79.06 295 GLY B N 1
ATOM 4994 C CA . GLY B 1 295 ? -3.877 -7.539 -16.203 1 79.06 295 GLY B CA 1
ATOM 4995 C C . GLY B 1 295 ? -3.23 -7.602 -17.562 1 79.06 295 GLY B C 1
ATOM 4996 O O . GLY B 1 295 ? -2.199 -8.258 -17.75 1 79.06 295 GLY B O 1
ATOM 4997 N N . MET B 1 296 ? -3.799 -6.938 -18.5 1 84.94 296 MET B N 1
ATOM 4998 C CA . MET B 1 296 ? -3.256 -6.781 -19.859 1 84.94 296 MET B CA 1
ATOM 4999 C C . MET B 1 296 ? -1.979 -5.945 -19.828 1 84.94 296 MET B C 1
ATOM 5001 O O . MET B 1 296 ? -1.764 -5.16 -18.906 1 84.94 296 MET B O 1
ATOM 5005 N N . PRO B 1 297 ? -1.149 -6.062 -20.812 1 85.75 297 PRO B N 1
ATOM 5006 C CA . PRO B 1 297 ? 0.155 -5.395 -20.812 1 85.75 297 PRO B CA 1
ATOM 5007 C C . PRO B 1 297 ? 0.043 -3.883 -20.641 1 85.75 297 PRO B C 1
ATOM 5009 O O . PRO B 1 297 ? 0.907 -3.262 -20.016 1 85.75 297 PRO B O 1
ATOM 5012 N N . ASP B 1 298 ? -1.012 -3.268 -21.047 1 91.06 298 ASP B N 1
ATOM 5013 C CA . ASP B 1 298 ? -1.1 -1.81 -21.016 1 91.06 298 ASP B CA 1
ATOM 5014 C C . ASP B 1 298 ? -2.121 -1.339 -19.984 1 91.06 298 ASP B C 1
ATOM 5016 O O . ASP B 1 298 ? -2.504 -0.167 -19.984 1 91.06 298 ASP B O 1
ATOM 5020 N N . ALA B 1 299 ? -2.508 -2.256 -19.156 1 94.62 299 ALA B N 1
ATOM 5021 C CA . ALA B 1 299 ? -3.518 -1.896 -18.172 1 94.62 299 ALA B CA 1
ATOM 5022 C C . ALA B 1 299 ? -2.934 -0.973 -17.094 1 94.62 299 ALA B C 1
ATOM 5024 O O . ALA B 1 299 ? -1.816 -1.189 -16.625 1 94.62 299 ALA B O 1
ATOM 5025 N N . HIS B 1 300 ? -3.684 0.125 -16.812 1 97.81 300 HIS B N 1
ATOM 5026 C CA . HIS B 1 300 ? -3.297 1.087 -15.789 1 97.81 300 HIS B CA 1
ATOM 5027 C C . HIS B 1 300 ? -4.445 1.351 -14.82 1 97.81 300 HIS B C 1
ATOM 5029 O O . HIS B 1 300 ? -5.613 1.317 -15.211 1 97.81 300 HIS B O 1
ATOM 5035 N N . LEU B 1 301 ? -4.113 1.534 -13.617 1 98 301 LEU B N 1
ATOM 5036 C CA . LEU B 1 301 ? -5.043 2.051 -12.625 1 98 301 LEU B CA 1
ATOM 5037 C C . LEU B 1 301 ? -4.809 3.537 -12.375 1 98 301 LEU B C 1
ATOM 5039 O O . LEU B 1 301 ? -3.676 3.957 -12.125 1 98 301 LEU B O 1
ATOM 5043 N N . SER B 1 302 ? -5.785 4.324 -12.516 1 97.88 302 SER B N 1
ATOM 5044 C CA . SER B 1 302 ? -5.711 5.758 -12.25 1 97.88 302 SER B CA 1
ATOM 5045 C C . SER B 1 302 ? -6.219 6.082 -10.844 1 97.88 302 SER B C 1
ATOM 5047 O O . SER B 1 302 ? -7.41 5.949 -10.562 1 97.88 302 SER B O 1
ATOM 5049 N N . ILE B 1 303 ? -5.348 6.516 -9.984 1 97.75 303 ILE B N 1
ATOM 5050 C CA . ILE B 1 303 ? -5.684 6.781 -8.586 1 97.75 303 ILE B CA 1
ATOM 5051 C C . ILE B 1 303 ? -5.832 8.281 -8.375 1 97.75 303 ILE B C 1
ATOM 5053 O O . ILE B 1 303 ? -4.906 9.055 -8.648 1 97.75 303 ILE B O 1
ATOM 5057 N N . HIS B 1 304 ? -6.98 8.742 -7.977 1 97.69 304 HIS B N 1
ATOM 5058 C CA . HIS B 1 304 ? -7.141 10.125 -7.555 1 97.69 304 HIS B CA 1
ATOM 5059 C C . HIS B 1 304 ? -6.312 10.422 -6.312 1 97.69 304 HIS B C 1
ATOM 5061 O O . HIS B 1 304 ? -6.598 9.906 -5.23 1 97.69 304 HIS B O 1
ATOM 5067 N N . MET B 1 305 ? -5.383 11.289 -6.387 1 97.12 305 MET B N 1
ATOM 5068 C CA . MET B 1 305 ? -4.301 11.398 -5.414 1 97.12 305 MET B CA 1
ATOM 5069 C C . MET B 1 305 ? -4.82 11.922 -4.078 1 97.12 305 MET B C 1
ATOM 5071 O O . MET B 1 305 ? -4.492 11.375 -3.023 1 97.12 305 MET B O 1
ATOM 5075 N N . GLN B 1 306 ? -5.652 12.914 -4.043 1 95.38 306 GLN B N 1
ATOM 5076 C CA . GLN B 1 306 ? -6.098 13.531 -2.795 1 95.38 306 GLN B CA 1
ATOM 5077 C C . GLN B 1 306 ? -6.957 12.562 -1.983 1 95.38 306 GLN B C 1
ATOM 5079 O O . GLN B 1 306 ? -6.672 12.305 -0.813 1 95.38 306 GLN B O 1
ATOM 5084 N N . SER B 1 307 ? -8.016 12.016 -2.627 1 96.31 307 SER B N 1
ATOM 5085 C CA . SER B 1 307 ? -8.945 11.164 -1.887 1 96.31 307 SER B CA 1
ATOM 5086 C C . SER B 1 307 ? -8.258 9.875 -1.428 1 96.31 307 SER B C 1
ATOM 5088 O O . SER B 1 307 ? -8.562 9.359 -0.352 1 96.31 307 SER B O 1
ATOM 5090 N N . PHE B 1 308 ? -7.336 9.383 -2.254 1 97.88 308 PHE B N 1
ATOM 5091 C CA . PHE B 1 308 ? -6.621 8.172 -1.87 1 97.88 308 PHE B CA 1
ATOM 5092 C C . PHE B 1 308 ? -5.723 8.43 -0.667 1 97.88 308 PHE B C 1
ATOM 5094 O O . PHE B 1 308 ? -5.723 7.652 0.291 1 97.88 308 PHE B O 1
ATOM 5101 N N . MET B 1 309 ? -5.031 9.508 -0.654 1 97.88 309 MET B N 1
ATOM 5102 C CA . MET B 1 309 ? -4.148 9.867 0.45 1 97.88 309 MET B CA 1
ATOM 5103 C C . MET B 1 309 ? -4.93 9.992 1.755 1 97.88 309 MET B C 1
ATOM 5105 O O . MET B 1 309 ? -4.547 9.398 2.768 1 97.88 309 MET B O 1
ATOM 5109 N N . VAL B 1 310 ? -6.043 10.672 1.735 1 97.25 310 VAL B N 1
ATOM 5110 C CA . VAL B 1 310 ? -6.801 10.977 2.945 1 97.25 310 VAL B CA 1
ATOM 5111 C C . VAL B 1 310 ? -7.414 9.695 3.504 1 97.25 310 VAL B C 1
ATOM 5113 O O . VAL B 1 310 ? -7.535 9.539 4.723 1 97.25 310 VAL B O 1
ATOM 5116 N N . SER B 1 311 ? -7.68 8.719 2.635 1 98.12 311 SER B N 1
ATOM 5117 C CA . SER B 1 311 ? -8.32 7.48 3.062 1 98.12 311 SER B CA 1
ATOM 5118 C C . SER B 1 311 ? -7.336 6.582 3.811 1 98.12 311 SER B C 1
ATOM 5120 O O . SER B 1 311 ? -7.746 5.691 4.559 1 98.12 311 SER B O 1
ATOM 5122 N N . GLY B 1 312 ? -6.008 6.777 3.543 1 98.56 312 GLY B N 1
ATOM 5123 C CA . GLY B 1 312 ? -4.992 5.941 4.16 1 98.56 312 GLY B CA 1
ATOM 5124 C C . GLY B 1 312 ? -4.996 4.516 3.645 1 98.56 312 GLY B C 1
ATOM 5125 O O . GLY B 1 312 ? -4.352 3.639 4.223 1 98.56 312 GLY B O 1
ATOM 5126 N N . LYS B 1 313 ? -5.754 4.215 2.566 1 98.69 313 LYS B N 1
ATOM 5127 C CA . LYS B 1 313 ? -5.762 2.889 1.951 1 98.69 313 LYS B CA 1
ATOM 5128 C C . LYS B 1 313 ? -4.383 2.525 1.408 1 98.69 313 LYS B C 1
ATOM 5130 O O . LYS B 1 313 ? -3.58 3.406 1.098 1 98.69 313 LYS B O 1
ATOM 5135 N N . HIS B 1 314 ? -4.152 1.243 1.316 1 98.88 314 HIS B N 1
ATOM 5136 C CA . HIS B 1 314 ? -2.928 0.716 0.728 1 98.88 314 HIS B CA 1
ATOM 5137 C C . HIS B 1 314 ? -3.217 -0.039 -0.564 1 98.88 314 HIS B C 1
ATOM 5139 O O . HIS B 1 314 ? -4.086 -0.912 -0.597 1 98.88 314 HIS B O 1
ATOM 5145 N N . TYR B 1 315 ? -2.543 0.372 -1.57 1 98.88 315 TYR B N 1
ATOM 5146 C CA . TYR B 1 315 ? -2.58 -0.393 -2.812 1 98.88 315 TYR B CA 1
ATOM 5147 C C . TYR B 1 315 ? -1.244 -1.08 -3.07 1 98.88 315 TYR B C 1
ATOM 5149 O O . TYR B 1 315 ? -0.195 -0.432 -3.066 1 98.88 315 TYR B O 1
ATOM 5157 N N . PHE B 1 316 ? -1.238 -2.441 -3.221 1 98.75 316 PHE B N 1
ATOM 5158 C CA . PHE B 1 316 ? -0.016 -3.191 -3.486 1 98.75 316 PHE B CA 1
ATOM 5159 C C . PHE B 1 316 ? -0.333 -4.527 -4.148 1 98.75 316 PHE B C 1
ATOM 5161 O O . PHE B 1 316 ? -1.502 -4.875 -4.324 1 98.75 316 PHE B O 1
ATOM 5168 N N . GLY B 1 317 ? 0.659 -5.168 -4.652 1 98.38 317 GLY B N 1
ATOM 5169 C CA . GLY B 1 317 ? 0.485 -6.434 -5.352 1 98.38 317 GLY B CA 1
ATOM 5170 C C . GLY B 1 317 ? 0.952 -7.629 -4.543 1 98.38 317 GLY B C 1
ATOM 5171 O O . GLY B 1 317 ? 1.691 -7.477 -3.57 1 98.38 317 GLY B O 1
ATOM 5172 N N . ALA B 1 318 ? 0.484 -8.789 -4.918 1 98.31 318 ALA B N 1
ATOM 5173 C CA . ALA B 1 318 ? 0.932 -10.055 -4.344 1 98.31 318 ALA B CA 1
ATOM 5174 C C . ALA B 1 318 ? 1.143 -11.109 -5.43 1 98.31 318 ALA B C 1
ATOM 5176 O O . ALA B 1 318 ? 0.283 -11.297 -6.297 1 98.31 318 ALA B O 1
ATOM 5177 N N . VAL B 1 319 ? 2.273 -11.719 -5.402 1 98.19 319 VAL B N 1
ATOM 5178 C CA . VAL B 1 319 ? 2.604 -12.82 -6.305 1 98.19 319 VAL B CA 1
ATOM 5179 C C . VAL B 1 319 ? 2.748 -14.109 -5.508 1 98.19 319 VAL B C 1
ATOM 5181 O O . VAL B 1 319 ? 3.404 -14.133 -4.461 1 98.19 319 VAL B O 1
ATOM 5184 N N . GLN B 1 320 ? 2.049 -15.125 -5.934 1 98.25 320 GLN B N 1
ATOM 5185 C CA . GLN B 1 320 ? 2.111 -16.453 -5.34 1 98.25 320 GLN B CA 1
ATOM 5186 C C . GLN B 1 320 ? 1.8 -16.406 -3.848 1 98.25 320 GLN B C 1
ATOM 5188 O O . GLN B 1 320 ? 2.344 -17.203 -3.07 1 98.25 320 GLN B O 1
ATOM 5193 N N . GLY B 1 321 ? 1.03 -15.359 -3.395 1 98.31 321 GLY B N 1
ATOM 5194 C CA . GLY B 1 321 ? 0.608 -15.25 -2.008 1 98.31 321 GLY B CA 1
ATOM 5195 C C . GLY B 1 321 ? 1.759 -15 -1.052 1 98.31 321 GLY B C 1
ATOM 5196 O O . GLY B 1 321 ? 1.676 -15.336 0.132 1 98.31 321 GLY B O 1
ATOM 5197 N N . HIS B 1 322 ? 2.904 -14.531 -1.586 1 98.31 322 HIS B N 1
ATOM 5198 C CA . HIS B 1 322 ? 4.109 -14.359 -0.784 1 98.31 322 HIS B CA 1
ATOM 5199 C C . HIS B 1 322 ? 4.488 -15.656 -0.073 1 98.31 322 HIS B C 1
ATOM 5201 O O . HIS B 1 322 ? 4.941 -15.633 1.073 1 98.31 322 HIS B O 1
ATOM 5207 N N . SER B 1 323 ? 4.293 -16.766 -0.732 1 97.12 323 SER B N 1
ATOM 5208 C CA . SER B 1 323 ? 4.477 -18.062 -0.076 1 97.12 323 SER B CA 1
ATOM 5209 C C . SER B 1 323 ? 5.926 -18.516 -0.163 1 97.12 323 SER B C 1
ATOM 5211 O O . SER B 1 323 ? 6.602 -18.281 -1.166 1 97.12 323 SER B O 1
ATOM 5213 N N . LYS B 1 324 ? 6.41 -19.125 0.934 1 97.62 324 LYS B N 1
ATOM 5214 C CA . LYS B 1 324 ? 7.512 -20.078 0.866 1 97.62 324 LYS B CA 1
ATOM 5215 C C . LYS B 1 324 ? 6.996 -21.484 0.575 1 97.62 324 LYS B C 1
ATOM 5217 O O . LYS B 1 324 ? 6.566 -22.203 1.485 1 97.62 324 LYS B O 1
ATOM 5222 N N . SER B 1 325 ? 7.133 -21.875 -0.663 1 98.06 325 SER B N 1
ATOM 5223 C CA . SER B 1 325 ? 6.418 -23.047 -1.153 1 98.06 325 SER B CA 1
ATOM 5224 C C . SER B 1 325 ? 6.742 -24.281 -0.317 1 98.06 325 SER B C 1
ATOM 5226 O O . SER B 1 325 ? 5.859 -25.094 -0.039 1 98.06 325 SER B O 1
ATOM 5228 N N . GLU B 1 326 ? 7.984 -24.422 0.123 1 97.88 326 GLU B N 1
ATOM 5229 C CA . GLU B 1 326 ? 8.422 -25.609 0.853 1 97.88 326 GLU B CA 1
ATOM 5230 C C . GLU B 1 326 ? 7.746 -25.688 2.221 1 97.88 326 GLU B C 1
ATOM 5232 O O . GLU B 1 326 ? 7.703 -26.766 2.832 1 97.88 326 GLU B O 1
ATOM 5237 N N . GLU B 1 327 ? 7.25 -24.578 2.717 1 98.25 327 GLU B N 1
ATOM 5238 C CA . GLU B 1 327 ? 6.543 -24.531 3.994 1 98.25 327 GLU B CA 1
ATOM 5239 C C . GLU B 1 327 ? 5.035 -24.469 3.789 1 98.25 327 GLU B C 1
ATOM 5241 O O . GLU B 1 327 ? 4.277 -25.156 4.48 1 98.25 327 GLU B O 1
ATOM 5246 N N . TYR B 1 328 ? 4.633 -23.703 2.85 1 98.62 328 TYR B N 1
ATOM 5247 C CA . TYR B 1 328 ? 3.217 -23.375 2.713 1 98.62 328 TYR B CA 1
ATOM 5248 C C . TYR B 1 328 ? 2.447 -24.516 2.078 1 98.62 328 TYR B C 1
ATOM 5250 O O . TYR B 1 328 ? 1.31 -24.812 2.465 1 98.62 328 TYR B O 1
ATOM 5258 N N . ILE B 1 329 ? 3.031 -25.172 1.065 1 98.69 329 ILE B N 1
ATOM 5259 C CA . ILE B 1 329 ? 2.332 -26.25 0.375 1 98.69 329 ILE B CA 1
ATOM 5260 C C . ILE B 1 329 ? 2.062 -27.391 1.347 1 98.69 329 ILE B C 1
ATOM 5262 O O . ILE B 1 329 ? 0.936 -27.891 1.437 1 98.69 329 ILE B O 1
ATOM 5266 N N . PRO B 1 330 ? 3.045 -27.812 2.16 1 98.75 330 PRO B N 1
ATOM 5267 C CA . PRO B 1 330 ? 2.734 -28.828 3.166 1 98.75 330 PRO B CA 1
ATOM 5268 C C . PRO B 1 330 ? 1.623 -28.391 4.121 1 98.75 330 PRO B C 1
ATOM 5270 O O . PRO B 1 330 ? 0.784 -29.203 4.508 1 98.75 330 PRO B O 1
ATOM 5273 N N . GLN B 1 331 ? 1.609 -27.125 4.488 1 98.38 331 GLN B N 1
ATOM 5274 C CA . GLN B 1 331 ? 0.537 -26.609 5.332 1 98.38 331 GLN B CA 1
ATOM 5275 C C . GLN B 1 331 ? -0.816 -26.734 4.637 1 98.38 331 GLN B C 1
ATOM 5277 O O . GLN B 1 331 ? -1.812 -27.109 5.258 1 98.38 331 GLN B O 1
ATOM 5282 N N . MET B 1 332 ? -0.869 -26.422 3.408 1 98.56 332 MET B N 1
ATOM 5283 C CA . MET B 1 332 ? -2.105 -26.562 2.643 1 98.56 332 MET B CA 1
ATOM 5284 C C . MET B 1 332 ? -2.543 -28.016 2.566 1 98.56 332 MET B C 1
ATOM 5286 O O . MET B 1 332 ? -3.738 -28.312 2.621 1 98.56 332 MET B O 1
ATOM 5290 N N . VAL B 1 333 ? -1.55 -28.906 2.398 1 98.69 333 VAL B N 1
ATOM 5291 C CA . VAL B 1 333 ? -1.859 -30.328 2.367 1 98.69 333 VAL B CA 1
ATOM 5292 C C . VAL B 1 333 ? -2.498 -30.75 3.689 1 98.69 333 VAL B C 1
ATOM 5294 O O . VAL B 1 333 ? -3.473 -31.5 3.703 1 98.69 333 VAL B O 1
ATOM 5297 N N . GLN B 1 334 ? -1.977 -30.234 4.781 1 98.38 334 GLN B N 1
ATOM 5298 C CA . GLN B 1 334 ? -2.555 -30.531 6.082 1 98.38 334 GLN B CA 1
ATOM 5299 C C . GLN B 1 334 ? -3.984 -30.016 6.188 1 98.38 334 GLN B C 1
ATOM 5301 O O . GLN B 1 334 ? -4.867 -30.703 6.703 1 98.38 334 GLN B O 1
ATOM 5306 N N . TRP B 1 335 ? -4.227 -28.812 5.723 1 98.25 335 TRP B N 1
ATOM 5307 C CA . TRP B 1 335 ? -5.578 -28.25 5.73 1 98.25 335 TRP B CA 1
ATOM 5308 C C . TRP B 1 335 ? -6.527 -29.125 4.918 1 98.25 335 TRP B C 1
ATOM 5310 O O . TRP B 1 335 ? -7.684 -29.328 5.297 1 98.25 335 TRP B O 1
ATOM 5320 N N . TRP B 1 336 ? -6.051 -29.578 3.787 1 98.31 336 TRP B N 1
ATOM 5321 C CA . TRP B 1 336 ? -6.848 -30.469 2.945 1 98.31 336 TRP B CA 1
ATOM 5322 C C . TRP B 1 336 ? -7.18 -31.766 3.676 1 98.31 336 TRP B C 1
ATOM 5324 O O . TRP B 1 336 ? -8.328 -32.219 3.676 1 98.31 336 TRP B O 1
ATOM 5334 N N . LYS B 1 337 ? -6.211 -32.344 4.344 1 98.12 337 LYS B N 1
ATOM 5335 C CA . LYS B 1 337 ? -6.426 -33.562 5.113 1 98.12 337 LYS B CA 1
ATOM 5336 C C . LYS B 1 337 ? -7.453 -33.344 6.219 1 98.12 337 LYS B C 1
ATOM 5338 O O . LYS B 1 337 ? -8.227 -34.25 6.539 1 98.12 337 LYS B O 1
ATOM 5343 N N . GLU B 1 338 ? -7.469 -32.156 6.727 1 97.88 338 GLU B N 1
ATOM 5344 C CA . GLU B 1 338 ? -8.367 -31.828 7.832 1 97.88 338 GLU B CA 1
ATOM 5345 C C . GLU B 1 338 ? -9.742 -31.422 7.324 1 97.88 338 GLU B C 1
ATOM 5347 O O . GLU B 1 338 ? -10.656 -31.172 8.117 1 97.88 338 GLU B O 1
ATOM 5352 N N . GLY B 1 339 ? -9.898 -31.234 6.07 1 97.25 339 GLY B N 1
ATOM 5353 C CA . GLY B 1 339 ? -11.195 -30.953 5.469 1 97.25 339 GLY B CA 1
ATOM 5354 C C . GLY B 1 339 ? -11.508 -29.469 5.418 1 97.25 339 GLY B C 1
ATOM 5355 O O . GLY B 1 339 ? -12.602 -29.078 5.012 1 97.25 339 GLY B O 1
ATOM 5356 N N . ILE B 1 340 ? -10.57 -28.609 5.688 1 96.88 340 ILE B N 1
ATOM 5357 C CA . ILE B 1 340 ? -10.898 -27.203 5.754 1 96.88 340 ILE B CA 1
ATOM 5358 C C . ILE B 1 340 ? -10.391 -26.484 4.504 1 96.88 340 ILE B C 1
ATOM 5360 O O . ILE B 1 340 ? -10.523 -25.266 4.375 1 96.88 340 ILE B O 1
ATOM 5364 N N . PHE B 1 341 ? -9.75 -27.234 3.625 1 97.5 341 PHE B N 1
ATOM 5365 C CA . PHE B 1 341 ? -9.398 -26.75 2.291 1 97.5 341 PHE B CA 1
ATOM 5366 C C . PHE B 1 341 ? -9.836 -27.75 1.229 1 97.5 341 PHE B C 1
ATOM 5368 O O . PHE B 1 341 ? -9 -28.422 0.609 1 97.5 341 PHE B O 1
ATOM 5375 N N . PRO B 1 342 ? -11.094 -27.812 0.926 1 96.44 342 PRO B N 1
ATOM 5376 C CA . PRO B 1 342 ? -11.68 -28.859 0.097 1 96.44 342 PRO B CA 1
ATOM 5377 C C . PRO B 1 342 ? -11.492 -28.609 -1.398 1 96.44 342 PRO B C 1
ATOM 5379 O O . PRO B 1 342 ? -12.469 -28.344 -2.105 1 96.44 342 PRO B O 1
ATOM 5382 N N . VAL B 1 343 ? -10.352 -28.859 -1.899 1 92.81 343 VAL B N 1
ATOM 5383 C CA . VAL B 1 343 ? -10.023 -28.516 -3.281 1 92.81 343 VAL B CA 1
ATOM 5384 C C . VAL B 1 343 ? -10.602 -29.578 -4.223 1 92.81 343 VAL B C 1
ATOM 5386 O O . VAL B 1 343 ? -10.656 -29.359 -5.438 1 92.81 343 VAL B O 1
ATOM 5389 N N . ASP B 1 344 ? -11.086 -30.641 -3.688 1 94.25 344 ASP B N 1
ATOM 5390 C CA . ASP B 1 344 ? -11.711 -31.688 -4.492 1 94.25 344 ASP B CA 1
ATOM 5391 C C . ASP B 1 344 ? -12.859 -31.141 -5.324 1 94.25 344 ASP B C 1
ATOM 5393 O O . ASP B 1 344 ? -13.078 -31.562 -6.457 1 94.25 344 ASP B O 1
ATOM 5397 N N . GLU B 1 345 ? -13.484 -30.156 -4.812 1 90 345 GLU B N 1
ATOM 5398 C CA . GLU B 1 345 ? -14.656 -29.562 -5.434 1 90 345 GLU B CA 1
ATOM 5399 C C . GLU B 1 345 ? -14.273 -28.656 -6.602 1 90 345 GLU B C 1
ATOM 5401 O O . GLU B 1 345 ? -15.117 -28.297 -7.426 1 90 345 GLU B O 1
ATOM 5406 N N . LEU B 1 346 ? -13.023 -28.391 -6.742 1 95.5 346 LEU B N 1
ATOM 5407 C CA . LEU B 1 346 ? -12.562 -27.406 -7.727 1 95.5 346 LEU B CA 1
ATOM 5408 C C . LEU B 1 346 ? -11.883 -28.094 -8.898 1 95.5 346 LEU B C 1
ATOM 5410 O O . LEU B 1 346 ? -11.711 -27.5 -9.969 1 95.5 346 LEU B O 1
ATOM 5414 N N . VAL B 1 347 ? -11.539 -29.359 -8.727 1 96.5 347 VAL B N 1
ATOM 5415 C CA . VAL B 1 347 ? -10.617 -30.031 -9.641 1 96.5 347 VAL B CA 1
ATOM 5416 C C . VAL B 1 347 ? -11.375 -31.062 -10.477 1 96.5 347 VAL B C 1
ATOM 5418 O O . VAL B 1 347 ? -12.242 -31.766 -9.969 1 96.5 347 VAL B O 1
ATOM 5421 N N . LYS B 1 348 ? -11.078 -31.109 -11.703 1 97 348 LYS B N 1
ATOM 5422 C CA . LYS B 1 348 ? -11.492 -32.188 -12.594 1 97 348 LYS B CA 1
ATOM 5423 C C . LYS B 1 348 ? -10.297 -32.781 -13.336 1 97 348 LYS B C 1
ATOM 5425 O O . LYS B 1 348 ? -9.492 -32.031 -13.914 1 97 348 LYS B O 1
ATOM 5430 N N . VAL B 1 349 ? -10.195 -34.094 -13.32 1 97.75 349 VAL B N 1
ATOM 5431 C CA . VAL B 1 349 ? -9.031 -34.781 -13.891 1 97.75 349 VAL B CA 1
ATOM 5432 C C . VAL B 1 349 ? -9.352 -35.219 -15.312 1 97.75 349 VAL B C 1
ATOM 5434 O O . VAL B 1 349 ? -10.445 -35.719 -15.578 1 97.75 349 VAL B O 1
ATOM 5437 N N . PHE B 1 350 ? -8.469 -35 -16.234 1 98.25 350 PHE B N 1
ATOM 5438 C CA . PHE B 1 350 ? -8.492 -35.469 -17.609 1 98.25 350 PHE B CA 1
ATOM 5439 C C . PHE B 1 350 ? -7.238 -36.281 -17.938 1 98.25 350 PHE B C 1
ATOM 5441 O O . PHE B 1 350 ? -6.164 -36 -17.406 1 98.25 350 PHE B O 1
ATOM 5448 N N . ALA B 1 351 ? -7.34 -37.25 -18.828 1 98.44 351 ALA B N 1
ATOM 5449 C CA . ALA B 1 351 ? -6.145 -37.875 -19.359 1 98.44 351 ALA B CA 1
ATOM 5450 C C . ALA B 1 351 ? -5.328 -36.906 -20.203 1 98.44 351 ALA B C 1
ATOM 5452 O O . ALA B 1 351 ? -5.887 -36.031 -20.875 1 98.44 351 ALA B O 1
ATOM 5453 N N . TYR B 1 352 ? -4.012 -37.062 -20.156 1 98.19 352 TYR B N 1
ATOM 5454 C CA . TYR B 1 352 ? -3.16 -36.156 -20.906 1 98.19 352 TYR B CA 1
ATOM 5455 C C . TYR B 1 352 ? -3.527 -36.156 -22.391 1 98.19 352 TYR B C 1
ATOM 5457 O O . TYR B 1 352 ? -3.383 -35.125 -23.062 1 98.19 352 TYR B O 1
ATOM 5465 N N . SER B 1 353 ? -4.02 -37.219 -22.906 1 98 353 SER B N 1
ATOM 5466 C CA . SER B 1 353 ? -4.43 -37.312 -24.297 1 98 353 SER B CA 1
ATOM 5467 C C . SER B 1 353 ? -5.66 -36.438 -24.578 1 98 353 SER B C 1
ATOM 5469 O O . SER B 1 353 ? -5.957 -36.125 -25.734 1 98 353 SER B O 1
ATOM 5471 N N . ASP B 1 354 ? -6.348 -36.094 -23.531 1 98 354 ASP B N 1
ATOM 5472 C CA . ASP B 1 354 ? -7.578 -35.312 -23.656 1 98 354 ASP B CA 1
ATOM 5473 C C . ASP B 1 354 ? -7.352 -33.844 -23.234 1 98 354 ASP B C 1
ATOM 5475 O O . ASP B 1 354 ? -8.281 -33.188 -22.781 1 98 354 ASP B O 1
ATOM 5479 N N . PHE B 1 355 ? -6.086 -33.375 -23.328 1 98.12 355 PHE B N 1
ATOM 5480 C CA . PHE B 1 355 ? -5.754 -32.062 -22.812 1 98.12 355 PHE B CA 1
ATOM 5481 C C . PHE B 1 355 ? -6.566 -30.969 -23.531 1 98.12 355 PHE B C 1
ATOM 5483 O O . PHE B 1 355 ? -6.879 -29.938 -22.953 1 98.12 355 PHE B O 1
ATOM 5490 N N . LYS B 1 356 ? -6.988 -31.188 -24.781 1 97.94 356 LYS B N 1
ATOM 5491 C CA . LYS B 1 356 ? -7.789 -30.203 -25.516 1 97.94 356 LYS B CA 1
ATOM 5492 C C . LYS B 1 356 ? -9.172 -30.047 -24.875 1 97.94 356 LYS B C 1
ATOM 5494 O O . LYS B 1 356 ? -9.695 -28.938 -24.797 1 97.94 356 LYS B O 1
ATOM 5499 N N . GLN B 1 357 ? -9.68 -31.141 -24.484 1 97.06 357 GLN B N 1
ATOM 5500 C CA . GLN B 1 357 ? -10.953 -31.078 -23.781 1 97.06 357 GLN B CA 1
ATOM 5501 C C . GLN B 1 357 ? -10.82 -30.359 -22.453 1 97.06 357 GLN B C 1
ATOM 5503 O O . GLN B 1 357 ? -11.727 -29.625 -22.047 1 97.06 357 GLN B O 1
ATOM 5508 N N . ALA B 1 358 ? -9.75 -30.609 -21.766 1 97.38 358 ALA B N 1
ATOM 5509 C CA . ALA B 1 358 ? -9.484 -29.938 -20.5 1 97.38 358 ALA B CA 1
ATOM 5510 C C . ALA B 1 358 ? -9.469 -28.422 -20.688 1 97.38 358 ALA B C 1
ATOM 5512 O O . ALA B 1 358 ? -10.117 -27.703 -19.938 1 97.38 358 ALA B O 1
ATOM 5513 N N . VAL B 1 359 ? -8.766 -27.922 -21.688 1 96.5 359 VAL B N 1
ATOM 5514 C CA . VAL B 1 359 ? -8.656 -26.5 -21.953 1 96.5 359 VAL B CA 1
ATOM 5515 C C . VAL B 1 359 ? -10.023 -25.938 -22.328 1 96.5 359 VAL B C 1
ATOM 5517 O O . VAL B 1 359 ? -10.398 -24.859 -21.875 1 96.5 359 VAL B O 1
ATOM 5520 N N . ALA B 1 360 ? -10.781 -26.672 -23.172 1 94.88 360 ALA B N 1
ATOM 5521 C CA . ALA B 1 360 ? -12.109 -26.234 -23.578 1 94.88 360 ALA B CA 1
ATOM 5522 C C . ALA B 1 360 ? -13.039 -26.094 -22.375 1 94.88 360 ALA B C 1
ATOM 5524 O O . ALA B 1 360 ? -13.828 -25.156 -22.312 1 94.88 360 ALA B O 1
ATOM 5525 N N . SER B 1 361 ? -12.945 -27.047 -21.516 1 93.62 361 SER B N 1
ATOM 5526 C CA . SER B 1 361 ? -13.797 -27.016 -20.328 1 93.62 361 SER B CA 1
ATOM 5527 C C . SER B 1 361 ? -13.469 -25.828 -19.422 1 93.62 361 SER B C 1
ATOM 5529 O O . SER B 1 361 ? -14.359 -25.25 -18.812 1 93.62 361 SER B O 1
ATOM 5531 N N . MET B 1 362 ? -12.227 -25.516 -19.297 1 91.75 362 MET B N 1
ATOM 5532 C CA . MET B 1 362 ? -11.797 -24.344 -18.531 1 91.75 362 MET B CA 1
ATOM 5533 C C . MET B 1 362 ? -12.32 -23.062 -19.141 1 91.75 362 MET B C 1
ATOM 5535 O O . MET B 1 362 ? -12.82 -22.188 -18.438 1 91.75 362 MET B O 1
ATOM 5539 N N . ARG B 1 363 ? -12.32 -22.938 -20.391 1 88.5 363 ARG B N 1
ATOM 5540 C CA . ARG B 1 363 ? -12.75 -21.75 -21.109 1 88.5 363 ARG B CA 1
ATOM 5541 C C . ARG B 1 363 ? -14.258 -21.547 -20.969 1 88.5 363 ARG B C 1
ATOM 5543 O O . ARG B 1 363 ? -14.734 -20.406 -20.844 1 88.5 363 ARG B O 1
ATOM 5550 N N . ARG B 1 364 ? -14.938 -22.672 -21.016 1 87.94 364 ARG B N 1
ATOM 5551 C CA . ARG B 1 364 ? -16.391 -22.594 -20.906 1 87.94 364 ARG B CA 1
ATOM 5552 C C . ARG B 1 364 ? -16.797 -22.234 -19.469 1 87.94 364 ARG B C 1
ATOM 5554 O O . ARG B 1 364 ? -17.922 -21.766 -19.25 1 87.94 364 ARG B O 1
ATOM 5561 N N . GLY B 1 365 ? -15.922 -22.5 -18.594 1 84.94 365 GLY B N 1
ATOM 5562 C CA . GLY B 1 365 ? -16.203 -22.172 -17.203 1 84.94 365 GLY B CA 1
ATOM 5563 C C . GLY B 1 365 ? -16.812 -23.344 -16.422 1 84.94 365 GLY B C 1
ATOM 5564 O O . GLY B 1 365 ? -17.125 -23.203 -15.25 1 84.94 365 GLY B O 1
ATOM 5565 N N . ASP B 1 366 ? -16.875 -24.484 -17 1 86.56 366 ASP B N 1
ATOM 5566 C CA . ASP B 1 366 ? -17.484 -25.656 -16.359 1 86.56 366 ASP B CA 1
ATOM 5567 C C . ASP B 1 366 ? -16.547 -26.25 -15.312 1 86.56 366 ASP B C 1
ATOM 5569 O O . ASP B 1 366 ? -17 -26.953 -14.398 1 86.56 366 ASP B O 1
ATOM 5573 N N . VAL B 1 367 ? -15.32 -26.094 -15.586 1 92.38 367 VAL B N 1
ATOM 5574 C CA . VAL B 1 367 ? -14.305 -26.625 -14.68 1 92.38 367 VAL B CA 1
ATOM 5575 C C . VAL B 1 367 ? -13.422 -25.5 -14.172 1 92.38 367 VAL B C 1
ATOM 5577 O O . VAL B 1 367 ? -12.914 -24.688 -14.953 1 92.38 367 VAL B O 1
ATOM 5580 N N . VAL B 1 368 ? -13.305 -25.422 -12.859 1 94.88 368 VAL B N 1
ATOM 5581 C CA . VAL B 1 368 ? -12.5 -24.375 -12.25 1 94.88 368 VAL B CA 1
ATOM 5582 C C . VAL B 1 368 ? -11.016 -24.656 -12.469 1 94.88 368 VAL B C 1
ATOM 5584 O O . VAL B 1 368 ? -10.258 -23.781 -12.891 1 94.88 368 VAL B O 1
ATOM 5587 N N . LYS B 1 369 ? -10.664 -25.938 -12.195 1 97.44 369 LYS B N 1
ATOM 5588 C CA . LYS B 1 369 ? -9.258 -26.328 -12.258 1 97.44 369 LYS B CA 1
ATOM 5589 C C . LYS B 1 369 ? -9.086 -27.672 -12.945 1 97.44 369 LYS B C 1
ATOM 5591 O O . LYS B 1 369 ? -9.117 -28.719 -12.289 1 97.44 369 LYS B O 1
ATOM 5596 N N . PRO B 1 370 ? -8.883 -27.625 -14.258 1 98.06 370 PRO B N 1
ATOM 5597 C CA . PRO B 1 370 ? -8.57 -28.891 -14.922 1 98.06 370 PRO B CA 1
ATOM 5598 C C . PRO B 1 370 ? -7.18 -29.422 -14.57 1 98.06 370 PRO B C 1
ATOM 5600 O O . PRO B 1 370 ? -6.227 -28.641 -14.469 1 98.06 370 PRO B O 1
ATOM 5603 N N . VAL B 1 371 ? -7.066 -30.703 -14.312 1 98.44 371 VAL B N 1
ATOM 5604 C CA . VAL B 1 371 ? -5.816 -31.406 -14.039 1 98.44 371 VAL B CA 1
ATOM 5605 C C . VAL B 1 371 ? -5.602 -32.5 -15.07 1 98.44 371 VAL B C 1
ATOM 5607 O O . VAL B 1 371 ? -6.516 -33.281 -15.367 1 98.44 371 VAL B O 1
ATOM 5610 N N . ILE B 1 372 ? -4.398 -32.469 -15.617 1 98.44 372 ILE B N 1
ATOM 5611 C CA . ILE B 1 372 ? -4.016 -33.469 -16.594 1 98.44 372 ILE B CA 1
ATOM 5612 C C . ILE B 1 372 ? -3.279 -34.625 -15.883 1 98.44 372 ILE B C 1
ATOM 5614 O O . ILE B 1 372 ? -2.291 -34.375 -15.188 1 98.44 372 ILE B O 1
ATOM 5618 N N . GLU B 1 373 ? -3.756 -35.781 -16.062 1 98.56 373 GLU B N 1
ATOM 5619 C CA . GLU B 1 373 ? -3.084 -36.969 -15.547 1 98.56 373 GLU B CA 1
ATOM 5620 C C . GLU B 1 373 ? -2.172 -37.594 -16.594 1 98.56 373 GLU B C 1
ATOM 5622 O O . GLU B 1 373 ? -2.609 -37.875 -17.719 1 98.56 373 GLU B O 1
ATOM 5627 N N . TRP B 1 374 ? -1.005 -37.781 -16.234 1 98.31 374 TRP B N 1
ATOM 5628 C CA . TRP B 1 374 ? -0.032 -38.406 -17.125 1 98.31 374 TRP B CA 1
ATOM 5629 C C . TRP B 1 374 ? -0.012 -39.938 -16.953 1 98.31 374 TRP B C 1
ATOM 5631 O O . TRP B 1 374 ? -0.066 -40.438 -15.828 1 98.31 374 TRP B O 1
#

pLDDT: mean 96.88, std 3.83, range [65.75, 99.0]

Foldseek 3Di:
DWDKFWFFKQQAAVVVVRTDIDIKTFDDAAQQKFKWQWQKFWDDVVQNVQRHDGPVVVDQLHDDTAQETAQTWGFTCQHHNNQDPDGGGFTWAFAADADCPDPCNVVLLRLVHPCRSCQARVAAQGIPPGYGYQHSQWSRRISIGIGGSQGIAGCRVVPDDSVNRLLLSRLRFQLLQQLLLCCVVQVDAQAFAEEEEDLFSNRLSVLLNCQVRNHVAYEYEEQDVVSQVVSVVRHHPYYHRCVPHDLVVVLVVQCVRVVNFAGLYYEYQPLPQSNLVSNLSRHGQLHEREYEHPDDPPRDHDDDPVVSVVSNYDYYYTGSSSDSCNPVSSVLVVCCVVPSRVSVVQEDEDESNCVSVQVVCVVVVVHRMYMYGD/DWDKFWFFKQQAAVVVVRTDIDIKTFDDAAQQKFKWQWQKFWDDVVQNVQRHDGPVVVDQLHDDTAQETAQTWGFTCQHHNNQDPDGGGFTWAFAAAADCPDPCNVVLLRLVHPCRSCQARVAAQGIPPRYGYQHSYWSRRISIGIGGSQGIAGCRVVPADSVNRLLLSRLRFQLLQQLLLCCVVQVDAQAFAEEEEDLFSNRLSVLLNCQVRNHVAYEYEEQDVVSQVVSVVRHHPYYHRCVPHDLVVVLQVQCVRVVNFAGLYYEYQPLPQSNLVSNLSRHGQLHEREYEHPDDPPRDHDDDPVVSVVSNYDYYYTGSSSDSCNPVSSVLVVCCVVPSRVCVVQEDEDESNCVSVQVVCVVVVVHRMYMYGD

Radius of gyration: 29.88 Å; Cα contacts (8 Å, |Δi|>4): 1997; chains: 2; bounding box: 50×86×67 Å

InterPro domains:
  IPR002328 Alcohol dehydrogenase, zinc-type, conserved site [PS00059] (69-83)
  IPR011032 GroES-like superfamily [SSF50129] (6-196)
  IPR013149 Alcohol dehydrogenase-like, C-terminal [PF00107] (201-335)
  IPR013154 Alcohol dehydrogenase-like, N-terminal [PF08240] (31-155)
  IPR020843 Enoylreductase domain [SM00829] (12-372)
  IPR036291 NAD(P)-binding domain superfamily [SSF51735] (165-339)

Nearest PDB structures (foldseek):
  1f8f-assembly1_A  TM=9.447E-01  e=8.851E-44  Acinetobacter calcoaceticus
  8h2b-assembly1_D  TM=8.693E-01  e=2.548E-36  Zobellia galactanivorans
  8h2a-assembly1_D  TM=8.721E-01  e=7.104E-36  Formosa agariphila
  6ljh-assembly1_A  TM=8.592E-01  e=4.353E-31  Artemisia annua
  1vj0-assembly1_D  TM=8.386E-01  e=3.674E-26  Thermotoga maritima

Secondary structure (DSSP, 8-state):
-PEEEEEEEESS-GGGT-EEEEEEEE-PPPTTEEEEEEEEEE--HHHHHHHHS-GGG--TT--SSB-----EEEEEEEE-TT--S--TT-EEEE-----S-SHHHHTT-GGG-TTHIIIIII-EE-BSTT-EE-STTS--SBSEEEEEGGGEEE-GGGT--HHHHHHHGGGGTHHHHHHHIIIIIS---TT-EEEEE--SHHHHHHHHHHHHTT-SEEEEEES-HHHHHHHHHHT-SEEEE-TT--HHHHHHHHHHHTTTT-EEEEEESS--HHHHHHHHHHEEEEEEEEE-S---TT-EEEEEHHHHHHHT-EEEE-SGGG--HHHHHHHHHHHHHTTSS-GGGTEEEEEGGGHHHHHHHHHHTS-SEEEEE-/-PEEEEEEEESS-GGGT-EEEEEEEEPPPPTTEEEEEEEEEE--HHHHHHHHS-GGG--TT--SSB-----EEEEEEEE-TT--S--TT-EEEE-----S-SHHHHTT-GGG-TTHIIIIII-EE-BSTT-EE-SSSS--SBSEEEEEGGGEEE-GGG---HHHHHHHGGGGTHHHHHHHIIIIIS---TT-EEEEE--SHHHHHHHHHHHHTT-SEEEEEES-HHHHHHHHHHT-SEEEE-TT--HHHHHHHHHHHTTTT-EEEEEESS--HHHHHHHHHHEEEEEEEEE-S---TT-EEEEEHHHHHHHT-EEEE-SGGG--HHHHHHHHHHHHHTTSS-GGGGEEEEEGGGHHHHHHHHHHTS-SEEEEE-

Organism: NCBI:txid1208366

Sequence (748 aa):
MPFQSEAIVARGPFSDDKWAVEPVTLRDLRPDEVLVEMIASGICHTDLHCGDTADDLGVPGVYYPRVLGHEGSGYVVRSGSAVTHVQPGDAVLLSFSYCGTCHVCKDGYRSHCLTFFDINFMGEPVFSDGIGGRFFGQSSLARHSVVSGKSVVNVSDLGLSRDDLKLLAPFGCGFQTGSGTVINVANASPDDCITVVGMGGVGLAAIIAAKNRKCRVVIGVDRVESRLDLAKSLGATHVINTTGLQMDEIVTKIKEATDGLGATISIDTSAHPPLVQAQVDATRYMGKIIQVGTGMPDAHLSIHMQSFMVSGKHYFGAVQGHSKSEEYIPQMVQWWKEGIFPVDELVKVFAYSDFKQAVASMRRGDVVKPVIEWMPFQSEAIVARGPFSDDKWAVEPVTLRDLRPDEVLVEMIASGICHTDLHCGDTADDLGVPGVYYPRVLGHEGSGYVVRSGSAVTHVQPGDAVLLSFSYCGTCHVCKDGYRSHCLTFFDINFMGEPVFSDGIGGRFFGQSSLARHSVVSGKSVVNVSDLGLSRDDLKLLAPFGCGFQTGSGTVINVANASPDDCITVVGMGGVGLAAIIAAKNRKCRVVIGVDRVESRLDLAKSLGATHVINTTGLQMDEIVTKIKEATDGLGATISIDTSAHPPLVQAQVDATRYMGKIIQVGTGMPDAHLSIHMQSFMVSGKHYFGAVQGHSKSEEYIPQMVQWWKEGIFPVDELVKVFAYSDFKQAVASMRRGDVVKPVIEW